Protein 2QDR (pdb70)

Structure (mmCIF, N/CA/C/O backbone):
data_2QDR
#
_entry.id   2QDR
#
_cell.length_a   102.096
_cell.length_b   102.096
_cell.length_c   250.807
_cell.angle_alpha   90.000
_cell.angle_beta   90.000
_cell.angle_gamma   120.000
#
_symmetry.space_group_name_H-M   'P 62 2 2'
#
loop_
_entity.id
_entity.type
_entity.pdbx_description
1 polymer 'Uncharacterized protein'
2 non-polymer 'UNKNOWN LIGAND'
3 non-polymer '4-(2-HYDROXYETHYL)-1-PIPERAZINE ETHANESULFONIC ACID'
4 water water
#
loop_
_atom_site.group_PDB
_atom_site.id
_atom_site.type_symbol
_atom_site.label_atom_id
_atom_site.label_alt_id
_atom_site.label_comp_id
_atom_site.label_asym_id
_atom_site.label_entity_id
_atom_site.label_seq_id
_atom_site.pdbx_PDB_ins_code
_atom_site.Cartn_x
_atom_site.Cartn_y
_atom_site.Cartn_z
_atom_site.occupancy
_atom_site.B_iso_or_equiv
_atom_site.auth_seq_id
_atom_site.auth_comp_id
_atom_site.auth_asym_id
_atom_site.auth_atom_id
_atom_site.pdbx_PDB_model_num
ATOM 1 N N . PHE A 1 17 ? 31.613 43.954 5.170 1.00 69.28 16 PHE A N 1
ATOM 2 C CA . PHE A 1 17 ? 30.589 43.990 6.259 1.00 70.10 16 PHE A CA 1
ATOM 3 C C . PHE A 1 17 ? 30.297 42.557 6.725 1.00 71.18 16 PHE A C 1
ATOM 4 O O . PHE A 1 17 ? 30.972 41.619 6.268 1.00 72.10 16 PHE A O 1
ATOM 6 N N . LEU A 1 18 ? 29.321 42.400 7.634 1.00 71.21 17 LEU A N 1
ATOM 7 C CA . LEU A 1 18 ? 28.896 41.090 8.227 1.00 71.09 17 LEU A CA 1
ATOM 8 C C . LEU A 1 18 ? 30.004 40.444 9.074 1.00 70.10 17 LEU A C 1
ATOM 9 O O . LEU A 1 18 ? 29.909 40.407 10.303 1.00 68.70 17 LEU A O 1
ATOM 14 N N . HIS A 1 19 ? 31.023 39.913 8.400 1.00 69.68 18 HIS A N 1
ATOM 15 C CA . HIS A 1 19 ? 32.161 39.270 9.057 1.00 70.49 18 HIS A CA 1
ATOM 16 C C . HIS A 1 19 ? 33.084 40.315 9.658 1.00 70.66 18 HIS A C 1
ATOM 17 O O . HIS A 1 19 ? 33.706 41.095 8.926 1.00 71.07 18 HIS A O 1
ATOM 24 N N . ILE A 1 20 ? 33.145 40.336 10.986 1.00 70.51 19 ILE A N 1
ATOM 25 C CA . ILE A 1 20 ? 34.011 41.240 11.708 1.00 70.46 19 ILE A CA 1
ATOM 26 C C . ILE A 1 20 ? 34.247 40.691 13.116 1.00 70.47 19 ILE A C 1
ATOM 27 O O . ILE A 1 20 ? 33.451 39.885 13.619 1.00 70.04 19 ILE A O 1
ATOM 29 N N . ALA A 1 21 ? 35.386 41.083 13.696 1.00 71.13 20 ALA A N 1
ATOM 30 C CA . ALA A 1 21 ? 35.806 40.747 15.087 1.00 71.59 20 ALA A CA 1
ATOM 31 C C . ALA A 1 21 ? 36.197 39.296 15.463 1.00 71.82 20 ALA A C 1
ATOM 32 O O . ALA A 1 21 ? 36.033 38.924 16.636 1.00 72.82 20 ALA A O 1
ATOM 34 N N . SER A 1 22 ? 36.737 38.495 14.529 1.00 71.55 21 SER A N 1
ATOM 35 C CA . SER A 1 22 ? 37.139 37.087 14.843 1.00 71.35 21 SER A CA 1
ATOM 36 C C . SER A 1 22 ? 38.356 37.010 15.813 1.00 71.16 21 SER A C 1
ATOM 37 O O . SER A 1 22 ? 39.502 37.291 15.426 1.00 69.17 21 SER A O 1
ATOM 40 N N . VAL A 1 23 ? 38.075 36.620 17.064 1.00 71.71 22 VAL A N 1
ATOM 41 C CA . VAL A 1 23 ? 39.080 36.516 18.144 1.00 72.10 22 VAL A CA 1
ATOM 42 C C . VAL A 1 23 ? 40.124 35.397 17.921 1.00 71.38 22 VAL A C 1
ATOM 43 O O . VAL A 1 23 ? 39.780 34.308 17.429 1.00 70.89 22 VAL A O 1
ATOM 47 N N . LYS A 1 24 ? 41.388 35.688 18.283 1.00 70.08 23 LYS A N 1
ATOM 48 C CA . LYS A 1 24 ? 42.506 34.721 18.169 1.00 68.98 23 LYS A CA 1
ATOM 49 C C . LYS A 1 24 ? 42.278 33.566 19.150 1.00 68.03 23 LYS A C 1
ATOM 50 O O . LYS A 1 24 ? 41.586 33.715 20.160 1.00 68.56 23 LYS A O 1
ATOM 53 N N . GLU A 1 25 ? 42.904 32.435 18.861 1.00 66.60 24 GLU A N 1
ATOM 54 C CA . GLU A 1 25 ? 42.724 31.201 19.637 1.00 65.80 24 GLU A CA 1
ATOM 55 C C . GLU A 1 25 ? 43.737 31.027 20.796 1.00 65.23 24 GLU A C 1
ATOM 56 O O . GLU A 1 25 ? 44.921 31.269 20.624 1.00 65.74 24 GLU A O 1
ATOM 62 N N . ASP A 1 26 ? 43.206 30.657 21.968 1.00 64.63 25 ASP A N 1
ATOM 63 C CA . ASP A 1 26 ? 43.888 30.435 23.265 1.00 64.14 25 ASP A CA 1
ATOM 64 C C . ASP A 1 26 ? 45.345 29.942 23.194 1.00 62.76 25 ASP A C 1
ATOM 65 O O . ASP A 1 26 ? 46.251 30.519 23.799 1.00 61.98 25 ASP A O 1
ATOM 70 N N . TRP A 1 27 ? 45.536 28.872 22.427 1.00 61.59 26 TRP A N 1
ATOM 71 C CA . TRP A 1 27 ? 46.845 28.217 22.222 1.00 60.30 26 TRP A CA 1
ATOM 72 C C . TRP A 1 27 ? 47.818 28.922 21.270 1.00 60.29 26 TRP A C 1
ATOM 73 O O . TRP A 1 27 ? 48.964 28.528 21.220 1.00 61.04 26 TRP A O 1
ATOM 84 N N . GLY A 1 28 ? 47.381 29.951 20.544 1.00 60.39 27 GLY A N 1
ATOM 85 C CA . GLY A 1 28 ? 48.225 30.684 19.588 1.00 60.49 27 GLY A CA 1
ATOM 86 C C . GLY A 1 28 ? 47.783 30.631 18.124 1.00 61.42 27 GLY A C 1
ATOM 87 O O . GLY A 1 28 ? 48.598 30.875 17.237 1.00 62.08 27 GLY A O 1
ATOM 88 N N . GLY A 1 29 ? 46.511 30.329 17.854 1.00 62.23 28 GLY A N 1
ATOM 89 C CA . GLY A 1 29 ? 45.997 30.289 16.488 1.00 63.20 28 GLY A CA 1
ATOM 90 C C . GLY A 1 29 ? 45.684 31.699 16.005 1.00 64.10 28 GLY A C 1
ATOM 91 O O . GLY A 1 29 ? 45.709 32.662 16.789 1.00 64.33 28 GLY A O 1
ATOM 92 N N . ASP A 1 30 ? 45.364 31.813 14.717 1.00 64.44 29 ASP A N 1
ATOM 93 C CA . ASP A 1 30 ? 45.050 33.118 14.077 1.00 64.63 29 ASP A CA 1
ATOM 94 C C . ASP A 1 30 ? 43.541 33.494 13.998 1.00 64.60 29 ASP A C 1
ATOM 95 O O . ASP A 1 30 ? 43.188 34.485 13.365 1.00 64.43 29 ASP A O 1
ATOM 100 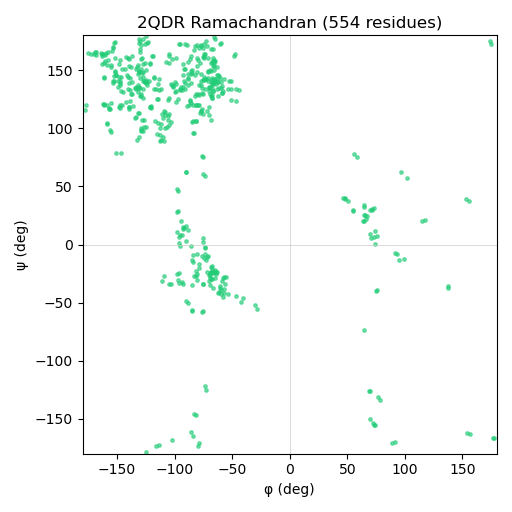N N . GLY A 1 31 ? 42.666 32.715 14.640 1.00 65.33 30 GLY A N 1
ATOM 101 C CA . GLY A 1 31 ? 41.220 32.994 14.642 1.00 65.54 30 GLY A CA 1
ATOM 102 C C . GLY A 1 31 ? 40.426 32.786 13.358 1.00 66.34 30 GLY A C 1
ATOM 103 O O . GLY A 1 31 ? 39.231 33.104 13.320 1.00 66.75 30 GLY A O 1
ATOM 104 N N . ARG A 1 32 ? 41.071 32.250 12.317 1.00 66.86 31 ARG A N 1
ATOM 105 C CA . ARG A 1 32 ? 40.432 31.977 11.025 1.00 67.47 31 ARG A CA 1
ATOM 106 C C . ARG A 1 32 ? 39.431 30.825 11.159 1.00 67.04 31 ARG A C 1
ATOM 107 O O . ARG A 1 32 ? 38.488 30.728 10.364 1.00 67.28 31 ARG A O 1
ATOM 115 N N . GLY A 1 33 ? 39.665 29.945 12.141 1.00 66.65 32 GLY A N 1
ATOM 116 C CA . GLY A 1 33 ? 38.783 28.823 12.443 1.00 66.87 32 GLY A CA 1
ATOM 117 C C . GLY A 1 33 ? 37.374 29.272 12.797 1.00 66.72 32 GLY A C 1
ATOM 118 O O . GLY A 1 33 ? 36.436 28.522 12.549 1.00 66.68 32 GLY A O 1
ATOM 119 N N . ARG A 1 34 ? 37.238 30.463 13.407 1.00 66.67 33 ARG A N 1
ATOM 120 C CA . ARG A 1 34 ? 35.942 31.069 13.754 1.00 66.91 33 ARG A CA 1
ATOM 121 C C . ARG A 1 34 ? 35.062 30.208 14.682 1.00 65.22 33 ARG A C 1
ATOM 122 O O . ARG A 1 34 ? 33.841 30.327 14.669 1.00 65.97 33 ARG A O 1
ATOM 138 N N . ASN A 1 36 ? 35.759 29.852 18.234 1.00 60.95 35 ASN A N 1
ATOM 139 C CA . ASN A 1 36 ? 35.716 30.550 19.520 1.00 61.56 35 ASN A CA 1
ATOM 140 C C . ASN A 1 36 ? 35.565 29.629 20.749 1.00 60.99 35 ASN A C 1
ATOM 141 O O . ASN A 1 36 ? 34.883 29.962 21.701 1.00 61.67 35 ASN A O 1
ATOM 146 N N . LEU A 1 37 ? 36.239 28.474 20.722 1.00 60.49 36 LEU A N 1
ATOM 147 C CA . LEU A 1 37 ? 36.239 27.518 21.860 1.00 60.19 36 LEU A CA 1
ATOM 148 C C . LEU A 1 37 ? 37.102 27.966 23.043 1.00 59.99 36 LEU A C 1
ATOM 149 O O . LEU A 1 37 ? 37.045 27.356 24.114 1.00 60.64 36 LEU A O 1
ATOM 154 N N . SER A 1 38 ? 37.924 28.992 22.838 1.00 59.96 37 SER A N 1
ATOM 155 C CA . SER A 1 38 ? 38.805 29.531 23.856 1.00 59.72 37 SER A CA 1
ATOM 156 C C . SER A 1 38 ? 38.073 30.233 24.980 1.00 59.16 37 SER A C 1
ATOM 157 O O . SER A 1 38 ? 37.005 30.793 24.760 1.00 59.17 37 SER A O 1
ATOM 160 N N . GLY A 1 39 ? 38.665 30.185 26.175 1.00 59.49 38 GLY A N 1
ATOM 161 C CA . GLY A 1 39 ? 38.160 30.854 27.375 1.00 58.92 38 GLY A CA 1
ATOM 162 C C . GLY A 1 39 ? 36.711 30.738 27.798 1.00 59.31 38 GLY A C 1
ATOM 163 O O . GLY A 1 39 ? 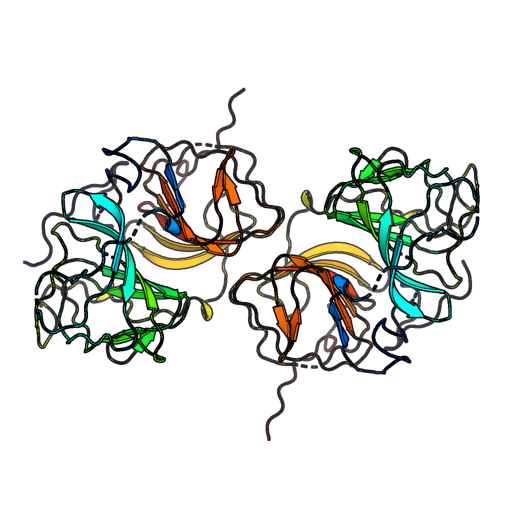36.154 31.714 28.289 1.00 59.07 38 GLY A O 1
ATOM 164 N N . ARG A 1 40 ? 36.107 29.559 27.653 1.00 59.89 39 ARG A N 1
ATOM 165 C CA . ARG A 1 40 ? 34.687 29.389 28.009 1.00 60.13 39 ARG A CA 1
ATOM 166 C C . ARG A 1 40 ? 34.403 28.933 29.448 1.00 60.80 39 ARG A C 1
ATOM 167 O O . ARG A 1 40 ? 35.188 28.226 30.067 1.00 60.54 39 ARG A O 1
ATOM 175 N N . ARG A 1 41 ? 33.231 29.349 29.926 1.00 62.17 40 ARG A N 1
ATOM 176 C CA . ARG A 1 41 ? 32.712 29.047 31.240 1.00 63.89 40 ARG A CA 1
ATOM 177 C C . ARG A 1 41 ? 31.830 27.812 31.065 1.00 62.48 40 ARG A C 1
ATOM 178 O O . ARG A 1 41 ? 31.056 27.779 30.117 1.00 62.57 40 ARG A O 1
ATOM 186 N N . THR A 1 42 ? 31.928 26.818 31.939 1.00 61.21 41 THR A N 1
ATOM 187 C CA . THR A 1 42 ? 31.070 25.640 31.820 1.00 61.22 41 THR A CA 1
ATOM 188 C C . THR A 1 42 ? 29.792 25.843 32.637 1.00 61.23 41 THR A C 1
ATOM 189 O O . THR A 1 42 ? 29.650 26.832 33.367 1.00 62.25 41 THR A O 1
ATOM 193 N N . ALA A 1 43 ? 28.860 24.906 32.486 1.00 60.54 42 ALA A N 1
ATOM 194 C CA . ALA A 1 43 ? 27.596 24.919 33.215 1.00 59.61 42 ALA A CA 1
ATOM 195 C C . ALA A 1 43 ? 27.820 24.644 34.694 1.00 58.84 42 ALA A C 1
ATOM 196 O O . ALA A 1 43 ? 27.055 25.106 35.517 1.00 59.41 42 ALA A O 1
ATOM 198 N N . ILE A 1 44 ? 28.869 23.898 35.021 1.00 58.43 43 ILE A N 1
ATOM 199 C CA . ILE A 1 44 ? 29.204 23.550 36.407 1.00 58.52 43 ILE A CA 1
ATOM 200 C C . ILE A 1 44 ? 30.246 24.461 37.096 1.00 58.69 43 ILE A C 1
ATOM 201 O O . ILE A 1 44 ? 30.567 24.219 38.259 1.00 58.55 43 ILE A O 1
ATOM 206 N N . ALA A 1 45 ? 30.782 25.475 36.407 1.00 59.01 44 ALA A N 1
ATOM 207 C CA . ALA A 1 45 ? 31.804 26.356 36.993 1.00 59.42 44 ALA A CA 1
ATOM 208 C C . ALA A 1 45 ? 31.416 27.827 36.913 1.00 60.28 44 ALA A C 1
ATOM 209 O O . ALA A 1 45 ? 30.886 28.270 35.900 1.00 59.93 44 ALA A O 1
ATOM 211 N N . LYS A 1 46 ? 31.708 28.572 37.982 1.00 61.68 45 LYS A N 1
ATOM 212 C CA . LYS A 1 46 ? 31.391 30.000 38.067 1.00 63.21 45 LYS A CA 1
ATOM 213 C C . LYS A 1 46 ? 32.173 30.895 37.082 1.00 64.62 45 LYS A C 1
ATOM 214 O O . LYS A 1 46 ? 31.712 31.984 36.767 1.00 65.85 45 LYS A O 1
ATOM 216 N N . GLU A 1 47 ? 33.350 30.455 36.631 1.00 64.90 46 GLU A N 1
ATOM 217 C CA . GLU A 1 47 ? 34.196 31.214 35.701 1.00 64.65 46 GLU A CA 1
ATOM 218 C C . GLU A 1 47 ? 35.031 30.257 34.869 1.00 63.56 46 GLU A C 1
ATOM 219 O O . GLU A 1 47 ? 34.993 29.042 35.085 1.00 63.47 46 GLU A O 1
ATOM 225 N N . TYR A 1 48 ? 35.753 30.813 33.896 1.00 62.27 47 TYR A N 1
ATOM 226 C CA . TYR A 1 48 ? 36.657 30.052 33.043 1.00 60.06 47 TYR A CA 1
ATOM 227 C C . TYR A 1 48 ? 37.815 29.569 33.898 1.00 59.59 47 TYR A C 1
ATOM 228 O O . TYR A 1 48 ? 38.437 30.375 34.590 1.00 60.11 47 TYR A O 1
ATOM 237 N N . LEU A 1 49 ? 38.051 28.253 33.867 1.00 59.19 48 LEU A N 1
ATOM 238 C CA . LEU A 1 49 ? 39.109 27.580 34.612 1.00 58.61 48 LEU A CA 1
ATOM 239 C C . LEU A 1 49 ? 40.191 27.190 33.616 1.00 58.18 48 LEU A C 1
ATOM 240 O O . LEU A 1 49 ? 40.035 26.190 32.915 1.00 58.75 48 LEU A O 1
ATOM 245 N N . PRO A 1 50 ? 41.295 27.970 33.547 1.00 57.81 49 PRO A N 1
ATOM 246 C CA . PRO A 1 50 ? 42.317 27.645 32.548 1.00 57.12 49 PRO A CA 1
ATOM 247 C C . PRO A 1 50 ? 43.034 26.325 32.767 1.00 56.43 49 PRO A C 1
ATOM 248 O O . PRO A 1 50 ? 43.270 25.937 33.899 1.00 55.85 49 PRO A O 1
ATOM 252 N N . ARG A 1 51 ? 43.325 25.652 31.655 1.00 56.86 50 ARG A N 1
ATOM 253 C CA . ARG A 1 51 ? 44.029 24.377 31.609 1.00 56.60 50 ARG A CA 1
ATOM 254 C C . ARG A 1 51 ? 43.400 23.273 32.469 1.00 57.93 50 ARG A C 1
ATOM 255 O O . ARG A 1 51 ? 44.100 22.357 32.898 1.00 57.82 50 ARG A O 1
ATOM 263 N N . GLN A 1 52 ? 42.077 23.336 32.659 1.00 59.17 51 GLN A N 1
ATOM 264 C CA . GLN A 1 52 ? 41.350 22.370 33.480 1.00 59.31 51 GLN A CA 1
ATOM 265 C C . GLN A 1 52 ? 40.267 21.646 32.697 1.00 58.55 51 GLN A C 1
ATOM 266 O O . GLN A 1 52 ? 39.329 22.268 32.216 1.00 58.17 51 GLN A O 1
ATOM 272 N N . TYR A 1 53 ? 40.404 20.325 32.587 1.00 59.04 52 TYR A N 1
ATOM 273 C CA . TYR A 1 53 ? 39.408 19.497 31.911 1.00 58.12 52 TYR A CA 1
ATOM 274 C C . TYR A 1 53 ? 38.185 19.462 32.804 1.00 58.46 52 TYR A C 1
ATOM 275 O O . TYR A 1 53 ? 38.330 19.479 34.032 1.00 59.60 52 TYR A O 1
ATOM 284 N N . GLN A 1 54 ? 36.992 19.474 32.211 1.00 58.38 53 GLN A N 1
ATOM 285 C CA . GLN A 1 54 ? 35.742 19.410 32.980 1.00 58.67 53 GLN A CA 1
ATOM 286 C C . GLN A 1 54 ? 34.766 18.464 32.299 1.00 59.65 53 GLN A C 1
ATOM 287 O O . GLN A 1 54 ? 34.533 18.592 31.100 1.00 58.79 53 GLN A O 1
ATOM 293 N N . PHE A 1 55 ? 34.204 17.530 33.073 1.00 60.39 54 PHE A N 1
ATOM 294 C CA . PHE A 1 55 ? 33.256 16.551 32.579 1.00 60.64 54 PHE A CA 1
ATOM 295 C C . PHE A 1 55 ? 31.961 16.629 33.369 1.00 60.71 54 PHE A C 1
ATOM 296 O O . PHE A 1 55 ? 31.999 16.777 34.591 1.00 60.48 54 PHE A O 1
ATOM 304 N N . PHE A 1 56 ? 30.820 16.504 32.692 1.00 60.10 55 PHE A N 1
ATOM 305 C CA . PHE A 1 56 ? 29.520 16.526 33.378 1.00 59.26 55 PHE A CA 1
ATOM 306 C C . PHE A 1 56 ? 28.371 15.937 32.548 1.00 59.72 55 PHE A C 1
ATOM 307 O O . PHE A 1 56 ? 28.420 15.893 31.316 1.00 59.46 55 PHE A O 1
ATOM 315 N N . ASP A 1 57 ? 27.347 15.485 33.268 1.00 59.76 56 ASP A N 1
ATOM 316 C CA . ASP A 1 57 ? 26.161 14.895 32.699 1.00 59.82 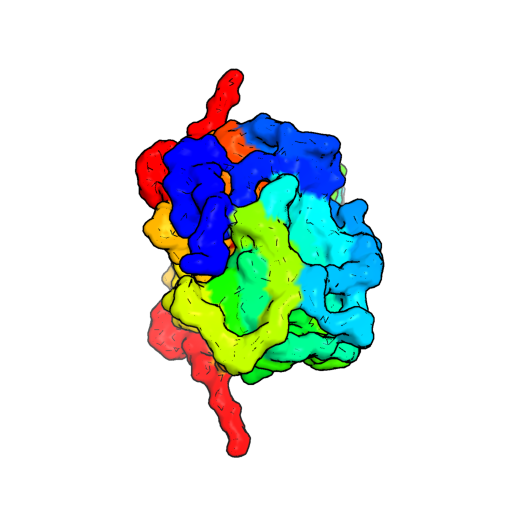56 ASP A CA 1
ATOM 317 C C . ASP A 1 57 ? 25.263 16.041 32.272 1.00 59.54 56 ASP A C 1
ATOM 318 O O . ASP A 1 57 ? 24.883 16.857 33.105 1.00 59.11 56 ASP A O 1
ATOM 323 N N . THR A 1 58 ? 24.933 16.111 30.982 1.00 60.25 57 THR A N 1
ATOM 324 C CA . THR A 1 58 ? 24.045 17.164 30.463 1.00 61.31 57 THR A CA 1
ATOM 325 C C . THR A 1 58 ? 22.596 16.998 30.969 1.00 62.16 57 THR A C 1
ATOM 326 O O . THR A 1 58 ? 21.855 17.987 30.998 1.00 62.97 57 THR A O 1
ATOM 330 N N . ASN A 1 59 ? 22.201 15.775 31.357 1.00 61.69 58 ASN A N 1
ATOM 331 C CA . ASN A 1 59 ? 20.871 15.519 31.919 1.00 61.83 58 ASN A CA 1
ATOM 332 C C . ASN A 1 59 ? 20.625 16.393 33.155 1.00 62.41 58 ASN A C 1
ATOM 333 O O . ASN A 1 59 ? 19.544 16.944 33.308 1.00 63.60 58 ASN A O 1
ATOM 338 N N . THR A 1 60 ? 21.644 16.524 34.012 1.00 61.97 59 THR A N 1
ATOM 339 C CA . THR A 1 60 ? 21.563 17.317 35.254 1.00 61.93 59 THR A CA 1
ATOM 340 C C . THR A 1 60 ? 21.745 18.840 35.065 1.00 61.96 59 THR A C 1
ATOM 341 O O . THR A 1 60 ? 21.565 19.595 36.026 1.00 61.46 59 THR A O 1
ATOM 345 N N . VAL A 1 61 ? 22.123 19.290 33.864 1.00 62.41 60 VAL A N 1
ATOM 346 C CA . VAL A 1 61 ? 22.257 20.718 33.582 1.00 63.06 60 VAL A CA 1
ATOM 347 C C . VAL A 1 61 ? 20.837 21.230 33.512 1.00 65.13 60 VAL A C 1
ATOM 348 O O . VAL A 1 61 ? 19.968 20.552 32.949 1.00 64.76 60 VAL A O 1
ATOM 365 N N . GLU A 1 63 ? 17.514 22.865 32.446 1.00 65.40 62 GLU A N 1
ATOM 366 C CA . GLU A 1 63 ? 16.821 23.036 31.187 1.00 64.27 62 GLU A CA 1
ATOM 367 C C . GLU A 1 63 ? 15.871 24.227 31.253 1.00 64.38 62 GLU A C 1
ATOM 368 O O . GLU A 1 63 ? 14.752 24.112 31.762 1.00 64.33 62 GLU A O 1
ATOM 374 N N . LYS A 1 64 ? 16.325 25.369 30.736 1.00 64.16 63 LYS A N 1
ATOM 375 C CA . LYS A 1 64 ? 15.510 26.581 30.709 1.00 63.73 63 LYS A CA 1
ATOM 376 C C . LYS A 1 64 ? 14.488 26.456 29.592 1.00 62.46 63 LYS A C 1
ATOM 377 O O . LYS A 1 64 ? 14.860 26.399 28.428 1.00 61.95 63 LYS A O 1
ATOM 380 N N . GLN A 1 65 ? 13.207 26.401 29.953 1.00 61.98 64 GLN A N 1
ATOM 381 C CA . GLN A 1 65 ? 12.115 26.308 28.982 1.00 61.22 64 GLN A CA 1
ATOM 382 C C . GLN A 1 65 ? 11.883 27.678 28.360 1.00 61.38 64 GLN A C 1
ATOM 383 O O . GLN A 1 65 ? 12.458 28.672 28.807 1.00 62.48 64 GLN A O 1
ATOM 389 N N . GLY A 1 66 ? 11.054 27.732 27.323 1.00 61.46 65 GLY A N 1
ATOM 390 C CA . GLY A 1 66 ? 10.744 28.998 26.658 1.00 62.23 65 GLY A CA 1
ATOM 391 C C . GLY A 1 66 ? 11.889 29.667 25.909 1.00 63.08 65 GLY A C 1
ATOM 392 O O . GLY A 1 66 ? 11.872 30.889 25.738 1.00 63.15 65 GLY A O 1
ATOM 393 N N . TRP A 1 67 ? 12.881 28.883 25.476 1.00 63.68 66 TRP A N 1
ATOM 394 C CA . TRP A 1 67 ? 14.018 29.412 24.736 1.00 65.03 66 TRP A CA 1
ATOM 395 C C . TRP A 1 67 ? 13.588 29.761 23.324 1.00 66.05 66 TRP A C 1
ATOM 396 O O . TRP A 1 67 ? 12.791 29.045 22.717 1.00 66.30 66 TRP A O 1
ATOM 407 N N . ARG A 1 68 ? 14.142 30.855 22.804 1.00 67.13 67 ARG A N 1
ATOM 408 C CA . ARG A 1 68 ? 13.813 31.348 21.487 1.00 67.74 67 ARG A CA 1
ATOM 409 C C . ARG A 1 68 ? 15.014 32.131 20.956 1.00 66.80 67 ARG A C 1
ATOM 410 O O . ARG A 1 68 ? 15.640 32.859 21.722 1.00 67.59 67 ARG A O 1
ATOM 418 N N . VAL A 1 69 ? 15.350 31.965 19.672 1.00 65.69 68 VAL A N 1
ATOM 419 C CA . VAL A 1 69 ? 16.498 32.669 19.076 1.00 64.51 68 VAL A CA 1
ATOM 420 C C . VAL A 1 69 ? 16.161 34.153 18.952 1.00 63.84 68 VAL A C 1
ATOM 421 O O . VAL A 1 69 ? 15.084 34.486 18.473 1.00 63.48 68 VAL A O 1
ATOM 425 N N . ARG A 1 70 ? 17.069 35.031 19.392 1.00 63.97 69 ARG A N 1
ATOM 426 C CA . ARG A 1 70 ? 16.839 36.492 19.356 1.00 63.86 69 ARG A CA 1
ATOM 427 C C . ARG A 1 70 ? 16.560 36.929 17.914 1.00 63.09 69 ARG A C 1
ATOM 428 O O . ARG A 1 70 ? 17.255 36.490 16.996 1.00 63.96 69 ARG A O 1
ATOM 432 N N . GLY A 1 71 ? 15.506 37.726 17.720 1.00 61.77 70 GLY A N 1
ATOM 433 C CA . GLY A 1 71 ? 15.097 38.199 16.394 1.00 60.98 70 GLY A CA 1
ATOM 434 C C . GLY A 1 71 ? 13.988 37.373 15.743 1.00 60.73 70 GLY A C 1
ATOM 435 O O . GLY A 1 71 ? 13.344 37.841 14.811 1.00 61.40 70 GLY A O 1
ATOM 444 N N . PRO A 1 73 ? 10.355 35.643 15.133 1.00 62.72 72 PRO A N 1
ATOM 445 C CA . PRO A 1 73 ? 9.027 36.162 15.481 1.00 62.85 72 PRO A CA 1
ATOM 446 C C . PRO A 1 73 ? 8.551 35.528 16.796 1.00 63.21 72 PRO A C 1
ATOM 447 O O . PRO A 1 73 ? 8.768 34.329 17.015 1.00 64.16 72 PRO A O 1
ATOM 451 N N . ASP A 1 74 ? 7.951 36.331 17.672 1.00 63.56 73 ASP A N 1
ATOM 452 C CA . ASP A 1 74 ? 7.510 35.813 19.000 1.00 63.86 73 ASP A CA 1
ATOM 453 C C . ASP A 1 74 ? 6.407 34.735 18.940 1.00 63.53 73 ASP A C 1
ATOM 454 O O . ASP A 1 74 ? 6.342 33.912 19.855 1.00 64.28 73 ASP A O 1
ATOM 459 N N . ASN A 1 75 ? 5.610 34.686 17.864 1.00 62.38 74 ASN A N 1
ATOM 460 C CA . ASN A 1 75 ? 4.563 33.652 17.710 1.00 61.61 74 ASN A CA 1
ATOM 461 C C . ASN A 1 75 ? 5.106 32.212 17.505 1.00 62.10 74 ASN A C 1
ATOM 462 O O . ASN A 1 75 ? 4.378 31.240 17.730 1.00 62.84 74 ASN A O 1
ATOM 467 N N . ILE A 1 76 ? 6.376 32.091 17.103 1.00 61.57 75 ILE A N 1
ATOM 468 C CA . ILE A 1 76 ? 7.028 30.799 16.863 1.00 62.40 75 ILE A CA 1
ATOM 469 C C . ILE A 1 76 ? 7.050 29.977 18.155 1.00 62.50 75 ILE A C 1
ATOM 470 O O . ILE A 1 76 ? 7.143 30.549 19.237 1.00 63.31 75 ILE A O 1
ATOM 475 N N . ALA A 1 77 ? 6.907 28.653 18.042 1.00 62.20 76 ALA A N 1
ATOM 476 C CA . ALA A 1 77 ? 6.898 27.780 19.208 1.00 61.44 76 ALA A CA 1
ATOM 477 C C . ALA A 1 77 ? 8.267 27.816 19.873 1.00 61.26 76 ALA A C 1
ATOM 478 O O . ALA A 1 77 ? 9.281 27.833 19.170 1.00 61.71 76 ALA A O 1
ATOM 480 N N . PRO A 1 78 ? 8.309 27.839 21.219 1.00 60.55 77 PRO A N 1
ATOM 481 C CA . PRO A 1 78 ? 9.602 27.872 21.888 1.00 60.63 77 PRO A CA 1
ATOM 482 C C . PRO A 1 78 ? 10.193 26.478 22.124 1.00 60.40 77 PRO A C 1
ATOM 483 O O . PRO A 1 78 ? 9.478 25.482 22.133 1.00 60.00 77 PRO A O 1
ATOM 487 N N . GLY A 1 79 ? 11.502 26.440 22.322 1.00 61.00 78 GLY A N 1
ATOM 488 C CA . GLY A 1 79 ? 12.237 25.207 22.602 1.00 61.67 78 GLY A CA 1
ATOM 489 C C . GLY A 1 79 ? 12.753 25.357 24.018 1.00 61.89 78 GLY A C 1
ATOM 490 O O . GLY A 1 79 ? 12.367 26.301 24.727 1.00 62.01 78 GLY A O 1
ATOM 491 N N . SER A 1 80 ? 13.589 24.413 24.433 1.00 61.37 79 SER A N 1
ATOM 492 C CA . SER A 1 80 ? 14.206 24.424 25.747 1.00 61.32 79 SER A CA 1
ATOM 493 C C . SER A 1 80 ? 15.683 24.473 25.481 1.00 62.17 79 SER A C 1
ATOM 494 O O . SER A 1 80 ? 16.096 24.155 24.367 1.00 62.07 79 SER A O 1
ATOM 497 N N . ARG A 1 81 ? 16.482 24.846 26.481 1.00 62.99 80 ARG A N 1
ATOM 498 C CA . ARG A 1 81 ? 17.937 24.887 26.309 1.00 63.70 80 ARG A CA 1
ATOM 499 C C . ARG A 1 81 ? 18.714 24.593 27.589 1.00 62.87 80 ARG A C 1
ATOM 500 O O . ARG A 1 81 ? 18.388 25.099 28.660 1.00 63.80 80 ARG A O 1
ATOM 508 N N . ARG A 1 82 ? 19.739 23.757 27.425 1.00 62.37 81 ARG A N 1
ATOM 509 C CA . ARG A 1 82 ? 20.688 23.362 28.454 1.00 62.25 81 ARG A CA 1
ATOM 510 C C . ARG A 1 82 ? 21.979 23.951 27.942 1.00 60.67 81 ARG A C 1
ATOM 511 O O . ARG A 1 82 ? 22.525 23.454 26.969 1.00 59.72 81 ARG A O 1
ATOM 519 N N . LEU A 1 83 ? 22.416 25.046 28.560 1.00 60.36 82 LEU A N 1
ATOM 520 C CA . LEU A 1 83 ? 23.619 25.753 28.160 1.00 60.42 82 LEU A CA 1
ATOM 521 C C . LEU A 1 83 ? 24.861 25.051 28.739 1.00 60.18 82 LEU A C 1
ATOM 522 O O . LEU A 1 83 ? 25.121 25.133 29.935 1.00 60.11 82 LEU A O 1
ATOM 527 N N . LEU A 1 84 ? 25.609 24.352 27.883 1.00 60.32 83 LEU A N 1
ATOM 528 C CA . LEU A 1 84 ? 26.814 23.592 28.286 1.00 60.39 83 LEU A CA 1
ATOM 529 C C . LEU A 1 84 ? 28.056 24.448 28.548 1.00 60.46 83 LEU A C 1
ATOM 530 O O . LEU A 1 84 ? 28.649 24.373 29.632 1.00 59.58 83 LEU A O 1
ATOM 535 N N . THR A 1 85 ? 28.481 25.203 27.537 1.00 60.29 84 THR A N 1
ATOM 536 C CA . THR A 1 85 ? 29.633 26.108 27.643 1.00 59.62 84 THR A CA 1
ATOM 537 C C . THR A 1 85 ? 29.367 27.355 26.843 1.00 59.13 84 THR A C 1
ATOM 538 O O . THR A 1 85 ? 28.616 27.319 25.868 1.00 57.31 84 THR A O 1
ATOM 542 N N . TRP A 1 86 ? 29.953 28.466 27.277 1.00 60.38 85 TRP A N 1
ATOM 543 C CA . TRP A 1 86 ? 29.793 29.737 26.572 1.00 60.33 85 TRP A CA 1
ATOM 544 C C . TRP A 1 86 ? 30.878 30.734 26.934 1.00 60.83 85 TRP A C 1
ATOM 545 O O . TRP A 1 86 ? 31.585 30.574 27.926 1.00 59.33 85 TRP A O 1
ATOM 556 N N . HIS A 1 87 ? 30.995 31.751 26.086 1.00 62.67 86 HIS A N 1
ATOM 557 C CA . HIS A 1 87 ? 31.936 32.851 26.252 1.00 63.67 86 HIS A CA 1
ATOM 558 C C . HIS A 1 87 ? 31.066 34.095 26.198 1.00 64.12 86 HIS A C 1
ATOM 559 O O . HIS A 1 87 ? 30.010 34.069 25.561 1.00 64.04 86 HIS A O 1
ATOM 566 N N . ASP A 1 88 ? 31.477 35.165 26.883 1.00 65.65 87 ASP A N 1
ATOM 567 C CA . ASP A 1 88 ? 30.686 36.425 26.909 1.00 66.59 87 ASP A CA 1
ATOM 568 C C . ASP A 1 88 ? 30.557 37.138 25.550 1.00 65.69 87 ASP A C 1
ATOM 569 O O . ASP A 1 88 ? 29.628 37.918 25.376 1.00 65.76 87 ASP A O 1
ATOM 574 N N . SER A 1 89 ? 31.475 36.877 24.612 1.00 65.11 88 SER A N 1
ATOM 575 C CA . SER A 1 89 ? 31.419 37.453 23.261 1.00 64.58 88 SER A CA 1
ATOM 576 C C . SER A 1 89 ? 30.178 36.954 22.478 1.00 64.23 88 SER A C 1
ATOM 577 O O . SER A 1 89 ? 29.727 37.640 21.556 1.00 64.87 88 SER A O 1
ATOM 579 N N . GLY A 1 90 ? 29.635 35.785 22.847 1.00 63.30 89 GLY A N 1
ATOM 580 C CA . GLY A 1 90 ? 28.442 35.221 22.208 1.00 63.16 89 GLY A CA 1
ATOM 581 C C . GLY A 1 90 ? 28.516 33.728 21.932 1.00 63.64 89 GLY A C 1
ATOM 582 O O . GLY A 1 90 ? 27.501 33.029 22.015 1.00 64.85 89 GLY A O 1
ATOM 583 N N . ALA A 1 91 ? 29.704 33.241 21.589 1.00 62.82 90 ALA A N 1
ATOM 584 C CA . ALA A 1 91 ? 29.902 31.826 21.285 1.00 62.73 90 ALA A CA 1
ATOM 585 C C . ALA A 1 91 ? 29.383 30.886 22.391 1.00 62.46 90 ALA A C 1
ATOM 586 O O . ALA A 1 91 ? 29.506 31.198 23.576 1.00 62.96 90 ALA A O 1
ATOM 588 N N . SER A 1 92 ? 28.779 29.764 21.990 1.00 61.05 91 SER A N 1
ATOM 589 C CA . SER A 1 92 ? 28.242 28.786 22.939 1.00 60.70 91 SER A CA 1
ATOM 590 C C . SER A 1 92 ? 27.944 27.409 22.339 1.00 59.94 91 SER A C 1
ATOM 591 O O . SER A 1 92 ? 27.932 27.225 21.125 1.00 61.07 91 SER A O 1
ATOM 594 N N . THR A 1 93 ? 27.756 26.446 23.229 1.00 59.50 92 THR A N 1
ATOM 595 C CA . THR A 1 93 ? 27.396 25.075 22.879 1.00 60.87 92 THR A CA 1
ATOM 596 C C . THR A 1 93 ? 26.261 24.734 23.821 1.00 61.16 92 THR A C 1
ATOM 597 O O . THR A 1 93 ? 26.334 25.044 25.015 1.00 62.17 92 THR A O 1
ATOM 601 N N . SER A 1 94 ? 25.212 24.117 23.292 1.00 61.40 93 SER A N 1
ATOM 602 C CA . SER A 1 94 ? 24.054 23.781 24.115 1.00 62.70 93 SER A CA 1
ATOM 603 C C . SER A 1 94 ? 23.215 22.656 23.531 1.00 62.54 93 SER A C 1
ATOM 604 O O . SER A 1 94 ? 23.285 22.351 22.343 1.00 63.60 93 SER A O 1
ATOM 607 N N . ARG A 1 95 ? 22.447 22.030 24.413 1.00 62.39 94 ARG A N 1
ATOM 608 C CA . ARG A 1 95 ? 21.570 20.929 24.081 1.00 61.92 94 ARG A CA 1
ATOM 609 C C . ARG A 1 95 ? 20.169 21.513 24.097 1.00 60.92 94 ARG A C 1
ATOM 610 O O . ARG A 1 95 ? 19.638 21.840 25.169 1.00 60.54 94 ARG A O 1
ATOM 618 N N . VAL A 1 96 ? 19.590 21.685 22.908 1.00 60.06 95 VAL A N 1
ATOM 619 C CA . VAL A 1 96 ? 18.253 22.259 22.776 1.00 60.91 95 VAL A CA 1
ATOM 620 C C . VAL A 1 96 ? 17.248 21.167 22.449 1.00 61.04 95 VAL A C 1
ATOM 621 O O . VAL A 1 96 ? 17.632 20.111 21.940 1.00 61.66 95 VAL A O 1
ATOM 625 N N . VAL A 1 97 ? 15.978 21.412 22.777 1.00 59.99 96 VAL A N 1
ATOM 626 C CA . VAL A 1 97 ? 14.911 20.464 22.486 1.00 59.56 96 VAL A CA 1
ATOM 627 C C . VAL A 1 97 ? 13.773 21.233 21.839 1.00 59.51 96 VAL A C 1
ATOM 628 O O . VAL A 1 97 ? 13.148 22.079 22.482 1.00 59.89 96 VAL A O 1
ATOM 632 N N . LEU A 1 98 ? 13.522 20.933 20.567 1.00 59.73 97 LEU A N 1
ATOM 633 C CA . LEU A 1 98 ? 12.466 21.561 19.796 1.00 59.52 97 LEU A CA 1
ATOM 634 C C . LEU A 1 98 ? 11.210 20.690 19.886 1.00 59.06 97 LEU A C 1
ATOM 635 O O . LEU A 1 98 ? 11.303 19.475 19.714 1.00 59.07 97 LEU A O 1
ATOM 640 N N . PRO A 1 99 ? 10.034 21.297 20.153 1.00 58.49 98 PRO A N 1
ATOM 641 C CA . PRO A 1 99 ? 8.812 20.487 20.271 1.00 58.87 98 PRO A CA 1
ATOM 642 C C . PRO A 1 99 ? 8.251 19.962 18.930 1.00 58.97 98 PRO A C 1
ATOM 643 O O . PRO A 1 99 ? 8.631 20.477 17.880 1.00 58.06 98 PRO A O 1
ATOM 647 N N . PRO A 1 100 ? 7.349 18.949 18.972 1.00 60.42 99 PRO A N 1
ATOM 648 C CA . PRO A 1 100 ? 6.705 18.305 17.802 1.00 60.33 99 PRO A CA 1
ATOM 649 C C . PRO A 1 100 ? 6.220 19.202 16.651 1.00 61.09 99 PRO A C 1
ATOM 650 O O . PRO A 1 100 ? 6.548 18.919 15.500 1.00 61.10 99 PRO A O 1
ATOM 654 N N . LYS A 1 101 ? 5.474 20.261 16.962 1.00 61.74 100 LYS A N 1
ATOM 655 C CA . LYS A 1 101 ? 4.944 21.175 15.937 1.00 62.11 100 LYS A CA 1
ATOM 656 C C . LYS A 1 101 ? 5.841 22.406 15.689 1.00 62.13 100 LYS A C 1
ATOM 657 O O . LYS A 1 101 ? 5.359 23.408 15.155 1.00 61.68 100 LYS A O 1
ATOM 660 N N . PHE A 1 102 ? 7.129 22.344 16.053 1.00 62.32 101 PHE A N 1
ATOM 661 C CA . PHE A 1 102 ? 8.042 23.473 15.846 1.00 62.26 101 PHE A CA 1
ATOM 662 C C . PHE A 1 102 ? 8.144 23.763 14.359 1.00 62.59 101 PHE A C 1
ATOM 663 O O . PHE A 1 102 ? 8.279 22.844 13.556 1.00 63.02 101 PHE A O 1
ATOM 671 N N . GLU A 1 103 ? 8.055 25.044 14.011 1.00 62.78 102 GLU A N 1
ATOM 672 C CA . GLU A 1 103 ? 8.111 25.483 12.627 1.00 62.89 102 GLU A CA 1
ATOM 673 C C . GLU A 1 103 ? 8.602 26.931 12.632 1.00 61.71 102 GLU A C 1
ATOM 674 O O . GLU A 1 103 ? 8.000 27.781 13.288 1.00 62.41 102 GLU A O 1
ATOM 680 N N . ALA A 1 104 ? 9.719 27.177 11.946 1.00 60.83 103 ALA A N 1
ATOM 681 C CA . ALA A 1 104 ? 10.338 28.497 11.866 1.00 61.03 103 ALA A CA 1
ATOM 682 C C . ALA A 1 104 ? 10.442 28.972 10.413 1.00 61.60 103 ALA A C 1
ATOM 683 O O . ALA A 1 104 ? 10.492 28.147 9.485 1.00 60.76 103 ALA A O 1
ATOM 685 N N . PRO A 1 105 ? 10.494 30.305 10.211 1.00 61.87 104 PRO A N 1
ATOM 686 C CA . PRO A 1 105 ? 10.578 30.852 8.871 1.00 62.01 104 PRO A CA 1
ATOM 687 C C . PRO A 1 105 ? 12.004 30.846 8.347 1.00 61.93 104 PRO A C 1
ATOM 688 O O . PRO A 1 105 ? 12.952 30.577 9.091 1.00 61.18 104 PRO A O 1
ATOM 692 N N . SER A 1 106 ? 12.122 31.149 7.058 1.00 62.23 105 SER A N 1
ATOM 693 C CA . SER A 1 106 ? 13.391 31.224 6.372 1.00 61.53 105 SER A CA 1
ATOM 694 C C . SER A 1 106 ? 14.085 32.512 6.775 1.00 60.77 105 SER A C 1
ATOM 695 O O . SER A 1 106 ? 13.439 33.447 7.257 1.00 60.51 105 SER A O 1
ATOM 698 N N . GLY A 1 107 ? 15.392 32.560 6.554 1.00 60.28 106 GLY A N 1
ATOM 699 C CA . GLY A 1 107 ? 16.193 33.734 6.877 1.00 60.76 106 GLY A CA 1
ATOM 700 C C . GLY A 1 107 ? 17.637 33.374 7.069 1.00 60.93 106 GLY A C 1
ATOM 701 O O . GLY A 1 107 ? 18.070 32.302 6.648 1.00 62.79 106 GLY A O 1
ATOM 702 N N . ILE A 1 108 ? 18.377 34.283 7.693 1.00 60.65 107 ILE A N 1
ATOM 703 C CA . ILE A 1 108 ? 19.798 34.093 7.976 1.00 60.71 107 ILE A CA 1
ATOM 704 C C . ILE A 1 108 ? 20.020 34.228 9.461 1.00 61.35 107 ILE A C 1
ATOM 705 O O . ILE A 1 108 ? 19.087 34.537 10.208 1.00 61.84 107 ILE A O 1
ATOM 710 N N . PHE A 1 109 ? 21.255 33.963 9.874 1.00 61.76 108 PHE A N 1
ATOM 711 C CA . PHE A 1 109 ? 21.679 34.120 11.248 1.00 61.42 108 PHE A CA 1
ATOM 712 C C . PHE A 1 109 ? 22.939 34.993 11.209 1.00 61.16 108 PHE A C 1
ATOM 713 O O . PHE A 1 109 ? 23.737 34.888 10.279 1.00 61.84 108 PHE A O 1
ATOM 721 N N . THR A 1 110 ? 23.111 35.853 12.212 1.00 60.56 109 THR A N 1
ATOM 722 C CA . THR A 1 110 ? 24.269 36.761 12.291 1.00 59.67 109 THR A CA 1
ATOM 723 C C . THR A 1 110 ? 25.601 36.108 12.710 1.00 60.16 109 THR A C 1
ATOM 724 O O . THR A 1 110 ? 26.605 36.811 12.828 1.00 60.33 109 THR A O 1
ATOM 728 N N . ALA A 1 111 ? 25.624 34.785 12.921 1.00 60.05 110 ALA A N 1
ATOM 729 C CA . ALA A 1 111 ? 26.830 34.071 13.333 1.00 60.53 110 ALA A CA 1
ATOM 730 C C . ALA A 1 111 ? 26.854 32.671 12.761 1.00 60.37 110 ALA A C 1
ATOM 731 O O . ALA A 1 111 ? 25.809 32.132 12.384 1.00 60.52 110 ALA A O 1
ATOM 733 N N . ASP A 1 112 ? 28.049 32.091 12.691 1.00 60.13 111 ASP A N 1
ATOM 734 C CA . ASP A 1 112 ? 28.206 30.725 12.200 1.00 60.61 111 ASP A CA 1
ATOM 735 C C . ASP A 1 112 ? 27.450 29.796 13.162 1.00 60.43 111 ASP A C 1
ATOM 736 O O . ASP A 1 112 ? 27.571 29.950 14.388 1.00 60.55 111 ASP A O 1
ATOM 741 N N . LEU A 1 113 ? 26.666 28.870 12.598 1.00 59.04 112 LEU A N 1
ATOM 742 C CA . LEU A 1 113 ? 25.840 27.926 13.352 1.00 58.95 112 LEU A CA 1
ATOM 743 C C . LEU A 1 113 ? 26.067 26.461 12.959 1.00 59.64 112 LEU A C 1
ATOM 744 O O . LEU A 1 113 ? 25.967 26.129 11.787 1.00 59.80 112 LEU A O 1
ATOM 749 N N . GLU A 1 114 ? 26.375 25.601 13.932 1.00 60.05 113 GLU A N 1
ATOM 750 C CA . GLU A 1 114 ? 26.552 24.178 13.664 1.00 61.65 113 GLU A CA 1
ATOM 751 C C . GLU A 1 114 ? 25.411 23.478 14.374 1.00 61.77 113 GLU A C 1
ATOM 752 O O . GLU A 1 114 ? 25.015 23.880 15.470 1.00 60.47 113 GLU A O 1
ATOM 758 N N . ILE A 1 115 ? 24.900 22.432 13.732 1.00 62.15 114 ILE A N 1
ATOM 759 C CA . ILE A 1 115 ? 23.779 21.653 14.210 1.00 62.32 114 ILE A CA 1
ATOM 760 C C . ILE A 1 115 ? 24.108 20.186 14.077 1.00 61.40 114 ILE A C 1
ATOM 761 O O . ILE A 1 115 ? 24.589 19.790 13.031 1.00 61.99 114 ILE A O 1
ATOM 766 N N . PHE A 1 116 ? 23.841 19.403 15.124 1.00 60.95 115 PHE A N 1
ATOM 767 C CA . PHE A 1 116 ? 24.057 17.957 15.120 1.00 60.37 115 PHE A CA 1
ATOM 768 C C . PHE A 1 116 ? 22.880 17.310 15.846 1.00 60.05 115 PHE A C 1
ATOM 769 O O . PHE A 1 116 ? 22.703 17.534 17.039 1.00 60.54 115 PHE A O 1
ATOM 777 N N . VAL A 1 117 ? 22.126 16.466 15.141 1.00 60.84 116 VAL A N 1
ATOM 778 C CA . VAL A 1 117 ? 20.918 15.836 15.696 1.00 61.66 116 VAL A CA 1
ATOM 779 C C . VAL A 1 117 ? 21.210 14.639 16.602 1.00 62.35 116 VAL A C 1
ATOM 780 O O . VAL A 1 117 ? 21.771 13.645 16.156 1.00 61.95 116 VAL A O 1
ATOM 784 N N . ILE A 1 118 ? 20.774 14.736 17.857 1.00 64.02 117 ILE A N 1
ATOM 785 C CA . ILE A 1 118 ? 20.964 13.698 18.863 1.00 65.19 117 ILE A CA 1
ATOM 786 C C . ILE A 1 118 ? 19.809 12.707 18.860 1.00 64.90 117 ILE A C 1
ATOM 787 O O . ILE A 1 118 ? 20.035 11.507 18.913 1.00 66.48 117 ILE A O 1
ATOM 792 N N . LYS A 1 119 ? 18.583 13.219 18.866 1.00 64.57 118 LYS A N 1
ATOM 793 C CA . LYS A 1 119 ? 17.381 12.395 18.867 1.00 64.74 118 LYS A CA 1
ATOM 794 C C . LYS A 1 119 ? 16.359 13.044 17.940 1.00 63.90 118 LYS A C 1
ATOM 795 O O . LYS A 1 119 ? 16.397 14.260 17.729 1.00 63.75 118 LYS A O 1
ATOM 801 N N . GLY A 1 120 ? 15.465 12.232 17.380 1.00 63.06 119 GLY A N 1
ATOM 802 C CA . GLY A 1 120 ? 14.419 12.721 16.490 1.00 63.35 119 GLY A CA 1
ATOM 803 C C . GLY A 1 120 ? 14.921 13.121 15.118 1.00 64.09 119 GLY A C 1
ATOM 804 O O . GLY A 1 120 ? 15.960 12.632 14.662 1.00 65.98 119 GLY A O 1
ATOM 805 N N . ALA A 1 121 ? 14.174 14.014 14.464 1.00 63.52 120 ALA A N 1
ATOM 806 C CA . ALA A 1 121 ? 14.501 14.497 13.130 1.00 62.50 120 ALA A CA 1
ATOM 807 C C . ALA A 1 121 ? 13.981 15.909 12.921 1.00 62.25 120 ALA A C 1
ATOM 808 O O . ALA A 1 121 ? 12.913 16.271 13.412 1.00 61.73 120 ALA A O 1
ATOM 810 N N . ILE A 1 122 ? 14.740 16.680 12.153 1.00 62.31 121 ILE A N 1
ATOM 811 C CA . ILE A 1 122 ? 14.430 18.061 11.841 1.00 62.85 121 ILE A CA 1
ATOM 812 C C . ILE A 1 122 ? 14.544 18.194 10.316 1.00 62.45 121 ILE A C 1
ATOM 813 O O . ILE A 1 122 ? 15.032 17.275 9.659 1.00 62.12 121 ILE A O 1
ATOM 817 N N . GLN A 1 123 ? 14.037 19.282 9.747 1.00 62.69 122 GLN A N 1
ATOM 818 C CA . GLN A 1 123 ? 14.148 19.529 8.303 1.00 62.32 122 GLN A CA 1
ATOM 819 C C . GLN A 1 123 ? 14.525 20.991 8.089 1.00 61.99 122 GLN A C 1
ATOM 820 O O . GLN A 1 123 ? 13.781 21.859 8.505 1.00 60.50 122 GLN A O 1
ATOM 826 N N . LEU A 1 124 ? 15.683 21.236 7.465 1.00 62.79 123 LEU A N 1
ATOM 827 C CA . LEU A 1 124 ? 16.184 22.588 7.144 1.00 64.52 123 LEU A CA 1
ATOM 828 C C . LEU A 1 124 ? 16.002 22.866 5.661 1.00 63.50 123 LEU A C 1
ATOM 829 O O . LEU A 1 124 ? 16.799 22.390 4.837 1.00 63.15 123 LEU A O 1
ATOM 834 N N . GLY A 1 125 ? 14.973 23.657 5.337 1.00 62.63 124 GLY A N 1
ATOM 835 C CA . GLY A 1 125 ? 14.644 23.977 3.961 1.00 62.14 124 GLY A CA 1
ATOM 836 C C . GLY A 1 125 ? 14.118 22.688 3.350 1.00 62.68 124 GLY A C 1
ATOM 837 O O . GLY A 1 125 ? 13.224 22.055 3.905 1.00 62.70 124 GLY A O 1
ATOM 838 N N . GLU A 1 126 ? 14.713 22.272 2.239 1.00 63.40 125 GLU A N 1
ATOM 839 C CA . GLU A 1 126 ? 14.315 21.029 1.540 1.00 62.36 125 GLU A CA 1
ATOM 840 C C . GLU A 1 126 ? 14.951 19.752 2.087 1.00 62.09 125 GLU A C 1
ATOM 841 O O . GLU A 1 126 ? 14.479 18.660 1.770 1.00 62.07 125 GLU A O 1
ATOM 847 N N . TRP A 1 127 ? 15.999 19.879 2.904 1.00 61.79 126 TRP A N 1
ATOM 848 C CA . TRP A 1 127 ? 16.734 18.713 3.412 1.00 61.29 126 TRP A CA 1
ATOM 849 C C . TRP A 1 127 ? 16.424 18.212 4.825 1.00 61.91 126 TRP A C 1
ATOM 850 O O . TRP A 1 127 ? 16.420 18.994 5.767 1.00 61.25 126 TRP A O 1
ATOM 861 N N . GLN A 1 128 ? 16.208 16.897 4.961 1.00 63.65 127 GLN A N 1
ATOM 862 C CA . GLN A 1 128 ? 15.957 16.277 6.262 1.00 65.29 127 GLN A CA 1
ATOM 863 C C . GLN A 1 128 ? 17.277 16.071 6.967 1.00 64.71 127 GLN A C 1
ATOM 864 O O . GLN A 1 128 ? 18.282 15.812 6.331 1.00 64.92 127 GLN A O 1
ATOM 870 N N . LEU A 1 129 ? 17.252 16.153 8.287 1.00 65.53 128 LEU A N 1
ATOM 871 C CA . LEU A 1 129 ? 18.407 15.919 9.132 1.00 65.35 128 LEU A CA 1
ATOM 872 C C . LEU A 1 129 ? 17.896 14.996 10.219 1.00 65.17 128 LEU A C 1
ATOM 873 O O . LEU A 1 129 ? 17.372 15.462 11.230 1.00 65.13 128 LEU A O 1
ATOM 878 N N . ASN A 1 130 ? 17.994 13.689 9.980 1.00 65.76 129 ASN A N 1
ATOM 879 C CA . ASN A 1 130 ? 17.531 12.671 10.937 1.00 65.88 129 ASN A CA 1
ATOM 880 C C . ASN A 1 130 ? 18.632 12.402 11.981 1.00 64.37 129 ASN A C 1
ATOM 881 O O . ASN A 1 130 ? 19.556 13.198 12.096 1.00 62.95 129 ASN A O 1
ATOM 886 N N . LYS A 1 131 ? 18.523 11.307 12.737 1.00 64.45 130 LYS A N 1
ATOM 887 C CA . LYS A 1 131 ? 19.499 10.936 13.768 1.00 63.99 130 LYS A CA 1
ATOM 888 C C . LYS A 1 131 ? 20.960 11.031 13.288 1.00 62.95 130 LYS A C 1
ATOM 889 O O . LYS A 1 131 ? 21.328 10.440 12.276 1.00 63.20 130 LYS A O 1
ATOM 895 N N . HIS A 1 132 ? 21.760 11.813 14.007 1.00 62.71 131 HIS A N 1
ATOM 896 C CA . HIS A 1 132 ? 23.203 12.019 13.734 1.00 62.11 131 HIS A CA 1
ATOM 897 C C . HIS A 1 132 ? 23.506 12.760 12.405 1.00 61.64 131 HIS A C 1
ATOM 898 O O . HIS A 1 132 ? 24.610 12.655 11.863 1.00 60.07 131 HIS A O 1
ATOM 905 N N . SER A 1 133 ? 22.531 13.516 11.896 1.00 62.08 132 SER A N 1
ATOM 906 C CA . SER A 1 133 ? 22.736 14.309 10.687 1.00 62.74 132 SER A CA 1
ATOM 907 C C . SER A 1 133 ? 23.364 15.618 11.178 1.00 61.70 132 SER A C 1
ATOM 908 O O . SER A 1 133 ? 23.119 16.038 12.311 1.00 61.89 132 SER A O 1
ATOM 911 N N . TYR A 1 134 ? 24.177 16.230 10.327 1.00 60.51 133 TYR A N 1
ATOM 912 C CA . TYR A 1 134 ? 24.916 17.440 10.647 1.00 59.78 133 TYR A CA 1
ATOM 913 C C . TYR A 1 134 ? 24.782 18.512 9.605 1.00 60.35 133 TYR A C 1
ATOM 914 O O . TYR A 1 134 ? 24.642 18.212 8.423 1.00 60.02 133 TYR A O 1
ATOM 923 N N . SER A 1 135 ? 24.855 19.762 10.055 1.00 61.68 134 SER A N 1
ATOM 924 C CA . SER A 1 135 ? 24.822 20.915 9.170 1.00 62.50 134 SER A CA 1
ATOM 925 C C . SER A 1 135 ? 25.670 22.044 9.730 1.00 63.22 134 SER A C 1
ATOM 926 O O . SER A 1 135 ? 25.699 22.245 10.946 1.00 64.59 134 SER A O 1
ATOM 929 N N . PHE A 1 136 ? 26.374 22.737 8.831 1.00 63.11 135 PHE A N 1
ATOM 930 C CA . PHE A 1 136 ? 27.178 23.917 9.152 1.00 63.18 135 PHE A CA 1
ATOM 931 C C . PHE A 1 136 ? 26.582 25.033 8.304 1.00 61.98 135 PHE A C 1
ATOM 932 O O . PHE A 1 136 ? 26.628 24.966 7.076 1.00 60.21 135 PHE A O 1
ATOM 940 N N . ILE A 1 137 ? 26.051 26.051 8.966 1.00 61.87 136 ILE A N 1
ATOM 941 C CA . ILE A 1 137 ? 25.421 27.182 8.321 1.00 62.36 136 ILE A CA 1
ATOM 942 C C . ILE A 1 137 ? 26.279 28.422 8.578 1.00 61.07 136 ILE A C 1
ATOM 943 O O . ILE A 1 137 ? 26.208 29.002 9.666 1.00 60.89 136 ILE A O 1
ATOM 948 N N . PRO A 1 138 ? 27.106 28.828 7.591 1.00 59.92 137 PRO A N 1
ATOM 949 C CA . PRO A 1 138 ? 27.935 30.017 7.794 1.00 59.50 137 PRO A CA 1
ATOM 950 C C . PRO A 1 138 ? 27.074 31.247 7.970 1.00 59.04 137 PRO A C 1
ATOM 951 O O . PRO A 1 138 ? 25.944 31.275 7.477 1.00 59.83 137 PRO A O 1
ATOM 955 N N . ALA A 1 139 ? 27.600 32.232 8.688 1.00 59.15 138 ALA A N 1
ATOM 956 C CA . ALA A 1 139 ? 26.884 33.472 8.938 1.00 58.14 138 ALA A CA 1
ATOM 957 C C . ALA A 1 139 ? 26.557 34.111 7.615 1.00 57.95 138 ALA A C 1
ATOM 958 O O . ALA A 1 139 ? 27.425 34.197 6.753 1.00 58.67 138 ALA A O 1
ATOM 960 N N . GLY A 1 140 ? 25.300 34.503 7.436 1.00 58.49 139 GLY A N 1
ATOM 961 C CA . GLY A 1 140 ? 24.848 35.154 6.209 1.00 58.80 139 GLY A CA 1
ATOM 962 C C . GLY A 1 140 ? 24.226 34.246 5.167 1.00 59.19 139 GLY A C 1
ATOM 963 O O . GLY A 1 140 ? 23.628 34.740 4.218 1.00 59.62 139 GLY A O 1
ATOM 964 N N . VAL A 1 141 ? 24.372 32.931 5.316 1.00 59.16 140 VAL A N 1
ATOM 965 C CA . VAL A 1 141 ? 23.795 31.983 4.368 1.00 59.49 140 VAL A CA 1
ATOM 966 C C . VAL A 1 141 ? 22.338 31.782 4.711 1.00 59.70 140 VAL A C 1
ATOM 967 O O . VAL A 1 141 ? 22.018 31.498 5.856 1.00 59.85 140 VAL A O 1
ATOM 971 N N . ARG A 1 142 ? 21.473 31.911 3.708 1.00 60.86 141 ARG A N 1
ATOM 972 C CA . ARG A 1 142 ? 20.031 31.743 3.881 1.00 62.34 141 ARG A CA 1
ATOM 973 C C . ARG A 1 142 ? 19.602 30.288 3.934 1.00 61.69 141 ARG A C 1
ATOM 974 O O . ARG A 1 142 ? 20.038 29.467 3.136 1.00 60.73 141 ARG A O 1
ATOM 982 N N . ILE A 1 143 ? 18.695 30.021 4.868 1.00 62.51 142 ILE A N 1
ATOM 983 C CA . ILE A 1 143 ? 18.103 28.725 5.107 1.00 63.26 142 ILE A CA 1
ATOM 984 C C . ILE A 1 143 ? 16.642 28.926 4.850 1.00 63.89 142 ILE A C 1
ATOM 985 O O . ILE A 1 143 ? 16.121 29.991 5.158 1.00 65.15 142 ILE A O 1
ATOM 990 N N . GLY A 1 144 ? 15.973 27.922 4.288 1.00 63.18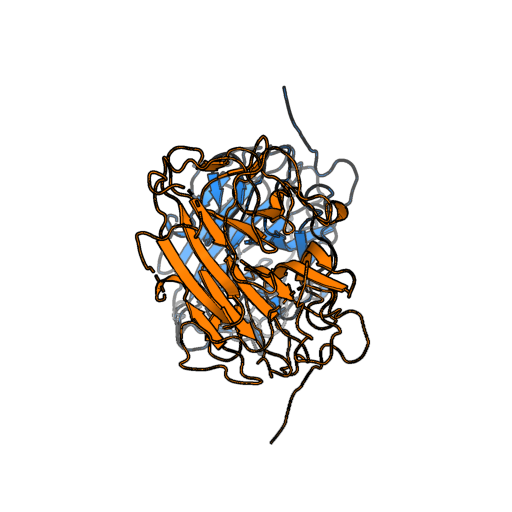 143 GLY A N 1
ATOM 991 C CA . GLY A 1 144 ? 14.538 28.009 4.023 1.00 62.67 143 GLY A CA 1
ATOM 992 C C . GLY A 1 144 ? 13.762 27.750 5.312 1.00 62.79 143 GLY A C 1
ATOM 993 O O . GLY A 1 144 ? 14.360 27.690 6.395 1.00 61.51 143 GLY A O 1
ATOM 994 N N . SER A 1 145 ? 12.434 27.610 5.206 1.00 63.00 144 SER A N 1
ATOM 995 C CA . SER A 1 145 ? 11.592 27.318 6.371 1.00 62.80 144 SER A CA 1
ATOM 996 C C . SER A 1 145 ? 12.063 25.999 6.968 1.00 62.82 144 SER A C 1
ATOM 997 O O . SER A 1 145 ? 12.378 25.066 6.222 1.00 62.07 144 SER A O 1
ATOM 1000 N N . TRP A 1 146 ? 12.111 25.920 8.295 1.00 62.79 145 TRP A N 1
ATOM 1001 C CA . TRP A 1 146 ? 12.567 24.697 8.957 1.00 63.61 145 TRP A CA 1
ATOM 1002 C C . TRP A 1 146 ? 11.591 24.253 10.056 1.00 62.03 145 TRP A C 1
ATOM 1003 O O . TRP A 1 146 ? 10.914 25.082 10.654 1.00 62.19 145 TRP A O 1
ATOM 1014 N N . LYS A 1 147 ? 11.511 22.937 10.268 1.00 61.24 146 LYS A N 1
ATOM 1015 C CA . LYS A 1 147 ? 10.571 22.331 11.219 1.00 61.91 146 LYS A CA 1
ATOM 1016 C C . LYS A 1 147 ? 11.001 20.982 11.772 1.00 61.47 146 LYS A C 1
ATOM 1017 O O . LYS A 1 147 ? 11.906 20.344 11.232 1.00 62.50 146 LYS A O 1
ATOM 1023 N N . VAL A 1 148 ? 10.309 20.548 12.827 1.00 60.00 147 VAL A N 1
ATOM 1024 C CA . VAL A 1 148 ? 10.560 19.256 13.450 1.00 60.18 147 VAL A CA 1
ATOM 1025 C C . VAL A 1 148 ? 9.680 18.241 12.716 1.00 60.58 147 VAL A C 1
ATOM 1026 O O . VAL A 1 148 ? 8.524 18.526 12.421 1.00 60.80 147 VAL A O 1
ATOM 1030 N N . LEU A 1 149 ? 10.251 17.068 12.431 1.00 60.75 148 LEU A N 1
ATOM 1031 C CA . LEU A 1 149 ? 9.581 15.987 11.720 1.00 60.71 148 LEU A CA 1
ATOM 1032 C C . LEU A 1 149 ? 9.167 14.843 12.620 1.00 61.68 148 LEU A C 1
ATOM 1033 O O . LEU A 1 149 ? 9.667 14.703 13.738 1.00 62.24 148 LEU A O 1
ATOM 1038 N N . GLY A 1 150 ? 8.244 14.031 12.106 1.00 62.49 149 GLY A N 1
ATOM 1039 C CA . GLY A 1 150 ? 7.747 12.846 12.796 1.00 63.10 149 GLY A CA 1
ATOM 1040 C C . GLY A 1 150 ? 6.820 12.976 13.985 1.00 63.01 149 GLY A C 1
ATOM 1041 O O . GLY A 1 150 ? 6.523 11.968 14.617 1.00 63.34 149 GLY A O 1
ATOM 1042 N N . GLY A 1 151 ? 6.360 14.186 14.303 1.00 63.12 150 GLY A N 1
ATOM 1043 C CA . GLY A 1 151 ? 5.454 14.394 15.441 1.00 63.31 150 GLY A CA 1
ATOM 1044 C C . GLY A 1 151 ? 6.008 14.087 16.829 1.00 63.80 150 GLY A C 1
ATOM 1045 O O . GLY A 1 151 ? 5.245 13.857 17.760 1.00 63.72 150 GLY A O 1
ATOM 1046 N N . GLU A 1 152 ? 7.332 14.066 16.957 1.00 65.17 151 GLU A N 1
ATOM 1047 C CA . GLU A 1 152 ? 8.027 13.815 18.214 1.00 66.70 151 GLU A CA 1
ATOM 1048 C C . GLU A 1 152 ? 9.077 14.900 18.309 1.00 65.12 151 GLU A C 1
ATOM 1049 O O . GLU A 1 152 ? 9.523 15.410 17.284 1.00 64.59 151 GLU A O 1
ATOM 1055 N N . GLU A 1 153 ? 9.468 15.252 19.529 1.00 64.94 152 GLU A N 1
ATOM 1056 C CA . GLU A 1 153 ? 10.477 16.295 19.738 1.00 64.66 152 GLU A CA 1
ATOM 1057 C C . GLU A 1 153 ? 11.834 15.854 19.195 1.00 63.87 152 GLU A C 1
ATOM 1058 O O . GLU A 1 153 ? 12.084 14.664 18.995 1.00 63.79 152 GLU A O 1
ATOM 1064 N N . ALA A 1 154 ? 12.685 16.833 18.934 1.00 63.82 153 ALA A N 1
ATOM 1065 C CA . ALA A 1 154 ? 14.013 16.582 18.419 1.00 63.82 153 ALA A CA 1
ATOM 1066 C C . ALA A 1 154 ? 15.004 17.235 19.350 1.00 64.05 153 ALA A C 1
ATOM 1067 O O . ALA A 1 154 ? 14.723 18.323 19.860 1.00 63.97 153 ALA A O 1
ATOM 1069 N N . GLU A 1 155 ? 16.137 16.560 19.584 1.00 64.28 154 GLU A N 1
ATOM 1070 C CA . GLU A 1 155 ? 17.216 17.072 20.440 1.00 64.22 154 GLU A CA 1
ATOM 1071 C C . GLU A 1 155 ? 18.426 17.334 19.561 1.00 63.82 154 GLU A C 1
ATOM 1072 O O . GLU A 1 155 ? 18.801 16.476 18.754 1.00 63.66 154 GLU A O 1
ATOM 1078 N N . ILE A 1 156 ? 19.040 18.509 19.742 1.00 63.82 155 ILE A N 1
ATOM 1079 C CA . ILE A 1 156 ? 20.143 18.957 18.917 1.00 64.45 155 ILE A CA 1
ATOM 1080 C C . ILE A 1 156 ? 21.270 19.669 19.654 1.00 63.48 155 ILE A C 1
ATOM 1081 O O . ILE A 1 156 ? 21.015 20.409 20.600 1.00 63.26 155 ILE A O 1
ATOM 1086 N N . LEU A 1 157 ? 22.511 19.453 19.206 1.00 63.60 156 LEU A N 1
ATOM 1087 C CA . LEU A 1 157 ? 23.659 20.162 19.749 1.00 64.61 156 LEU A CA 1
ATOM 1088 C C . LEU A 1 157 ? 23.663 21.458 18.950 1.00 63.95 156 LEU A C 1
ATOM 1089 O O . LEU A 1 157 ? 23.983 21.447 17.765 1.00 64.17 156 LEU A O 1
ATOM 1094 N N . TRP A 1 158 ? 23.253 22.551 19.589 1.00 62.88 157 TRP A N 1
ATOM 1095 C CA . TRP A 1 158 ? 23.169 23.865 18.965 1.00 62.52 157 TRP A CA 1
ATOM 1096 C C . TRP A 1 158 ? 24.450 24.622 19.270 1.00 61.39 157 TRP A C 1
ATOM 1097 O O . TRP A 1 158 ? 24.693 24.983 20.422 1.00 63.04 157 TRP A O 1
ATOM 1116 N N . GLU A 1 160 ? 26.567 27.969 18.477 1.00 59.99 159 GLU A N 1
ATOM 1117 C CA . GLU A 1 160 ? 26.677 29.352 18.006 1.00 59.89 159 GLU A CA 1
ATOM 1118 C C . GLU A 1 160 ? 28.155 29.725 18.091 1.00 60.29 159 GLU A C 1
ATOM 1119 O O . GLU A 1 160 ? 28.683 29.761 19.188 1.00 60.37 159 GLU A O 1
ATOM 1125 N N . ASN A 1 161 ? 28.819 30.005 16.963 1.00 60.74 160 ASN A N 1
ATOM 1126 C CA . ASN A 1 161 ? 30.275 30.282 16.952 1.00 61.43 160 ASN A CA 1
ATOM 1127 C C . ASN A 1 161 ? 30.784 31.696 16.679 1.00 63.57 160 ASN A C 1
ATOM 1128 O O . ASN A 1 161 ? 31.899 32.024 17.086 1.00 63.93 160 ASN A O 1
ATOM 1133 N N . GLY A 1 162 ? 30.014 32.499 15.950 1.00 66.30 161 GLY A N 1
ATOM 1134 C CA . GLY A 1 162 ? 30.391 33.876 15.593 1.00 67.32 161 GLY A CA 1
ATOM 1135 C C . GLY A 1 162 ? 30.897 34.777 16.708 1.00 68.45 161 GLY A C 1
ATOM 1136 O O . GLY A 1 162 ? 30.688 34.504 17.901 1.00 68.77 161 GLY A O 1
ATOM 1137 N N . SER A 1 163 ? 31.558 35.864 16.309 1.00 68.85 162 SER A N 1
ATOM 1138 C CA A SER A 1 163 ? 32.119 36.834 17.246 0.50 68.73 162 SER A CA 1
ATOM 1139 C CA B SER A 1 163 ? 32.124 36.801 17.295 0.50 68.79 162 SER A CA 1
ATOM 1140 C C . SER A 1 163 ? 31.038 37.588 18.022 1.00 68.08 162 SER A C 1
ATOM 1141 O O . SER A 1 163 ? 31.241 37.942 19.177 1.00 68.14 162 SER A O 1
ATOM 1146 N N . VAL A 1 164 ? 29.910 37.864 17.353 1.00 66.69 163 VAL A N 1
ATOM 1147 C CA . VAL A 1 164 ? 28.784 38.561 17.966 1.00 65.37 163 VAL A CA 1
ATOM 1148 C C . VAL A 1 164 ? 27.795 37.463 18.368 1.00 64.39 163 VAL A C 1
ATOM 1149 O O . VAL A 1 164 ? 27.890 36.346 17.865 1.00 63.72 163 VAL A O 1
ATOM 1151 N N . PRO A 1 165 ? 26.866 37.751 19.299 1.00 63.43 164 PRO A N 1
ATOM 1152 C CA . PRO A 1 165 ? 25.877 36.714 19.670 1.00 62.37 164 PRO A CA 1
ATOM 1153 C C . PRO A 1 165 ? 24.941 36.450 18.484 1.00 62.36 164 PRO A C 1
ATOM 1154 O O . PRO A 1 165 ? 24.606 37.386 17.747 1.00 63.58 164 PRO A O 1
ATOM 1158 N N . LEU A 1 166 ? 24.540 35.195 18.297 1.00 62.60 165 LEU A N 1
ATOM 1159 C CA . LEU A 1 166 ? 23.692 34.812 17.161 1.00 61.95 165 LEU A CA 1
ATOM 1160 C C . LEU A 1 166 ? 22.288 35.424 17.246 1.00 62.08 165 LEU A C 1
ATOM 1161 O O . LEU A 1 166 ? 21.676 35.467 18.317 1.00 62.38 165 LEU A O 1
ATOM 1166 N N . GLU A 1 167 ? 21.797 35.884 16.096 1.00 62.31 166 GLU A N 1
ATOM 1167 C CA . GLU A 1 167 ? 20.494 36.505 15.987 1.00 62.43 166 GLU A CA 1
ATOM 1168 C C . GLU A 1 167 ? 19.862 36.211 14.617 1.00 61.80 166 GLU A C 1
ATOM 1169 O O . GLU A 1 167 ? 20.556 36.205 13.612 1.00 61.69 166 GLU A O 1
ATOM 1175 N N . TYR A 1 168 ? 18.559 35.935 14.590 1.00 61.28 167 TYR A N 1
ATOM 1176 C CA . TYR A 1 168 ? 17.832 35.675 13.346 1.00 60.65 167 TYR A CA 1
ATOM 1177 C C . TYR A 1 168 ? 17.437 37.007 12.693 1.00 61.22 167 TYR A C 1
ATOM 1178 O O . TYR A 1 168 ? 17.135 37.986 13.380 1.00 60.96 167 TYR A O 1
ATOM 1187 N N . LYS A 1 169 ? 17.447 37.014 11.362 1.00 61.40 168 LYS A N 1
ATOM 1188 C CA . LYS A 1 169 ? 17.053 38.148 10.546 1.00 61.07 168 LYS A CA 1
ATOM 1189 C C . LYS A 1 169 ? 16.419 37.578 9.283 1.00 60.93 168 LYS A C 1
ATOM 1190 O O . LYS A 1 169 ? 16.955 36.640 8.686 1.00 61.11 168 LYS A O 1
ATOM 1196 N N . TYR A 1 170 ? 15.255 38.109 8.912 1.00 60.76 169 TYR A N 1
ATOM 1197 C CA . TYR A 1 170 ? 14.553 37.675 7.713 1.00 60.89 169 TYR A CA 1
ATOM 1198 C C . TYR A 1 170 ? 15.273 38.213 6.487 1.00 60.24 169 TYR A C 1
ATOM 1199 O O . TYR A 1 170 ? 15.643 39.376 6.458 1.00 58.96 169 TYR A O 1
ATOM 1208 N N . ALA A 1 171 ? 15.483 37.348 5.499 1.00 60.77 170 ALA A N 1
ATOM 1209 C CA . ALA A 1 171 ? 16.146 37.709 4.257 1.00 61.19 170 ALA A CA 1
ATOM 1210 C C . ALA A 1 171 ? 15.641 36.800 3.144 1.00 61.65 170 ALA A C 1
ATOM 1211 O O . ALA A 1 171 ? 15.378 35.628 3.373 1.00 60.49 170 ALA A O 1
ATOM 1213 N N . GLN A 1 172 ? 15.530 37.368 1.945 1.00 63.42 171 GLN A N 1
ATOM 1214 C CA . GLN A 1 172 ? 15.052 36.677 0.754 1.00 64.74 171 GLN A CA 1
ATOM 1215 C C . GLN A 1 172 ? 16.193 35.927 0.066 1.00 65.14 171 GLN A C 1
ATOM 1216 O O . GLN A 1 172 ? 15.973 34.858 -0.512 1.00 65.78 171 GLN A O 1
ATOM 1222 N N . GLU A 1 173 ? 17.396 36.510 0.108 1.00 64.39 172 GLU A N 1
ATOM 1223 C CA . GLU A 1 173 ? 18.574 35.959 -0.517 1.00 63.53 172 GLU A CA 1
ATOM 1224 C C . GLU A 1 173 ? 19.709 35.976 0.516 1.00 62.67 172 GLU A C 1
ATOM 1225 O O . GLU A 1 173 ? 19.524 36.477 1.625 1.00 62.34 172 GLU A O 1
ATOM 1228 N N . ASP A 1 174 ? 20.850 35.383 0.171 1.00 61.39 173 ASP A N 1
ATOM 1229 C CA . ASP A 1 174 ? 22.028 35.338 1.039 1.00 60.16 173 ASP A CA 1
ATOM 1230 C C . ASP A 1 174 ? 22.657 36.703 1.214 1.00 59.38 173 ASP A C 1
ATOM 1231 O O . ASP A 1 174 ? 22.525 37.558 0.345 1.00 59.64 173 ASP A O 1
ATOM 1236 N N . HIS A 1 175 ? 23.380 36.889 2.314 1.00 59.18 174 HIS A N 1
ATOM 1237 C CA . HIS A 1 175 ? 24.072 38.138 2.556 1.00 60.09 174 HIS A CA 1
ATOM 1238 C C . HIS A 1 175 ? 25.201 38.160 1.517 1.00 61.51 174 HIS A C 1
ATOM 1239 O O . HIS A 1 175 ? 25.844 37.127 1.310 1.00 63.28 174 HIS A O 1
ATOM 1246 N N . PRO A 1 176 ? 25.426 39.298 0.834 1.00 62.53 175 PRO A N 1
ATOM 1247 C CA . PRO A 1 176 ? 26.485 39.375 -0.190 1.00 62.62 175 PRO A CA 1
ATOM 1248 C C . PRO A 1 176 ? 27.858 38.800 0.196 1.00 62.90 175 PRO A C 1
ATOM 1249 O O . PRO A 1 176 ? 28.449 38.074 -0.594 1.00 64.60 175 PRO A O 1
ATOM 1253 N N . ASP A 1 177 ? 28.318 39.104 1.407 1.00 62.77 176 ASP A N 1
ATOM 1254 C CA . ASP A 1 177 ? 29.621 38.666 1.932 1.00 62.83 176 ASP A CA 1
ATOM 1255 C C . ASP A 1 177 ? 29.639 37.301 2.649 1.00 61.86 176 ASP A C 1
ATOM 1256 O O . ASP A 1 177 ? 30.634 36.975 3.304 1.00 61.48 176 ASP A O 1
ATOM 1261 N N . ALA A 1 178 ? 28.571 36.511 2.530 1.00 60.86 177 ALA A N 1
ATOM 1262 C CA . ALA A 1 178 ? 28.475 35.215 3.198 1.00 60.08 177 ALA A CA 1
ATOM 1263 C C . ALA A 1 178 ? 29.472 34.193 2.668 1.00 60.29 177 ALA A C 1
ATOM 1264 O O . ALA A 1 178 ? 29.569 34.035 1.458 1.00 60.32 177 ALA A O 1
ATOM 1266 N N . ARG A 1 179 ? 30.198 33.502 3.559 1.00 61.21 178 ARG A N 1
ATOM 1267 C CA . ARG A 1 179 ? 31.181 32.479 3.167 1.00 61.30 178 ARG A CA 1
ATOM 1268 C C . ARG A 1 179 ? 30.390 31.229 2.770 1.00 61.63 178 ARG A C 1
ATOM 1269 O O . ARG A 1 179 ? 30.360 30.217 3.478 1.00 60.33 178 ARG A O 1
ATOM 1274 N N . LEU A 1 180 ? 29.812 31.310 1.577 1.00 61.81 179 LEU A N 1
ATOM 1275 C CA . LEU A 1 180 ? 28.925 30.285 1.021 1.00 62.05 179 LEU A CA 1
ATOM 1276 C C . LEU A 1 180 ? 29.658 28.956 0.696 1.00 61.90 179 LEU A C 1
ATOM 1277 O O . LEU A 1 180 ? 29.024 27.913 0.609 1.00 61.63 179 LEU A O 1
ATOM 1282 N N . SER A 1 181 ? 30.982 29.008 0.527 1.00 62.59 180 SER A N 1
ATOM 1283 C CA . SER A 1 181 ? 31.816 27.836 0.276 1.00 61.94 180 SER A CA 1
ATOM 1284 C C . SER A 1 181 ? 31.748 26.868 1.436 1.00 61.72 180 SER A C 1
ATOM 1285 O O . SER A 1 181 ? 31.614 25.680 1.246 1.00 62.77 180 SER A O 1
ATOM 1288 N N . ASP A 1 182 ? 31.778 27.411 2.648 1.00 60.86 181 ASP A N 1
ATOM 1289 C CA . ASP A 1 182 ? 31.742 26.630 3.878 1.00 59.71 181 ASP A CA 1
ATOM 1290 C C . ASP A 1 182 ? 30.369 26.023 4.219 1.00 59.50 181 ASP A C 1
ATOM 1291 O O . ASP A 1 182 ? 30.274 25.288 5.207 1.00 60.88 181 ASP A O 1
ATOM 1296 N N . PHE A 1 183 ? 29.331 26.282 3.412 1.00 58.08 182 PHE A N 1
ATOM 1297 C CA . PHE A 1 183 ? 27.976 25.761 3.675 1.00 57.07 182 PHE A CA 1
ATOM 1298 C C . PHE A 1 183 ? 27.807 24.249 3.442 1.00 58.14 182 PHE A C 1
ATOM 1299 O O . PHE A 1 183 ? 27.951 23.759 2.325 1.00 57.96 182 PHE A O 1
ATOM 1307 N N . ILE A 1 184 ? 27.526 23.532 4.531 1.00 59.64 183 ILE A N 1
ATOM 1308 C CA . ILE A 1 184 ? 27.295 22.094 4.541 1.00 59.45 183 ILE A CA 1
ATOM 1309 C C . ILE A 1 184 ? 25.812 22.011 4.880 1.00 60.08 183 ILE A C 1
ATOM 1310 O O . ILE A 1 184 ? 25.464 22.012 6.057 1.00 60.60 183 ILE A O 1
ATOM 1315 N N . PRO A 1 185 ? 24.925 22.005 3.858 1.00 60.95 184 PRO A N 1
ATOM 1316 C CA . PRO A 1 185 ? 23.472 21.969 4.151 1.00 61.44 184 PRO A CA 1
ATOM 1317 C C . PRO A 1 185 ? 22.971 20.760 4.945 1.00 61.02 184 PRO A C 1
ATOM 1318 O O . PRO A 1 185 ? 22.164 20.942 5.854 1.00 61.36 184 PRO A O 1
ATOM 1322 N N . ALA A 1 186 ? 23.445 19.563 4.616 1.00 59.91 185 ALA A N 1
ATOM 1323 C CA . ALA A 1 186 ? 23.007 18.357 5.311 1.00 59.72 185 ALA A CA 1
ATOM 1324 C C . ALA A 1 186 ? 23.968 17.211 5.069 1.00 59.78 185 ALA A C 1
ATOM 1325 O O . ALA A 1 186 ? 24.175 16.830 3.923 1.00 59.16 185 ALA A O 1
ATOM 1327 N N . LEU A 1 187 ? 24.535 16.671 6.148 1.00 59.62 186 LEU A N 1
ATOM 1328 C CA . LEU A 1 187 ? 25.484 15.569 6.084 1.00 60.17 186 LEU A CA 1
ATOM 1329 C C . LEU A 1 187 ? 25.022 14.470 7.039 1.00 59.78 186 LEU A C 1
ATOM 1330 O O . LEU A 1 187 ? 25.102 14.631 8.248 1.00 59.31 186 LEU A O 1
ATOM 1335 N N . ASP A 1 188 ? 24.517 13.373 6.478 1.00 59.76 187 ASP A N 1
ATOM 1336 C CA . ASP A 1 188 ? 24.051 12.224 7.237 1.00 60.43 187 ASP A CA 1
ATOM 1337 C C . ASP A 1 188 ? 25.302 11.374 7.553 1.00 61.22 187 ASP A C 1
ATOM 1338 O O . ASP A 1 188 ? 25.729 10.533 6.743 1.00 62.13 187 ASP A O 1
ATOM 1343 N N . SER A 1 189 ? 25.856 11.577 8.750 1.00 60.03 188 SER A N 1
ATOM 1344 C CA . SER A 1 189 ? 27.065 10.880 9.190 1.00 59.93 188 SER A CA 1
ATOM 1345 C C . SER A 1 189 ? 26.929 9.367 9.153 1.00 60.04 188 SER A C 1
ATOM 1346 O O . SER A 1 189 ? 27.935 8.684 8.958 1.00 58.79 188 SER A O 1
ATOM 1349 N N . LYS A 1 190 ? 25.701 8.861 9.307 1.00 60.18 189 LYS A N 1
ATOM 1350 C CA . LYS A 1 190 ? 25.440 7.415 9.270 1.00 59.40 189 LYS A CA 1
ATOM 1351 C C . LYS A 1 190 ? 25.843 6.803 7.911 1.00 59.48 189 LYS A C 1
ATOM 1352 O O . LYS A 1 190 ? 26.364 5.699 7.868 1.00 58.22 189 LYS A O 1
ATOM 1358 N N . LEU A 1 191 ? 25.617 7.548 6.823 1.00 61.36 190 LEU A N 1
ATOM 1359 C CA . LEU A 1 191 ? 25.955 7.103 5.459 1.00 61.74 190 LEU A CA 1
ATOM 1360 C C . LEU A 1 191 ? 27.442 7.242 5.107 1.00 61.87 190 LEU A C 1
ATOM 1361 O O . LEU A 1 191 ? 27.920 6.642 4.151 1.00 62.04 190 LEU A O 1
ATOM 1366 N N . LEU A 1 192 ? 28.160 8.029 5.892 1.00 62.64 191 LEU A N 1
ATOM 1367 C CA . LEU A 1 192 ? 29.561 8.289 5.686 1.00 62.98 191 LEU A CA 1
ATOM 1368 C C . LEU A 1 192 ? 30.310 7.051 6.183 1.00 62.11 191 LEU A C 1
ATOM 1369 O O . LEU A 1 192 ? 29.802 6.374 7.068 1.00 63.29 191 LEU A O 1
ATOM 1374 N N . PRO A 1 193 ? 31.458 6.681 5.570 1.00 61.16 192 PRO A N 1
ATOM 1375 C CA . PRO A 1 193 ? 32.210 5.495 6.039 1.00 60.10 192 PRO A CA 1
ATOM 1376 C C . PRO A 1 193 ? 33.293 5.828 7.063 1.00 59.53 192 PRO A C 1
ATOM 1377 O O . PRO A 1 193 ? 33.776 6.955 7.086 1.00 60.34 192 PRO A O 1
ATOM 1381 N N . TRP A 1 194 ? 33.666 4.863 7.905 1.00 59.52 193 TRP A N 1
ATOM 1382 C CA . TRP A 1 194 ? 34.729 5.073 8.897 1.00 58.58 193 TRP A CA 1
ATOM 1383 C C . TRP A 1 194 ? 36.096 5.060 8.236 1.00 58.51 193 TRP A C 1
ATOM 1384 O O . TRP A 1 194 ? 36.347 4.262 7.335 1.00 56.68 193 TRP A O 1
ATOM 1395 N N . GLY A 1 195 ? 36.969 5.944 8.711 1.00 59.89 194 GLY A N 1
ATOM 1396 C CA . GLY A 1 195 ? 38.333 6.070 8.208 1.00 61.70 194 GLY A CA 1
ATOM 1397 C C . GLY A 1 195 ? 39.315 6.065 9.360 1.00 63.92 194 GLY A C 1
ATOM 1398 O O . GLY A 1 195 ? 38.913 6.059 10.537 1.00 63.83 194 GLY A O 1
ATOM 1399 N N . LYS A 1 196 ? 40.605 6.070 9.010 1.00 65.98 195 LYS A N 1
ATOM 1400 C CA . LYS A 1 196 ? 41.703 6.066 9.987 1.00 66.55 195 LYS A CA 1
ATOM 1401 C C . LYS A 1 196 ? 41.679 7.317 10.872 1.00 67.42 195 LYS A C 1
ATOM 1402 O O . LYS A 1 196 ? 41.261 8.391 10.437 1.00 67.94 195 LYS A O 1
ATOM 1404 N N . ALA A 1 197 ? 42.083 7.149 12.128 1.00 68.43 196 ALA A N 1
ATOM 1405 C CA . ALA A 1 197 ? 42.152 8.240 13.089 1.00 68.76 196 ALA A CA 1
ATOM 1406 C C . ALA A 1 197 ? 43.439 9.028 12.817 1.00 69.58 196 ALA A C 1
ATOM 1407 O O . ALA A 1 197 ? 44.383 8.488 12.215 1.00 69.84 196 ALA A O 1
ATOM 1409 N N . ASP A 1 198 ? 43.483 10.285 13.266 1.00 70.02 197 ASP A N 1
ATOM 1410 C CA . ASP A 1 198 ? 44.655 11.166 13.048 1.00 70.83 197 ASP A CA 1
ATOM 1411 C C . ASP A 1 198 ? 45.790 11.017 14.078 1.00 70.76 197 ASP A C 1
ATOM 1412 O O . ASP A 1 198 ? 46.939 10.756 13.690 1.00 70.30 197 ASP A O 1
ATOM 1417 N N . THR A 1 199 ? 45.476 11.185 15.369 1.00 70.77 198 THR A N 1
ATOM 1418 C CA . THR A 1 199 ? 46.495 11.089 16.447 1.00 70.71 198 THR A CA 1
ATOM 1419 C C . THR A 1 199 ? 47.108 9.692 16.635 1.00 69.97 198 THR A C 1
ATOM 1420 O O . THR A 1 199 ? 46.482 8.673 16.324 1.00 70.47 198 THR A O 1
ATOM 1424 N N . VAL A 1 200 ? 48.334 9.684 17.161 1.00 69.31 199 VAL A N 1
ATOM 1425 C CA . VAL A 1 200 ? 49.114 8.462 17.431 1.00 68.86 199 VAL A CA 1
ATOM 1426 C C . VAL A 1 200 ? 48.551 7.624 18.597 1.00 69.36 199 VAL A C 1
ATOM 1427 O O . VAL A 1 200 ? 48.667 6.389 18.600 1.00 68.90 199 VAL A O 1
ATOM 1431 N N . GLN A 1 201 ? 47.936 8.294 19.573 1.00 69.96 200 GLN A N 1
ATOM 1432 C CA . GLN A 1 201 ? 47.372 7.618 20.748 1.00 70.43 200 GLN A CA 1
ATOM 1433 C C . GLN A 1 201 ? 46.043 6.885 20.456 1.00 70.16 200 GLN A C 1
ATOM 1434 O O . GLN A 1 201 ? 45.781 5.833 21.063 1.00 71.21 200 GLN A O 1
ATOM 1440 N N . PHE A 1 202 ? 45.220 7.436 19.550 1.00 68.68 201 PHE A N 1
ATOM 1441 C CA . PHE A 1 202 ? 43.929 6.839 19.158 1.00 67.98 201 PHE A CA 1
ATOM 1442 C C . PHE A 1 202 ? 44.012 5.995 17.867 1.00 67.56 201 PHE A C 1
ATOM 1443 O O . PHE A 1 202 ? 43.166 6.134 16.985 1.00 67.60 201 PHE A O 1
ATOM 1451 N N . VAL A 1 203 ? 45.031 5.135 17.761 1.00 67.90 202 VAL A N 1
ATOM 1452 C CA . VAL A 1 203 ? 45.209 4.230 16.600 1.00 68.35 202 VAL A CA 1
ATOM 1453 C C . VAL A 1 203 ? 44.084 3.165 16.543 1.00 68.04 202 VAL A C 1
ATOM 1454 O O . VAL A 1 203 ? 43.608 2.831 15.456 1.00 68.18 202 VAL A O 1
ATOM 1458 N N . GLN A 1 204 ? 43.658 2.664 17.712 1.00 67.47 203 GLN A N 1
ATOM 1459 C CA . GLN A 1 204 ? 42.588 1.661 17.838 1.00 66.09 203 GLN A CA 1
ATOM 1460 C C . GLN A 1 204 ? 41.250 2.366 17.990 1.00 64.96 203 GLN A C 1
ATOM 1461 O O . GLN A 1 204 ? 40.540 2.231 18.995 1.00 64.91 203 GLN A O 1
ATOM 1467 N N . ALA A 1 205 ? 40.914 3.114 16.951 1.00 63.15 204 ALA A N 1
ATOM 1468 C CA . ALA A 1 205 ? 39.700 3.883 16.881 1.00 61.73 204 ALA A CA 1
ATOM 1469 C C . ALA A 1 205 ? 39.583 4.334 15.453 1.00 61.14 204 ALA A C 1
ATOM 1470 O O . ALA A 1 205 ? 40.534 4.214 14.684 1.00 60.34 204 ALA A O 1
ATOM 1472 N N . ASN A 1 206 ? 38.402 4.812 15.099 1.00 61.11 205 ASN A N 1
ATOM 1473 C CA . ASN A 1 206 ? 38.126 5.312 13.771 1.00 61.57 205 ASN A CA 1
ATOM 1474 C C . ASN A 1 206 ? 37.495 6.676 13.886 1.00 62.12 205 ASN A C 1
ATOM 1475 O O . ASN A 1 206 ? 36.903 7.011 14.915 1.00 62.36 205 ASN A O 1
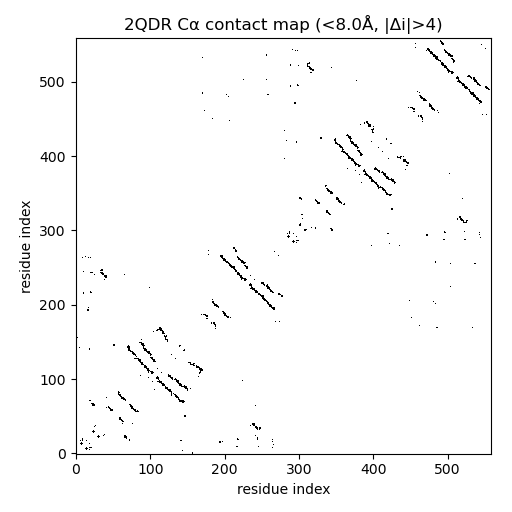ATOM 1480 N N . LYS A 1 207 ? 37.575 7.426 12.791 1.00 62.56 206 LYS A N 1
ATOM 1481 C CA . LYS A 1 207 ? 37.114 8.792 12.736 1.00 63.10 206 LYS A CA 1
ATOM 1482 C C . LYS A 1 207 ? 36.221 9.069 11.522 1.00 62.10 206 LYS A C 1
ATOM 1483 O O . LYS A 1 207 ? 36.370 8.432 10.479 1.00 61.07 206 LYS A O 1
ATOM 1489 N N . LYS A 1 208 ? 35.263 9.981 11.685 1.00 62.33 207 LYS A N 1
ATOM 1490 C CA . LYS A 1 208 ? 34.376 10.430 10.603 1.00 61.97 207 LYS A CA 1
ATOM 1491 C C . LYS A 1 208 ? 34.394 11.938 10.564 1.00 62.67 207 LYS A C 1
ATOM 1492 O O . LYS A 1 208 ? 33.709 12.578 11.365 1.00 64.32 207 LYS A O 1
ATOM 1498 N N . TRP A 1 209 ? 35.165 12.509 9.644 1.00 61.66 208 TRP A N 1
ATOM 1499 C CA . TRP A 1 209 ? 35.208 13.963 9.515 1.00 61.31 208 TRP A CA 1
ATOM 1500 C C . TRP A 1 209 ? 33.910 14.548 8.993 1.00 60.77 208 TRP A C 1
ATOM 1501 O O . TRP A 1 209 ? 33.399 14.103 7.977 1.00 61.06 208 TRP A O 1
ATOM 1512 N N . LEU A 1 210 ? 33.382 15.534 9.711 1.00 60.91 209 LEU A N 1
ATOM 1513 C CA . LEU A 1 210 ? 32.169 16.238 9.319 1.00 59.70 209 LEU A CA 1
ATOM 1514 C C . LEU A 1 210 ? 32.505 17.615 8.727 1.00 59.92 209 LEU A C 1
ATOM 1515 O O . LEU A 1 210 ? 31.796 18.097 7.829 1.00 60.41 209 LEU A O 1
ATOM 1520 N N . ARG A 1 211 ? 33.560 18.258 9.237 1.00 59.70 210 ARG A N 1
ATOM 1521 C CA . ARG A 1 211 ? 33.990 19.567 8.741 1.00 59.97 210 ARG A CA 1
ATOM 1522 C C . ARG A 1 211 ? 35.436 19.838 9.161 1.00 60.31 210 ARG A C 1
ATOM 1523 O O . ARG A 1 211 ? 35.831 19.482 10.263 1.00 60.25 210 ARG A O 1
ATOM 1531 N N . LYS A 1 212 ? 36.191 20.508 8.291 1.00 62.11 211 LYS A N 1
ATOM 1532 C CA . LYS A 1 212 ? 37.591 20.842 8.538 1.00 63.97 211 LYS A CA 1
ATOM 1533 C C . LYS A 1 212 ? 37.840 22.341 8.283 1.00 63.44 211 LYS A C 1
ATOM 1534 O O . LYS A 1 212 ? 37.467 22.847 7.233 1.00 64.20 211 LYS A O 1
ATOM 1540 N N . ASP A 1 213 ? 38.441 23.045 9.253 1.00 64.37 212 ASP A N 1
ATOM 1541 C CA . ASP A 1 213 ? 38.766 24.488 9.152 1.00 64.92 212 ASP A CA 1
ATOM 1542 C C . ASP A 1 213 ? 39.813 24.731 8.116 1.00 64.35 212 ASP A C 1
ATOM 1543 O O . ASP A 1 213 ? 40.470 23.795 7.656 1.00 64.52 212 ASP A O 1
ATOM 1548 N N . ILE A 1 214 ? 40.005 26.001 7.779 1.00 64.58 213 ILE A N 1
ATOM 1549 C CA . ILE A 1 214 ? 41.062 26.390 6.863 1.00 65.09 213 ILE A CA 1
ATOM 1550 C C . ILE A 1 214 ? 42.414 26.186 7.626 1.00 65.53 213 ILE A C 1
ATOM 1551 O O . ILE A 1 214 ? 43.455 25.967 6.997 1.00 66.02 213 ILE A O 1
ATOM 1556 N N . ASN A 1 215 ? 42.373 26.258 8.968 1.00 65.73 214 ASN A N 1
ATOM 1557 C CA . ASN A 1 215 ? 43.519 26.011 9.859 1.00 65.91 214 ASN A CA 1
ATOM 1558 C C . ASN A 1 215 ? 43.748 24.532 10.239 1.00 65.92 214 ASN A C 1
ATOM 1559 O O . ASN A 1 215 ? 44.695 24.232 10.977 1.00 66.54 214 ASN A O 1
ATOM 1564 N N . GLY A 1 216 ? 42.903 23.610 9.767 1.00 65.63 215 GLY A N 1
ATOM 1565 C CA . GLY A 1 216 ? 43.051 22.180 10.088 1.00 64.50 215 GLY A CA 1
ATOM 1566 C C . GLY A 1 216 ? 42.261 21.672 11.289 1.00 63.93 215 GLY A C 1
ATOM 1567 O O . GLY A 1 216 ? 42.224 20.453 11.530 1.00 64.53 215 GLY A O 1
ATOM 1568 N N . GLY A 1 217 ? 41.642 22.578 12.058 1.00 62.80 216 GLY A N 1
ATOM 1569 C CA . GLY A 1 217 ? 40.789 22.187 13.187 1.00 62.12 216 GLY A CA 1
ATOM 1570 C C . GLY A 1 217 ? 39.483 21.658 12.599 1.00 61.65 216 GLY A C 1
ATOM 1571 O O . GLY A 1 217 ? 39.267 21.747 11.394 1.00 62.34 216 GLY A O 1
ATOM 1572 N N . GLY A 1 218 ? 38.604 21.098 13.413 1.00 61.32 217 GLY A N 1
ATOM 1573 C CA . GLY A 1 218 ? 37.357 20.593 12.855 1.00 61.36 217 GLY A CA 1
ATOM 1574 C C . GLY A 1 218 ? 36.386 19.886 13.764 1.00 60.58 217 GLY A C 1
ATOM 1575 O O . GLY A 1 218 ? 36.488 19.955 14.982 1.00 61.20 217 GLY A O 1
ATOM 1576 N N . VAL A 1 219 ? 35.433 19.221 13.120 1.00 59.65 218 VAL A N 1
ATOM 1577 C CA . VAL A 1 219 ? 34.386 18.475 13.761 1.00 59.22 218 VAL A CA 1
ATOM 1578 C C . VAL A 1 219 ? 34.420 17.075 13.214 1.00 58.91 218 VAL A C 1
ATOM 1579 O O . VAL A 1 219 ? 34.592 16.894 12.000 1.00 57.79 218 VAL A O 1
ATOM 1583 N N . TRP A 1 220 ? 34.233 16.089 14.084 1.00 60.20 219 TRP A N 1
ATOM 1584 C CA . TRP A 1 220 ? 34.201 14.689 13.657 1.00 60.85 219 TRP A CA 1
ATOM 1585 C C . TRP A 1 220 ? 33.577 13.788 14.700 1.00 60.19 219 TRP A C 1
ATOM 1586 O O . TRP A 1 220 ? 33.423 14.183 15.848 1.00 61.40 219 TRP A O 1
ATOM 1597 N N . LEU A 1 221 ? 33.222 12.588 14.262 1.00 60.16 220 LEU A N 1
ATOM 1598 C CA . LEU A 1 221 ? 32.691 11.537 15.111 1.00 60.60 220 LEU A CA 1
ATOM 1599 C C . LEU A 1 221 ? 33.847 10.601 15.339 1.00 61.07 220 LEU A C 1
ATOM 1600 O O . LEU A 1 221 ? 34.577 10.307 14.388 1.00 61.46 220 LEU A O 1
ATOM 1605 N N . LEU A 1 222 ? 34.030 10.176 16.594 1.00 61.43 221 LEU A N 1
ATOM 1606 C CA . LEU A 1 222 ? 35.093 9.253 16.996 1.00 61.82 221 LEU A CA 1
ATOM 1607 C C . LEU A 1 222 ? 34.461 7.958 17.476 1.00 62.25 221 LEU A C 1
ATOM 1608 O O . LEU A 1 222 ? 33.618 7.977 18.373 1.00 63.15 221 LEU A O 1
ATOM 1613 N N . ALA A 1 223 ? 34.873 6.843 16.883 1.00 61.74 222 ALA A N 1
ATOM 1614 C CA . ALA A 1 223 ? 34.382 5.532 17.258 1.00 61.29 222 ALA A CA 1
ATOM 1615 C C . ALA A 1 223 ? 35.533 4.859 17.962 1.00 61.55 222 ALA A C 1
ATOM 1616 O O . ALA A 1 223 ? 36.571 4.616 17.329 1.00 61.22 222 ALA A O 1
ATOM 1618 N N . ILE A 1 224 ? 35.378 4.604 19.262 1.00 60.99 223 ILE A N 1
ATOM 1619 C CA . ILE A 1 224 ? 36.409 3.933 20.043 1.00 61.44 223 ILE A CA 1
ATOM 1620 C C . ILE A 1 224 ? 36.010 2.480 20.097 1.00 61.67 223 ILE A C 1
ATOM 1621 O O . ILE A 1 224 ? 34.889 2.163 20.498 1.00 61.62 223 ILE A O 1
ATOM 1626 N N . LEU A 1 225 ? 36.919 1.602 19.688 1.00 61.73 224 LEU A N 1
ATOM 1627 C CA . LEU A 1 225 ? 36.641 0.177 19.704 1.00 62.13 224 LEU A CA 1
ATOM 1628 C C . LEU A 1 225 ? 36.696 -0.354 21.124 1.00 61.73 224 LEU A C 1
ATOM 1629 O O . LEU A 1 225 ? 37.247 0.313 22.002 1.00 62.36 224 LEU A O 1
ATOM 1634 N N . PRO A 1 226 ? 36.109 -1.544 21.374 1.00 61.37 225 PRO A N 1
ATOM 1635 C CA . PRO A 1 226 ? 36.195 -2.138 22.715 1.00 61.23 225 PRO A CA 1
ATOM 1636 C C . PRO A 1 226 ? 37.649 -2.412 23.156 1.00 61.07 225 PRO A C 1
ATOM 1637 O O . PRO A 1 226 ? 38.571 -2.261 22.370 1.00 61.26 225 PRO A O 1
ATOM 1641 N N . HIS A 1 227 ? 37.839 -2.809 24.406 1.00 61.02 226 HIS A N 1
ATOM 1642 C CA . HIS A 1 227 ? 39.172 -3.083 24.982 1.00 60.73 226 HIS A CA 1
ATOM 1643 C C . HIS A 1 227 ? 40.217 -1.977 24.710 1.00 60.57 226 HIS A C 1
ATOM 1644 O O . HIS A 1 227 ? 41.382 -2.275 24.438 1.00 61.84 226 HIS A O 1
ATOM 1651 N N . PHE A 1 228 ? 39.788 -0.722 24.787 1.00 60.07 227 PHE A N 1
ATOM 1652 C CA . PHE A 1 228 ? 40.647 0.427 24.532 1.00 60.11 227 PHE A CA 1
ATOM 1653 C C . PHE A 1 228 ? 41.357 0.868 25.796 1.00 61.09 227 PHE A C 1
ATOM 1654 O O . PHE A 1 228 ? 40.774 0.829 26.880 1.00 60.57 227 PHE A O 1
ATOM 1662 N N . ASP A 1 229 ? 42.618 1.280 25.637 1.00 61.62 228 ASP A N 1
ATOM 1663 C CA . ASP A 1 229 ? 43.443 1.772 26.725 1.00 61.92 228 ASP A CA 1
ATOM 1664 C C . ASP A 1 229 ? 44.571 2.630 26.136 1.00 61.89 228 ASP A C 1
ATOM 1665 O O . ASP A 1 229 ? 45.543 2.093 25.624 1.00 60.40 228 ASP A O 1
ATOM 1670 N N . ASN A 1 230 ? 44.459 3.959 26.233 1.00 63.12 229 ASN A N 1
ATOM 1671 C CA . ASN A 1 230 ? 45.510 4.865 25.677 1.00 63.63 229 ASN A CA 1
ATOM 1672 C C . ASN A 1 230 ? 46.834 4.850 26.473 1.00 62.92 229 ASN A C 1
ATOM 1673 O O . ASN A 1 230 ? 47.777 5.526 26.081 1.00 62.71 229 ASN A O 1
ATOM 1678 N N . LYS A 1 231 ? 46.835 4.212 27.646 1.00 63.22 230 LYS A N 1
ATOM 1679 C CA . LYS A 1 231 ? 48.031 3.986 28.494 1.00 64.09 230 LYS A CA 1
ATOM 1680 C C . LYS A 1 231 ? 48.584 5.149 29.292 1.00 63.09 230 LYS A C 1
ATOM 1681 O O . LYS A 1 231 ? 48.965 4.938 30.437 1.00 63.76 230 LYS A O 1
ATOM 1687 N N . TYR A 1 232 ? 48.609 6.360 28.728 1.00 62.27 231 TYR A N 1
ATOM 1688 C CA . TYR A 1 232 ? 49.191 7.510 29.406 1.00 60.90 231 TYR A CA 1
ATOM 1689 C C . TYR A 1 232 ? 48.241 8.697 29.465 1.00 60.84 231 TYR A C 1
ATOM 1690 O O . TYR A 1 232 ? 47.140 8.651 28.933 1.00 60.61 231 TYR A O 1
ATOM 1699 N N . GLN A 1 233 ? 48.674 9.761 30.133 1.00 60.79 232 GLN A N 1
ATOM 1700 C CA . GLN A 1 233 ? 47.897 10.987 30.204 1.00 61.59 232 GLN A CA 1
ATOM 1701 C C . GLN A 1 233 ? 48.222 11.736 28.921 1.00 61.92 232 GLN A C 1
ATOM 1702 O O . GLN A 1 233 ? 49.149 11.346 28.203 1.00 61.81 232 GLN A O 1
ATOM 1716 N N . ILE A 1 235 ? 48.746 15.771 27.333 1.00 60.94 234 ILE A N 1
ATOM 1717 C CA . ILE A 1 235 ? 48.830 17.212 27.424 1.00 61.78 234 ILE A CA 1
ATOM 1718 C C . ILE A 1 235 ? 48.267 17.659 26.066 1.00 61.68 234 ILE A C 1
ATOM 1719 O O . ILE A 1 235 ? 48.798 17.296 25.008 1.00 61.11 234 ILE A O 1
ATOM 1724 N N . GLN A 1 236 ? 47.161 18.395 26.112 1.00 61.28 235 GLN A N 1
ATOM 1725 C CA . GLN A 1 236 ? 46.459 18.851 24.921 1.00 61.11 235 GLN A CA 1
ATOM 1726 C C . GLN A 1 236 ? 46.590 20.357 24.694 1.00 61.17 235 GLN A C 1
ATOM 1727 O O . GLN A 1 236 ? 45.756 21.117 25.190 1.00 62.90 235 GLN A O 1
ATOM 1733 N N . PRO A 1 237 ? 47.631 20.817 23.959 1.00 60.55 236 PRO A N 1
ATOM 1734 C CA . PRO A 1 237 ? 47.802 22.259 23.671 1.00 60.58 236 PRO A CA 1
ATOM 1735 C C . PRO A 1 237 ? 46.799 22.807 22.630 1.00 59.99 236 PRO A C 1
ATOM 1736 O O . PRO A 1 237 ? 47.194 23.367 21.614 1.00 59.20 236 PRO A O 1
ATOM 1740 N N . TYR A 1 238 ? 45.508 22.685 22.922 1.00 59.90 237 TYR A N 1
ATOM 1741 C CA . TYR A 1 238 ? 44.446 23.111 22.025 1.00 60.82 237 TYR A CA 1
ATOM 1742 C C . TYR A 1 238 ? 43.112 23.000 22.744 1.00 60.99 237 TYR A C 1
ATOM 1743 O O . TYR A 1 238 ? 43.036 22.341 23.778 1.00 61.37 237 TYR A O 1
ATOM 1752 N N . ASN A 1 239 ? 42.074 23.644 22.213 1.00 61.16 238 ASN A N 1
ATOM 1753 C CA . ASN A 1 239 ? 40.738 23.563 22.804 1.00 61.03 238 ASN A CA 1
ATOM 1754 C C . ASN A 1 239 ? 39.986 22.417 22.167 1.00 60.98 238 ASN A C 1
ATOM 1755 O O . ASN A 1 239 ? 40.079 22.222 20.954 1.00 60.03 238 ASN A O 1
ATOM 1760 N N . GLU A 1 240 ? 39.245 21.671 22.989 1.00 62.05 239 GLU A N 1
ATOM 1761 C CA . GLU A 1 240 ? 38.439 20.528 22.562 1.00 62.63 239 GLU A CA 1
ATOM 1762 C C . GLU A 1 240 ? 37.182 20.408 23.410 1.00 63.38 239 GLU A C 1
ATOM 1763 O O . GLU A 1 240 ? 37.204 20.706 24.611 1.00 63.76 239 GLU A O 1
ATOM 1769 N N . GLU A 1 241 ? 36.087 19.997 22.777 1.00 63.61 240 GLU A N 1
ATOM 1770 C CA . GLU A 1 241 ? 34.840 19.748 23.483 1.00 64.22 240 GLU A CA 1
ATOM 1771 C C . GLU A 1 241 ? 34.243 18.542 22.813 1.00 63.96 240 GLU A C 1
ATOM 1772 O O . GLU A 1 241 ? 34.619 18.218 21.694 1.00 64.28 240 GLU A O 1
ATOM 1778 N N . GLY A 1 242 ? 33.318 17.881 23.490 1.00 63.97 241 GLY A N 1
ATOM 1779 C CA . GLY A 1 242 ? 32.668 16.728 22.899 1.00 63.86 241 GLY A CA 1
ATOM 1780 C C . GLY A 1 242 ? 31.473 16.240 23.674 1.00 63.71 241 GLY A C 1
ATOM 1781 O O . GLY A 1 242 ? 31.281 16.628 24.826 1.00 63.89 241 GLY A O 1
ATOM 1782 N N . TYR A 1 243 ? 30.680 15.387 23.023 1.00 63.57 242 TYR A N 1
ATOM 1783 C CA . TYR A 1 243 ? 29.464 14.828 23.595 1.00 63.31 242 TYR A CA 1
ATOM 1784 C C . TYR A 1 243 ? 29.444 13.339 23.321 1.00 63.09 242 TYR A C 1
ATOM 1785 O O . TYR A 1 243 ? 29.738 12.916 22.201 1.00 63.26 242 TYR A O 1
ATOM 1794 N N . CYS A 1 244 ? 29.114 12.548 24.340 1.00 63.22 243 CYS A N 1
ATOM 1795 C CA . CYS A 1 244 ? 29.053 11.093 24.213 1.00 61.97 243 CYS A CA 1
ATOM 1796 C C . CYS A 1 244 ? 27.674 10.664 23.724 1.00 60.14 243 CYS A C 1
ATOM 1797 O O . CYS A 1 244 ? 26.680 10.905 24.406 1.00 59.49 243 CYS A O 1
ATOM 1800 N N . LEU A 1 245 ? 27.638 9.993 22.576 1.00 59.63 244 LEU A N 1
ATOM 1801 C CA . LEU A 1 245 ? 26.400 9.546 21.940 1.00 60.52 244 LEU A CA 1
ATOM 1802 C C . LEU A 1 245 ? 26.007 8.125 22.304 1.00 60.97 244 LEU A C 1
ATOM 1803 O O . LEU A 1 245 ? 24.819 7.824 22.352 1.00 60.02 244 LEU A O 1
ATOM 1808 N N . THR A 1 246 ? 26.989 7.254 22.534 1.00 62.17 245 THR A N 1
ATOM 1809 C CA . THR A 1 246 ? 26.707 5.879 22.925 1.00 62.12 245 THR A CA 1
ATOM 1810 C C . THR A 1 246 ? 27.952 5.256 23.580 1.00 61.72 245 THR A C 1
ATOM 1811 O O . THR A 1 246 ? 29.070 5.729 23.374 1.00 62.15 245 THR A O 1
ATOM 1815 N N . GLY A 1 247 ? 27.743 4.210 24.375 1.00 61.74 246 GLY A N 1
ATOM 1816 C CA . GLY A 1 247 ? 28.832 3.513 25.058 1.00 61.36 246 GLY A CA 1
ATOM 1817 C C . GLY A 1 247 ? 29.403 4.327 26.195 1.00 61.52 246 GLY A C 1
ATOM 1818 O O . GLY A 1 247 ? 28.692 5.155 26.776 1.00 60.44 246 GLY A O 1
ATOM 1819 N N . TYR A 1 248 ? 30.673 4.078 26.525 1.00 62.09 247 TYR A N 1
ATOM 1820 C CA . TYR A 1 248 ? 31.336 4.820 27.598 1.00 62.67 247 TYR A CA 1
ATOM 1821 C C . TYR A 1 248 ? 32.829 4.901 27.440 1.00 62.72 247 TYR A C 1
ATOM 1822 O O . TYR A 1 248 ? 33.420 4.209 26.626 1.00 63.25 247 TYR A O 1
ATOM 1831 N N . CYS A 1 249 ? 33.422 5.744 28.272 1.00 63.44 248 CYS A N 1
ATOM 1832 C CA . CYS A 1 249 ? 34.869 5.886 28.335 1.00 62.95 248 CYS A CA 1
ATOM 1833 C C . CYS A 1 249 ? 35.281 6.454 29.683 1.00 62.27 248 CYS A C 1
ATOM 1834 O O . CYS A 1 249 ? 34.889 7.563 30.047 1.00 62.72 248 CYS A O 1
ATOM 1837 N N . ASP A 1 250 ? 36.026 5.651 30.439 1.00 62.86 249 ASP A N 1
ATOM 1838 C CA . ASP A 1 250 ? 36.535 6.059 31.734 1.00 62.49 249 ASP A CA 1
ATOM 1839 C C . ASP A 1 250 ? 37.721 6.932 31.429 1.00 62.39 249 ASP A C 1
ATOM 1840 O O . ASP A 1 250 ? 38.544 6.553 30.616 1.00 60.84 249 ASP A O 1
ATOM 1845 N N . VAL A 1 251 ? 37.758 8.121 32.014 1.00 63.66 250 VAL A N 1
ATOM 1846 C CA . VAL A 1 251 ? 38.878 9.038 31.850 1.00 64.06 250 VAL A CA 1
ATOM 1847 C C . VAL A 1 251 ? 39.220 9.408 33.302 1.00 63.79 250 VAL A C 1
ATOM 1848 O O . VAL A 1 251 ? 38.553 10.225 33.935 1.00 64.31 250 VAL A O 1
ATOM 1852 N N . GLY A 1 252 ? 40.232 8.725 33.837 1.00 63.59 251 GLY A N 1
ATOM 1853 C CA . GLY A 1 252 ? 40.650 8.903 35.211 1.00 63.34 251 GLY A CA 1
ATOM 1854 C C . GLY A 1 252 ? 39.629 8.111 35.991 1.00 63.20 251 GLY A C 1
ATOM 1855 O O . GLY A 1 252 ? 39.298 6.998 35.606 1.00 63.55 251 GLY A O 1
ATOM 1856 N N . ASP A 1 253 ? 39.105 8.700 37.056 1.00 64.62 252 ASP A N 1
ATOM 1857 C CA . ASP A 1 253 ? 38.075 8.037 37.880 1.00 66.44 252 ASP A CA 1
ATOM 1858 C C . ASP A 1 253 ? 36.634 8.508 37.512 1.00 65.49 252 ASP A C 1
ATOM 1859 O O . ASP A 1 253 ? 35.690 8.168 38.218 1.00 66.77 252 ASP A O 1
ATOM 1864 N N . TYR A 1 254 ? 36.478 9.246 36.403 1.00 63.61 253 TYR A N 1
ATOM 1865 C CA . TYR A 1 254 ? 35.181 9.710 35.917 1.00 62.26 253 TYR A CA 1
ATOM 1866 C C . TYR A 1 254 ? 34.800 8.820 34.756 1.00 62.61 253 TYR A C 1
ATOM 1867 O O . TYR A 1 254 ? 35.652 8.508 33.926 1.00 62.81 253 TYR A O 1
ATOM 1876 N N . ARG A 1 255 ? 33.534 8.413 34.693 1.00 63.00 254 ARG A N 1
ATOM 1877 C CA . ARG A 1 255 ? 33.039 7.579 33.599 1.00 63.33 254 ARG A CA 1
ATOM 1878 C C . ARG A 1 255 ? 32.070 8.378 32.727 1.00 62.65 254 ARG A C 1
ATOM 1879 O O . ARG A 1 255 ? 30.956 8.694 33.156 1.00 61.77 254 ARG A O 1
ATOM 1887 N N . ILE A 1 256 ? 32.496 8.653 31.492 1.00 62.49 255 ILE A N 1
ATOM 1888 C CA . ILE A 1 256 ? 31.690 9.381 30.530 1.00 62.12 255 ILE A CA 1
ATOM 1889 C C . ILE A 1 256 ? 30.771 8.373 29.854 1.00 61.34 255 ILE A C 1
ATOM 1890 O O . ILE A 1 256 ? 31.273 7.447 29.245 1.00 60.96 255 ILE A O 1
ATOM 1895 N N . VAL A 1 257 ? 29.454 8.565 29.962 1.00 60.68 256 VAL A N 1
ATOM 1896 C CA . VAL A 1 257 ? 28.445 7.694 29.327 1.00 60.91 256 VAL A CA 1
ATOM 1897 C C . VAL A 1 257 ? 27.533 8.565 28.463 1.00 61.04 256 VAL A C 1
ATOM 1898 O O . VAL A 1 257 ? 27.743 9.769 28.404 1.00 60.70 256 VAL A O 1
ATOM 1902 N N . LYS A 1 258 ? 26.547 7.952 27.796 1.00 61.93 257 LYS A N 1
ATOM 1903 C CA . LYS A 1 258 ? 25.592 8.653 26.920 1.00 62.44 257 LYS A CA 1
ATOM 1904 C C . LYS A 1 258 ? 25.070 9.945 27.548 1.00 61.96 257 LYS A C 1
ATOM 1905 O O . LYS A 1 258 ? 24.719 9.979 28.714 1.00 61.03 257 LYS A O 1
ATOM 1909 N N . ASP A 1 259 ? 25.073 11.002 26.753 1.00 62.07 258 ASP A N 1
ATOM 1910 C CA . ASP A 1 259 ? 24.623 12.355 27.139 1.00 62.65 258 ASP A CA 1
ATOM 1911 C C . ASP A 1 259 ? 25.602 13.153 28.046 1.00 62.03 258 ASP A C 1
ATOM 1912 O O . ASP A 1 259 ? 25.254 14.240 28.492 1.00 60.26 258 ASP A O 1
ATOM 1917 N N . HIS A 1 260 ? 26.812 12.637 28.288 1.00 62.48 259 HIS A N 1
ATOM 1918 C CA . HIS A 1 260 ? 27.822 13.376 29.068 1.00 62.67 259 HIS A CA 1
ATOM 1919 C C . HIS A 1 260 ? 28.600 14.234 28.081 1.00 62.40 259 HIS A C 1
ATOM 1920 O O . HIS A 1 260 ? 28.788 13.857 26.926 1.00 63.31 259 HIS A O 1
ATOM 1927 N N . TYR A 1 261 ? 29.035 15.393 28.543 1.00 62.50 260 TYR A N 1
ATOM 1928 C CA . TYR A 1 261 ? 29.778 16.344 27.731 1.00 62.82 260 TYR A CA 1
ATOM 1929 C C . TYR A 1 261 ? 31.079 16.758 28.396 1.00 62.83 260 TYR A C 1
ATOM 1930 O O . TYR A 1 261 ? 31.212 16.670 29.621 1.00 64.33 260 TYR A O 1
ATOM 1939 N N . TRP A 1 262 ? 32.042 17.193 27.590 1.00 62.19 261 TRP A N 1
ATOM 1940 C CA . TRP A 1 262 ? 33.305 17.671 28.134 1.00 62.33 261 TRP A CA 1
ATOM 1941 C C . TRP A 1 262 ? 33.801 18.940 27.446 1.00 61.46 261 TRP A C 1
ATOM 1942 O O . TRP A 1 262 ? 33.346 19.300 26.359 1.00 61.40 261 TRP A O 1
ATOM 1953 N N . TYR A 1 263 ? 34.719 19.607 28.142 1.00 60.23 262 TYR A N 1
ATOM 1954 C CA . TYR A 1 263 ? 35.362 20.827 27.697 1.00 60.16 262 TYR A CA 1
ATOM 1955 C C . TYR A 1 263 ? 36.773 20.828 28.257 1.00 59.86 262 TYR A C 1
ATOM 1956 O O . TYR A 1 263 ? 36.962 20.776 29.459 1.00 60.57 262 TYR A O 1
ATOM 1965 N N . CYS A 1 264 ? 37.751 20.874 27.369 1.00 60.56 263 CYS A N 1
ATOM 1966 C CA . CYS A 1 264 ? 39.148 20.857 27.729 1.00 61.44 263 CYS A CA 1
ATOM 1967 C C . CYS A 1 264 ? 39.815 22.045 27.068 1.00 61.39 263 CYS A C 1
ATOM 1968 O O . CYS A 1 264 ? 40.104 21.980 25.870 1.00 62.40 263 CYS A O 1
ATOM 1971 N N . PRO A 1 265 ? 40.063 23.136 27.824 1.00 61.00 264 PRO A N 1
ATOM 1972 C CA . PRO A 1 265 ? 40.703 24.275 27.180 1.00 61.19 264 PRO A CA 1
ATOM 1973 C C . PRO A 1 265 ? 42.176 23.981 26.896 1.00 60.81 264 PRO A C 1
ATOM 1974 O O . PRO A 1 265 ? 42.690 22.937 27.290 1.00 60.26 264 PRO A O 1
ATOM 1978 N N . SER A 1 266 ? 42.838 24.901 26.215 1.00 60.93 265 SER A N 1
ATOM 1979 C CA . SER A 1 266 ? 44.238 24.723 25.850 1.00 61.81 265 SER A CA 1
ATOM 1980 C C . SER A 1 266 ? 45.164 24.405 27.028 1.00 61.59 265 SER A C 1
ATOM 1981 O O . SER A 1 266 ? 45.063 25.013 28.077 1.00 62.26 265 SER A O 1
ATOM 1984 N N . PHE A 1 267 ? 46.013 23.399 26.820 1.00 61.06 266 PHE A N 1
ATOM 1985 C CA . PHE A 1 267 ? 47.027 22.903 27.781 1.00 60.08 266 PHE A CA 1
ATOM 1986 C C . PHE A 1 267 ? 46.455 22.141 28.990 1.00 59.32 266 PHE A C 1
ATOM 1987 O O . PHE A 1 267 ? 47.052 22.146 30.060 1.00 59.66 266 PHE A O 1
ATOM 1995 N N . SER A 1 268 ? 45.323 21.465 28.796 1.00 59.50 267 SER A N 1
ATOM 1996 C CA . SER A 1 268 ? 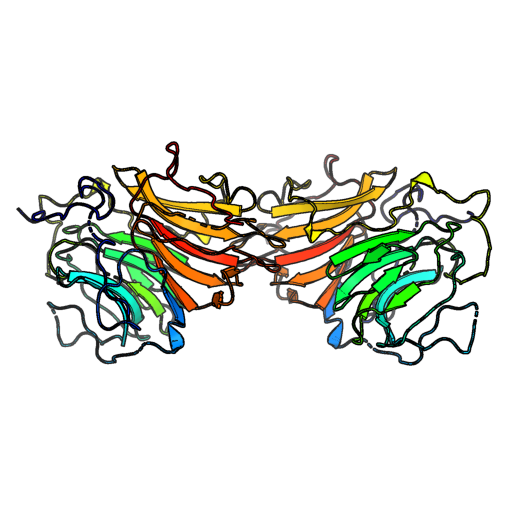44.725 20.638 29.834 1.00 59.58 267 SER A CA 1
ATOM 1997 C C . SER A 1 268 ? 45.490 19.327 29.822 1.00 58.62 267 SER A C 1
ATOM 1998 O O . SER A 1 268 ? 46.037 18.944 28.797 1.00 57.81 267 SER A O 1
ATOM 2001 N N . THR A 1 269 ? 45.526 18.646 30.955 1.00 59.24 268 THR A N 1
ATOM 2002 C CA . THR A 1 269 ? 46.234 17.375 31.080 1.00 60.34 268 THR A CA 1
ATOM 2003 C C . THR A 1 269 ? 45.190 16.287 31.303 1.00 61.32 268 THR A C 1
ATOM 2004 O O . THR A 1 269 ? 44.764 16.043 32.436 1.00 62.93 268 THR A O 1
ATOM 2008 N N . LEU A 1 270 ? 44.776 15.644 30.214 1.00 60.88 269 LEU A N 1
ATOM 2009 C CA . LEU A 1 270 ? 43.740 14.611 30.284 1.00 61.27 269 LEU A CA 1
ATOM 2010 C C . LEU A 1 270 ? 44.233 13.283 30.847 1.00 61.75 269 LEU A C 1
ATOM 2011 O O . LEU A 1 270 ? 45.250 12.767 30.381 1.00 62.11 269 LEU A O 1
ATOM 2016 N N . PRO A 1 271 ? 43.513 12.721 31.847 1.00 62.51 270 PRO A N 1
ATOM 2017 C CA . PRO A 1 271 ? 43.920 11.424 32.395 1.00 62.09 270 PRO A CA 1
ATOM 2018 C C . PRO A 1 271 ? 43.825 10.272 31.404 1.00 61.91 270 PRO A C 1
ATOM 2019 O O . PRO A 1 271 ? 43.372 10.445 30.279 1.00 62.45 270 PRO A O 1
ATOM 2023 N N . ARG A 1 272 ? 44.244 9.099 31.852 1.00 61.79 271 ARG A N 1
ATOM 2024 C CA . ARG A 1 272 ? 44.229 7.897 31.044 1.00 61.80 271 ARG A CA 1
ATOM 2025 C C . ARG A 1 272 ? 42.797 7.545 30.662 1.00 62.02 271 ARG A C 1
ATOM 2026 O O . ARG A 1 272 ? 41.901 7.693 31.480 1.00 62.01 271 ARG A O 1
ATOM 2034 N N . HIS A 1 273 ? 42.601 7.108 29.419 1.00 62.40 272 HIS A N 1
ATOM 2035 C CA . HIS A 1 273 ? 41.304 6.716 28.877 1.00 62.80 272 HIS A CA 1
ATOM 2036 C C . HIS A 1 273 ? 41.206 5.211 28.783 1.00 61.64 272 HIS A C 1
ATOM 2037 O O . HIS A 1 273 ? 42.077 4.581 28.178 1.00 61.45 272 HIS A O 1
ATOM 2044 N N . ILE A 1 274 ? 40.158 4.630 29.369 1.00 61.41 273 ILE A N 1
ATOM 2045 C CA . ILE A 1 274 ? 39.949 3.180 29.317 1.00 61.98 273 ILE A CA 1
ATOM 2046 C C . ILE A 1 274 ? 38.464 2.885 29.100 1.00 61.69 273 ILE A C 1
ATOM 2047 O O . ILE A 1 274 ? 37.609 3.548 29.674 1.00 60.31 273 ILE A O 1
ATOM 2052 N N . THR A 1 275 ? 38.176 1.897 28.250 1.00 62.31 274 THR A N 1
ATOM 2053 C CA . THR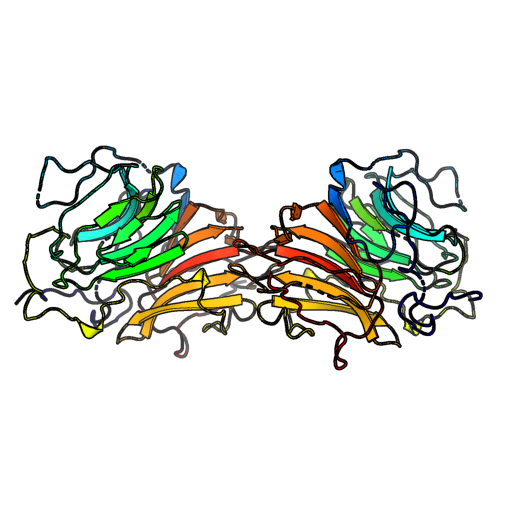 A 1 275 ? 36.803 1.455 27.975 1.00 62.13 274 THR A CA 1
ATOM 2054 C C . THR A 1 275 ? 36.796 0.039 27.404 1.00 62.21 274 THR A C 1
ATOM 2055 O O . THR A 1 275 ? 37.418 -0.228 26.382 1.00 63.32 274 THR A O 1
ATOM 2059 N N . ASP A 1 276 ? 36.120 -0.863 28.108 1.00 62.13 275 ASP A N 1
ATOM 2060 C CA . ASP A 1 276 ? 36.007 -2.251 27.692 1.00 62.06 275 ASP A CA 1
ATOM 2061 C C . ASP A 1 276 ? 34.911 -2.429 26.649 1.00 62.36 275 ASP A C 1
ATOM 2062 O O . ASP A 1 276 ? 34.953 -3.394 25.902 1.00 62.92 275 ASP A O 1
ATOM 2067 N N . ASP A 1 277 ? 33.947 -1.508 26.602 1.00 62.07 276 ASP A N 1
ATOM 2068 C CA . ASP A 1 277 ? 32.814 -1.566 25.665 1.00 62.41 276 ASP A CA 1
ATOM 2069 C C . ASP A 1 277 ? 32.983 -0.731 24.399 1.00 63.42 276 ASP A C 1
ATOM 2070 O O . ASP A 1 277 ? 32.434 -1.089 23.353 1.00 64.73 276 ASP A O 1
ATOM 2075 N N . GLY A 1 278 ? 33.712 0.381 24.492 1.00 63.26 277 GLY A N 1
ATOM 2076 C CA . GLY A 1 278 ? 33.915 1.273 23.360 1.00 63.27 277 GLY A CA 1
ATOM 2077 C C . GLY A 1 278 ? 32.787 2.296 23.346 1.00 63.88 277 GLY A C 1
ATOM 2078 O O . GLY A 1 278 ? 32.014 2.375 24.308 1.00 64.56 277 GLY A O 1
ATOM 2079 N N . GLY A 1 279 ? 32.696 3.090 22.276 1.00 62.97 278 GLY A N 1
ATOM 2080 C CA . GLY A 1 279 ? 31.639 4.096 22.167 1.00 62.45 278 GLY A CA 1
ATOM 2081 C C . GLY A 1 279 ? 31.738 5.020 20.969 1.00 62.24 278 GLY A C 1
ATOM 2082 O O . GLY A 1 279 ? 32.706 4.961 20.214 1.00 61.79 278 GLY A O 1
ATOM 2083 N N . LEU A 1 280 ? 30.717 5.865 20.815 1.00 61.91 279 LEU A N 1
ATOM 2084 C CA . LEU A 1 280 ? 30.626 6.848 19.740 1.00 62.39 279 LEU A CA 1
ATOM 2085 C C . LEU A 1 280 ? 30.611 8.216 20.404 1.00 62.73 279 LEU A C 1
ATOM 2086 O O . LEU A 1 280 ? 29.860 8.425 21.360 1.00 62.84 279 LEU A O 1
ATOM 2091 N N . PHE A 1 281 ? 31.409 9.143 19.873 1.00 62.91 280 PHE A N 1
ATOM 2092 C CA . PHE A 1 281 ? 31.557 10.473 20.437 1.00 63.10 280 PHE A CA 1
ATOM 2093 C C . PHE A 1 281 ? 31.604 11.601 19.420 1.00 62.96 280 PHE A C 1
ATOM 2094 O O . PHE A 1 281 ? 32.329 11.501 18.452 1.00 64.09 280 PHE A O 1
ATOM 2102 N N . PHE A 1 282 ? 30.844 12.669 19.653 1.00 62.64 281 PHE A N 1
ATOM 2103 C CA . PHE A 1 282 ? 30.856 13.855 18.802 1.00 62.46 281 PHE A CA 1
ATOM 2104 C C . PHE A 1 282 ? 31.985 14.691 19.371 1.00 63.12 281 PHE A C 1
ATOM 2105 O O . PHE A 1 282 ? 31.970 14.981 20.568 1.00 63.59 281 PHE A O 1
ATOM 2113 N N . VAL A 1 283 ? 32.965 15.052 18.546 1.00 62.39 282 VAL A N 1
ATOM 2114 C CA . VAL A 1 283 ? 34.120 15.822 19.006 1.00 62.14 282 VAL A CA 1
ATOM 2115 C C . VAL A 1 283 ? 34.344 17.036 18.134 1.00 61.57 282 VAL A C 1
ATOM 2116 O O . VAL A 1 283 ? 34.091 16.986 16.931 1.00 62.02 282 VAL A O 1
ATOM 2120 N N . ARG A 1 284 ? 34.851 18.106 18.739 1.00 60.23 283 ARG A N 1
ATOM 2121 C CA . ARG A 1 284 ? 35.131 19.333 18.026 1.00 61.09 283 ARG A CA 1
ATOM 2122 C C . ARG A 1 284 ? 36.445 19.920 18.595 1.00 60.91 283 ARG A C 1
ATOM 2123 O O . ARG A 1 284 ? 36.553 20.124 19.798 1.00 61.21 283 ARG A O 1
ATOM 2131 N N . VAL A 1 285 ? 37.445 20.134 17.727 1.00 60.82 284 VAL A N 1
ATOM 2132 C CA . VAL A 1 285 ? 38.797 20.622 18.092 1.00 60.10 284 VAL A CA 1
ATOM 2133 C C . VAL A 1 285 ? 39.230 21.787 17.210 1.00 58.68 284 VAL A C 1
ATOM 2134 O O . VAL A 1 285 ? 39.100 21.694 15.998 1.00 56.55 284 VAL A O 1
ATOM 2138 N N . ASP A 1 286 ? 39.807 22.840 17.803 1.00 59.74 285 ASP A N 1
ATOM 2139 C CA . ASP A 1 286 ? 40.213 24.060 17.049 1.00 59.66 285 ASP A CA 1
ATOM 2140 C C . ASP A 1 286 ? 41.694 24.122 16.624 1.00 60.21 285 ASP A C 1
ATOM 2141 O O . ASP A 1 286 ? 42.245 25.213 16.459 1.00 59.79 285 ASP A O 1
ATOM 2146 N N . ARG A 1 287 ? 42.323 22.968 16.414 1.00 60.96 286 ARG A N 1
ATOM 2147 C CA . ARG A 1 287 ? 43.728 22.921 16.005 1.00 60.98 286 ARG A CA 1
ATOM 2148 C C . ARG A 1 287 ? 44.008 21.670 15.198 1.00 61.44 286 ARG A C 1
ATOM 2149 O O . ARG A 1 287 ? 43.373 20.648 15.413 1.00 62.39 286 ARG A O 1
ATOM 2157 N N . ASP A 1 288 ? 44.962 21.769 14.271 1.00 62.10 287 ASP A N 1
ATOM 2158 C CA . ASP A 1 288 ? 45.377 20.658 13.436 1.00 62.00 287 ASP A CA 1
ATOM 2159 C C . ASP A 1 288 ? 46.276 19.762 14.269 1.00 62.61 287 ASP A C 1
ATOM 2160 O O . ASP A 1 288 ? 47.399 20.161 14.613 1.00 64.19 287 ASP A O 1
ATOM 2165 N N . LEU A 1 289 ? 45.816 18.543 14.558 1.00 62.12 288 LEU A N 1
ATOM 2166 C CA . LEU A 1 289 ? 46.599 17.595 15.365 1.00 62.09 288 LEU A CA 1
ATOM 2167 C C . LEU A 1 289 ? 47.510 16.655 14.554 1.00 63.21 288 LEU A C 1
ATOM 2168 O O . LEU A 1 289 ? 48.004 15.671 15.104 1.00 64.82 288 LEU A O 1
ATOM 2173 N N . SER A 1 290 ? 47.741 16.945 13.273 1.00 64.37 289 SER A N 1
ATOM 2174 C CA . SER A 1 290 ? 48.619 16.123 12.435 1.00 65.23 289 SER A CA 1
ATOM 2175 C C . SER A 1 290 ? 50.088 16.485 12.658 1.00 65.69 289 SER A C 1
ATOM 2176 O O . SER A 1 290 ? 50.983 15.668 12.429 1.00 65.89 289 SER A O 1
ATOM 2179 N N . LYS A 1 291 ? 50.325 17.736 13.053 1.00 66.32 290 LYS A N 1
ATOM 2180 C CA . LYS A 1 291 ? 51.672 18.248 13.310 1.00 65.80 290 LYS A CA 1
ATOM 2181 C C . LYS A 1 291 ? 52.371 17.596 14.503 1.00 64.70 290 LYS A C 1
ATOM 2182 O O . LYS A 1 291 ? 51.732 17.035 15.394 1.00 64.65 290 LYS A O 1
ATOM 2188 N N . VAL A 1 292 ? 53.698 17.688 14.481 1.00 63.41 291 VAL A N 1
ATOM 2189 C CA . VAL A 1 292 ? 54.556 17.148 15.524 1.00 63.05 291 VAL A CA 1
ATOM 2190 C C . VAL A 1 292 ? 54.370 17.921 16.833 1.00 64.52 291 VAL A C 1
ATOM 2191 O O . VAL A 1 292 ? 54.281 19.158 16.830 1.00 65.25 291 VAL A O 1
ATOM 2195 N N . ALA A 1 293 ? 54.331 17.174 17.939 1.00 65.08 292 ALA A N 1
ATOM 2196 C CA . ALA A 1 293 ? 54.184 17.718 19.297 1.00 64.86 292 ALA A CA 1
ATOM 2197 C C . ALA A 1 293 ? 52.847 18.440 19.580 1.00 65.09 292 ALA A C 1
ATOM 2198 O O . ALA A 1 293 ? 52.811 19.414 20.342 1.00 64.77 292 ALA A O 1
ATOM 2200 N N . THR A 1 294 ? 51.763 17.963 18.967 1.00 65.87 293 THR A N 1
ATOM 2201 C CA . THR A 1 294 ? 50.418 18.541 19.172 1.00 65.89 293 THR A CA 1
ATOM 2202 C C . THR A 1 294 ? 49.602 17.753 20.210 1.00 66.21 293 THR A C 1
ATOM 2203 O O . THR A 1 294 ? 48.671 18.310 20.766 1.00 68.49 293 THR A O 1
ATOM 2207 N N . VAL A 1 295 ? 49.892 16.461 20.410 1.00 65.04 294 VAL A N 1
ATOM 2208 C CA . VAL A 1 295 ? 49.220 15.627 21.419 1.00 64.44 294 VAL A CA 1
ATOM 2209 C C . VAL A 1 295 ? 50.400 14.944 22.070 1.00 63.98 294 VAL A C 1
ATOM 2210 O O . VAL A 1 295 ? 51.045 14.095 21.455 1.00 65.80 294 VAL A O 1
ATOM 2214 N N . LEU A 1 296 ? 50.683 15.326 23.313 1.00 62.67 295 LEU A N 1
ATOM 2215 C CA . LEU A 1 296 ? 51.845 14.842 24.047 1.00 61.04 295 LEU A CA 1
ATOM 2216 C C . LEU A 1 296 ? 51.496 13.822 25.116 1.00 60.66 295 LEU A C 1
ATOM 2217 O O . LEU A 1 296 ? 50.836 14.166 26.097 1.00 60.59 295 LEU A O 1
ATOM 2222 N N . SER A 1 297 ? 51.916 12.572 24.929 1.00 60.64 296 SER A N 1
ATOM 2223 C CA . SER A 1 297 ? 51.670 11.537 25.937 1.00 60.78 296 SER A CA 1
ATOM 2224 C C . SER A 1 297 ? 52.534 11.838 27.163 1.00 60.64 296 SER A C 1
ATOM 2225 O O . SER A 1 297 ? 53.715 12.151 27.029 1.00 60.49 296 SER A O 1
ATOM 2228 N N . TYR A 1 298 ? 51.916 11.745 28.340 1.00 60.82 297 TYR A N 1
ATOM 2229 C CA . TYR A 1 298 ? 52.541 12.052 29.628 1.00 61.02 297 TYR A CA 1
ATOM 2230 C C . TYR A 1 298 ? 52.288 10.938 30.655 1.00 61.08 297 TYR A C 1
ATOM 2231 O O . TYR A 1 298 ? 51.168 10.443 30.761 1.00 60.17 297 TYR A O 1
ATOM 2240 N N . ALA A 1 299 ? 53.333 10.537 31.386 1.00 61.62 298 ALA A N 1
ATOM 2241 C CA . ALA A 1 299 ? 53.225 9.468 32.399 1.00 61.38 298 ALA A CA 1
ATOM 2242 C C . ALA A 1 299 ? 54.251 9.686 33.526 1.00 62.14 298 ALA A C 1
ATOM 2243 O O . ALA A 1 299 ? 55.298 9.048 33.555 1.00 61.75 298 ALA A O 1
ATOM 2245 N N . PRO A 1 300 ? 53.949 10.604 34.464 1.00 65.14 299 PRO A N 1
ATOM 2246 C CA . PRO A 1 300 ? 54.880 10.891 35.561 1.00 65.97 299 PRO A CA 1
ATOM 2247 C C . PRO A 1 300 ? 55.016 9.771 36.608 1.00 67.50 299 PRO A C 1
ATOM 2248 O O . PRO A 1 300 ? 54.053 9.042 36.859 1.00 67.72 299 PRO A O 1
ATOM 2252 N N . GLN A 1 301 ? 56.209 9.669 37.203 1.00 69.14 300 GLN A N 1
ATOM 2253 C CA . GLN A 1 301 ? 56.552 8.680 38.235 1.00 70.66 300 GLN A CA 1
ATOM 2254 C C . GLN A 1 301 ? 56.514 9.299 39.635 1.00 70.97 300 GLN A C 1
ATOM 2255 O O . GLN A 1 301 ? 56.034 10.421 39.823 1.00 70.77 300 GLN A O 1
ATOM 2261 N N . HIS B 1 19 ? 42.112 -39.951 20.651 1.00 69.47 18 HIS B N 1
ATOM 2262 C CA . HIS B 1 19 ? 41.613 -39.277 19.418 1.00 70.20 18 HIS B CA 1
ATOM 2263 C C . HIS B 1 19 ? 41.075 -40.293 18.408 1.00 70.75 18 HIS B C 1
ATOM 2264 O O . HIS B 1 19 ? 41.861 -40.970 17.735 1.00 71.30 18 HIS B O 1
ATOM 2266 N N . ILE B 1 20 ? 39.743 -40.412 18.335 1.00 70.85 19 ILE B N 1
ATOM 2267 C CA . ILE B 1 20 ? 39.028 -41.312 17.404 1.00 70.64 19 ILE B CA 1
ATOM 2268 C C . ILE B 1 20 ? 37.605 -40.749 17.171 1.00 70.49 19 ILE B C 1
ATOM 2269 O O . ILE B 1 20 ? 37.099 -39.974 17.990 1.00 70.13 19 ILE B O 1
ATOM 2274 N N . ALA B 1 21 ? 37.026 -41.057 16.008 1.00 71.05 20 ALA B N 1
ATOM 2275 C CA . ALA B 1 21 ? 35.636 -40.696 15.626 1.00 71.57 20 ALA B CA 1
ATOM 2276 C C . ALA B 1 21 ? 35.276 -39.228 15.269 1.00 71.78 20 ALA B C 1
ATOM 2277 O O . ALA B 1 21 ? 34.130 -38.826 15.492 1.00 72.73 20 ALA B O 1
ATOM 2279 N N . SER B 1 22 ? 36.201 -38.450 14.696 1.00 71.62 21 SER B N 1
ATOM 2280 C CA . SER B 1 22 ? 35.894 -37.048 14.306 1.00 71.36 21 SER B CA 1
ATOM 2281 C C . SER B 1 22 ? 34.922 -36.979 13.093 1.00 71.22 21 SER B C 1
ATOM 2282 O O . SER B 1 22 ? 35.291 -37.335 11.954 1.00 69.20 21 SER B O 1
ATOM 2285 N N . VAL B 1 23 ? 33.694 -36.510 13.357 1.00 71.69 22 VAL B N 1
ATOM 2286 C CA . VAL B 1 23 ? 32.632 -36.400 12.338 1.00 72.29 22 VAL B CA 1
ATOM 2287 C C . VAL B 1 23 ? 32.856 -35.285 11.279 1.00 71.44 22 VAL B C 1
ATOM 2288 O O . VAL B 1 23 ? 33.309 -34.174 11.608 1.00 70.75 22 VAL B O 1
ATOM 2292 N N . LYS B 1 24 ? 32.502 -35.597 10.023 1.00 70.13 23 LYS B N 1
ATOM 2293 C CA . LYS B 1 24 ? 32.626 -34.658 8.898 1.00 69.05 23 LYS B CA 1
ATOM 2294 C C . LYS B 1 24 ? 31.674 -33.467 9.119 1.00 67.97 23 LYS B C 1
ATOM 2295 O O . LYS B 1 24 ? 30.689 -33.573 9.843 1.00 68.56 23 LYS B O 1
ATOM 2298 N N . GLU B 1 25 ? 31.961 -32.348 8.474 1.00 66.48 24 GLU B N 1
ATOM 2299 C CA . GLU B 1 25 ? 31.177 -31.114 8.648 1.00 65.86 24 GLU B CA 1
ATOM 2300 C C . GLU B 1 25 ? 30.031 -30.929 7.620 1.00 65.31 24 GLU B C 1
ATOM 2301 O O . GLU B 1 25 ? 30.222 -31.206 6.438 1.00 65.68 24 GLU B O 1
ATOM 2307 N N . ASP B 1 26 ? 28.847 -30.511 8.114 1.00 64.59 25 ASP B N 1
ATOM 2308 C CA . ASP B 1 26 ? 27.603 -30.249 7.326 1.00 64.19 25 ASP B CA 1
ATOM 2309 C C . ASP B 1 26 ? 27.751 -29.821 5.887 1.00 62.80 25 ASP B C 1
ATOM 2310 O O . ASP B 1 26 ? 27.166 -30.420 4.977 1.00 61.97 25 ASP B O 1
ATOM 2315 N N . TRP B 1 27 ? 28.517 -28.741 5.729 1.00 61.42 26 TRP B N 1
ATOM 2316 C CA . TRP B 1 27 ? 28.779 -28.091 4.443 1.00 60.19 26 TRP B CA 1
ATOM 2317 C C . TRP B 1 27 ? 29.740 -28.824 3.496 1.00 60.24 26 TRP B C 1
ATOM 2318 O O . TRP B 1 27 ? 29.877 -28.402 2.349 1.00 61.03 26 TRP B O 1
ATOM 2329 N N . GLY B 1 28 ? 30.395 -29.890 3.954 1.00 60.28 27 GLY B N 1
ATOM 2330 C CA . GLY B 1 28 ? 31.336 -30.661 3.136 1.00 60.45 27 GLY B CA 1
ATOM 2331 C C . GLY B 1 28 ? 32.788 -30.635 3.592 1.00 61.37 27 GLY B C 1
ATOM 2332 O O . GLY B 1 28 ? 33.675 -30.919 2.794 1.00 61.88 27 GLY B O 1
ATOM 2333 N N . GLY B 1 29 ? 33.046 -30.303 4.859 1.00 62.35 28 GLY B N 1
ATOM 2334 C CA . GLY B 1 29 ? 34.407 -30.277 5.398 1.00 63.28 28 GLY B CA 1
ATOM 2335 C C . GLY B 1 29 ? 34.865 -31.689 5.731 1.00 64.09 28 GLY B C 1
ATOM 2336 O O . GLY B 1 29 ? 34.046 -32.626 5.750 1.00 64.29 28 GLY B O 1
ATOM 2337 N N . ASP B 1 30 ? 36.162 -31.839 6.014 1.00 64.41 29 ASP B N 1
ATOM 2338 C CA . ASP B 1 30 ? 36.751 -33.171 6.338 1.00 64.54 29 ASP B CA 1
ATOM 2339 C C . ASP B 1 30 ? 36.821 -33.531 7.850 1.00 64.58 29 ASP B C 1
ATOM 2340 O O . ASP B 1 30 ? 37.440 -34.525 8.208 1.00 64.53 29 ASP B O 1
ATOM 2345 N N . GLY B 1 31 ? 36.212 -32.724 8.721 1.00 65.19 30 GLY B N 1
ATOM 2346 C CA . GLY B 1 31 ? 36.204 -32.989 10.166 1.00 65.39 30 GLY B CA 1
ATOM 2347 C C . GLY B 1 31 ? 37.477 -32.754 10.981 1.00 66.43 30 GLY B C 1
ATOM 2348 O O . GLY B 1 31 ? 37.462 -32.949 12.208 1.00 66.64 30 GLY B O 1
ATOM 2349 N N . ARG B 1 32 ? 38.563 -32.304 10.339 1.00 66.95 31 ARG B N 1
ATOM 2350 C CA . ARG B 1 32 ? 39.845 -32.055 11.036 1.00 67.37 31 ARG B CA 1
ATOM 2351 C C . ARG B 1 32 ? 39.707 -30.926 12.054 1.00 66.98 31 ARG B C 1
ATOM 2352 O O . ARG B 1 32 ? 40.416 -30.921 13.060 1.00 67.02 31 ARG B O 1
ATOM 2360 N N . GLY B 1 33 ? 38.791 -29.981 11.786 1.00 66.86 32 GLY B N 1
ATOM 2361 C CA . GLY B 1 33 ? 38.513 -28.856 12.683 1.00 66.93 32 GLY B CA 1
ATOM 2362 C C . GLY B 1 33 ? 38.087 -29.284 14.084 1.00 66.79 32 GLY B C 1
ATOM 2363 O O . GLY B 1 33 ? 38.305 -28.550 15.051 1.00 66.69 32 GLY B O 1
ATOM 2364 N N . ARG B 1 34 ? 37.451 -30.455 14.182 1.00 66.75 33 ARG B N 1
ATOM 2365 C CA . ARG B 1 34 ? 36.990 -31.053 15.457 1.00 67.06 33 ARG B CA 1
ATOM 2366 C C . ARG B 1 34 ? 36.059 -30.194 16.324 1.00 65.27 33 ARG B C 1
ATOM 2367 O O . ARG B 1 34 ? 35.960 -30.408 17.529 1.00 65.87 33 ARG B O 1
ATOM 2383 N N . ASN B 1 36 ? 32.611 -29.773 15.618 1.00 60.97 35 ASN B N 1
ATOM 2384 C CA . ASN B 1 36 ? 31.310 -30.466 15.630 1.00 61.80 35 ASN B CA 1
ATOM 2385 C C . ASN B 1 36 ? 30.101 -29.506 15.732 1.00 61.03 35 ASN B C 1
ATOM 2386 O O . ASN B 1 36 ? 29.106 -29.836 16.365 1.00 61.60 35 ASN B O 1
ATOM 2391 N N . LEU B 1 37 ? 30.185 -28.345 15.077 1.00 60.29 36 LEU B N 1
ATOM 2392 C CA . LEU B 1 37 ? 29.066 -27.375 15.049 1.00 60.27 36 LEU B CA 1
ATOM 2393 C C . LEU B 1 37 ? 27.886 -27.808 14.184 1.00 59.92 36 LEU B C 1
ATOM 2394 O O . LEU B 1 37 ? 26.819 -27.196 14.248 1.00 60.74 36 LEU B O 1
ATOM 2399 N N . SER B 1 38 ? 28.081 -28.826 13.356 1.00 59.94 37 SER B N 1
ATOM 2400 C CA . SER B 1 38 ? 27.036 -29.334 12.484 1.00 59.75 37 SER B CA 1
ATOM 2401 C C . SER B 1 38 ? 25.905 -30.040 13.217 1.00 59.14 37 SER B C 1
ATOM 2402 O O . SER B 1 38 ? 26.115 -30.619 14.280 1.00 59.25 37 SER B O 1
ATOM 2405 N N . GLY B 1 39 ? 24.712 -29.965 12.630 1.00 59.56 38 GLY B N 1
ATOM 2406 C CA . GLY B 1 39 ? 23.504 -30.627 13.121 1.00 58.92 38 GLY B CA 1
ATOM 2407 C C . GLY B 1 39 ? 23.063 -30.490 14.557 1.00 59.17 38 GLY B C 1
ATOM 2408 O O . GLY B 1 39 ? 22.531 -31.444 15.103 1.00 59.31 38 GLY B O 1
ATOM 2409 N N . ARG B 1 40 ? 23.229 -29.319 15.158 1.00 59.63 39 ARG B N 1
ATOM 2410 C CA . ARG B 1 40 ? 22.858 -29.138 16.566 1.00 60.00 39 ARG B CA 1
ATOM 2411 C C . ARG B 1 40 ? 21.428 -28.650 16.846 1.00 60.75 39 ARG B C 1
ATOM 2412 O O . ARG B 1 40 ? 20.840 -27.915 16.062 1.00 60.66 39 ARG B O 1
ATOM 2420 N N . ARG B 1 41 ? 20.922 -29.053 18.015 1.00 62.20 40 ARG B N 1
ATOM 2421 C CA . ARG B 1 41 ? 19.602 -28.710 18.523 1.00 63.66 40 ARG B CA 1
ATOM 2422 C C . ARG B 1 41 ? 19.781 -27.502 19.431 1.00 62.39 40 ARG B C 1
ATOM 2423 O O . ARG B 1 41 ? 20.697 -27.496 20.239 1.00 62.43 40 ARG B O 1
ATOM 2431 N N . THR B 1 42 ? 18.943 -26.479 19.311 1.00 61.37 41 THR B N 1
ATOM 2432 C CA . THR B 1 42 ? 19.068 -25.300 20.175 1.00 61.16 41 THR B CA 1
ATOM 2433 C C . THR B 1 42 ? 18.251 -25.505 21.434 1.00 61.32 41 THR B C 1
ATOM 2434 O O . THR B 1 42 ? 17.481 -26.467 21.552 1.00 62.36 41 THR B O 1
ATOM 2438 N N . ALA B 1 43 ? 18.434 -24.579 22.372 1.00 60.60 42 ALA B N 1
ATOM 2439 C CA . ALA B 1 43 ? 17.709 -24.569 23.630 1.00 59.79 42 ALA B CA 1
ATOM 2440 C C . ALA B 1 43 ? 16.217 -24.283 23.407 1.00 58.98 42 ALA B C 1
ATOM 2441 O O . ALA B 1 43 ? 15.390 -24.748 24.182 1.00 59.21 42 ALA B O 1
ATOM 2443 N N . ILE B 1 44 ? 15.900 -23.528 22.349 1.00 58.38 43 ILE B N 1
ATOM 2444 C CA . ILE B 1 44 ? 14.530 -23.150 22.006 1.00 58.44 43 ILE B CA 1
ATOM 2445 C C . ILE B 1 44 ? 13.839 -24.039 20.945 1.00 58.59 43 ILE B C 1
ATOM 2446 O O . ILE B 1 44 ? 12.696 -23.758 20.597 1.00 58.37 43 ILE B O 1
ATOM 2451 N N . ALA B 1 45 ? 14.506 -25.082 20.439 1.00 59.02 44 ALA B N 1
ATOM 2452 C CA . ALA B 1 45 ? 13.930 -25.967 19.409 1.00 59.29 44 ALA B CA 1
ATOM 2453 C C . ALA B 1 45 ? 13.967 -27.439 19.807 1.00 60.15 44 ALA B C 1
ATOM 2454 O O . ALA B 1 45 ? 14.958 -27.906 20.359 1.00 59.78 44 ALA B O 1
ATOM 2456 N N . LYS B 1 46 ? 12.882 -28.158 19.500 1.00 61.76 45 LYS B N 1
ATOM 2457 C CA . LYS B 1 46 ? 12.747 -29.584 19.815 1.00 63.20 45 LYS B CA 1
ATOM 2458 C C . LYS B 1 46 ? 13.701 -30.514 19.040 1.00 64.60 45 LYS B C 1
ATOM 2459 O O . LYS B 1 46 ? 13.953 -31.626 19.490 1.00 65.77 45 LYS B O 1
ATOM 2461 N N . GLU B 1 47 ? 14.188 -30.076 17.875 1.00 64.92 46 GLU B N 1
ATOM 2462 C CA . GLU B 1 47 ? 15.096 -30.847 17.023 1.00 64.89 46 GLU B CA 1
ATOM 2463 C C . GLU B 1 47 ? 15.957 -29.915 16.202 1.00 63.64 46 GLU B C 1
ATOM 2464 O O . GLU B 1 47 ? 15.758 -28.700 16.225 1.00 63.59 46 GLU B O 1
ATOM 2470 N N . TYR B 1 48 ? 16.924 -30.494 15.492 1.00 62.30 47 TYR B N 1
ATOM 2471 C CA . TYR B 1 48 ? 17.797 -29.760 14.581 1.00 60.04 47 TYR B CA 1
ATOM 2472 C C . TYR B 1 48 ? 16.952 -29.263 13.420 1.00 59.63 47 TYR B C 1
ATOM 2473 O O . TYR B 1 48 ? 16.222 -30.049 12.808 1.00 60.08 47 TYR B O 1
ATOM 2482 N N . LEU B 1 49 ? 17.019 -27.953 13.170 1.00 59.17 48 LEU B N 1
ATOM 2483 C CA . LEU B 1 49 ? 16.288 -27.288 12.098 1.00 58.66 48 LEU B CA 1
ATOM 2484 C C . LEU B 1 49 ? 17.299 -26.895 11.034 1.00 58.08 48 LEU B C 1
ATOM 2485 O O . LEU B 1 49 ? 17.979 -25.877 11.185 1.00 58.97 48 LEU B O 1
ATOM 2490 N N . PRO B 1 50 ? 17.396 -27.680 9.941 1.00 57.70 49 PRO B N 1
ATOM 2491 C CA . PRO B 1 50 ? 18.420 -27.363 8.934 1.00 57.12 49 PRO B CA 1
ATOM 2492 C C . PRO B 1 50 ? 18.239 -26.035 8.200 1.00 56.50 49 PRO B C 1
ATOM 2493 O O . PRO B 1 50 ? 17.116 -25.628 7.914 1.00 56.00 49 PRO B O 1
ATOM 2497 N N . ARG B 1 51 ? 19.367 -25.376 7.944 1.00 56.96 50 ARG B N 1
ATOM 2498 C CA . ARG B 1 51 ? 19.441 -24.092 7.237 1.00 56.75 50 ARG B CA 1
ATOM 2499 C C . ARG B 1 51 ? 18.576 -22.971 7.834 1.00 58.03 50 ARG B C 1
ATOM 2500 O O . ARG B 1 51 ? 18.144 -22.068 7.107 1.00 58.02 50 ARG B O 1
ATOM 2508 N N . GLN B 1 52 ? 18.358 -23.024 9.152 1.00 59.12 51 GLN B N 1
ATOM 2509 C CA . GLN B 1 52 ? 17.539 -22.054 9.857 1.00 59.20 51 GLN B CA 1
ATOM 2510 C C . GLN B 1 52 ? 18.328 -21.337 10.935 1.00 58.54 51 GLN B C 1
ATOM 2511 O O . GLN B 1 52 ? 18.837 -21.962 11.856 1.00 58.53 51 GLN B O 1
ATOM 2517 N N . TYR B 1 53 ? 18.430 -20.020 10.808 1.00 59.02 52 TYR B N 1
ATOM 2518 C CA . TYR B 1 53 ? 19.120 -19.206 11.803 1.00 58.43 52 TYR B CA 1
ATOM 2519 C C . TYR B 1 53 ? 18.218 -19.163 13.027 1.00 58.50 52 TYR B C 1
ATOM 2520 O O . TYR B 1 53 ? 16.989 -19.137 12.879 1.00 59.49 52 TYR B O 1
ATOM 2529 N N . GLN B 1 54 ? 18.811 -19.190 14.219 1.00 58.33 53 GLN B N 1
ATOM 2530 C CA . GLN B 1 54 ? 18.041 -19.121 15.463 1.00 58.62 53 GLN B CA 1
ATOM 2531 C C . GLN B 1 54 ? 18.747 -18.175 16.417 1.00 59.57 53 GLN B C 1
ATOM 2532 O O . GLN B 1 54 ? 19.953 -18.314 16.619 1.00 58.52 53 GLN B O 1
ATOM 2538 N N . PHE B 1 55 ? 17.984 -17.221 16.970 1.00 60.38 54 PHE B N 1
ATOM 2539 C CA . PHE B 1 55 ? 18.471 -16.233 17.926 1.00 60.91 54 PHE B CA 1
ATOM 2540 C C . PHE B 1 55 ? 17.666 -16.326 19.220 1.00 60.74 54 PHE B C 1
ATOM 2541 O O . PHE B 1 55 ? 16.448 -16.515 19.173 1.00 60.39 54 PHE B O 1
ATOM 2549 N N . PHE B 1 56 ? 18.333 -16.177 20.365 1.00 60.14 55 PHE B N 1
ATOM 2550 C CA . PHE B 1 56 ? 17.644 -16.192 21.663 1.00 59.16 55 PHE B CA 1
ATOM 2551 C C . PHE B 1 56 ? 18.482 -15.603 22.804 1.00 59.70 55 PHE B C 1
ATOM 2552 O O . PHE B 1 56 ? 19.713 -15.551 22.751 1.00 59.33 55 PHE B O 1
ATOM 2560 N N . ASP B 1 57 ? 17.756 -15.141 23.818 1.00 59.91 56 ASP B N 1
ATOM 2561 C CA . ASP B 1 57 ? 18.300 -14.544 25.015 1.00 59.91 56 ASP B CA 1
ATOM 2562 C C . ASP B 1 57 ? 18.720 -15.695 25.934 1.00 59.60 56 ASP B C 1
ATOM 2563 O O . ASP B 1 57 ? 17.879 -16.510 26.319 1.00 59.20 56 ASP B O 1
ATOM 2568 N N . THR B 1 58 ? 20.007 -15.762 26.280 1.00 60.17 57 THR B N 1
ATOM 2569 C CA . THR B 1 58 ? 20.501 -16.821 27.176 1.00 61.27 57 THR B CA 1
ATOM 2570 C C . THR B 1 58 ? 19.977 -16.645 28.626 1.00 62.08 57 THR B C 1
ATOM 2571 O O . THR B 1 58 ? 19.876 -17.625 29.356 1.00 62.89 57 THR B O 1
ATOM 2575 N N . ASN B 1 59 ? 19.622 -15.416 29.019 1.00 61.74 58 ASN B N 1
ATOM 2576 C CA . ASN B 1 59 ? 19.051 -15.137 30.345 1.00 61.77 58 ASN B CA 1
ATOM 2577 C C . ASN B 1 59 ? 17.777 -15.965 30.592 1.00 62.45 58 ASN B C 1
ATOM 2578 O O . ASN B 1 59 ? 17.547 -16.431 31.705 1.00 63.73 58 ASN B O 1
ATOM 2583 N N . THR B 1 60 ? 16.964 -16.137 29.547 1.00 61.83 59 THR B N 1
ATOM 2584 C CA . THR B 1 60 ? 15.717 -16.909 29.611 1.00 61.83 59 THR B CA 1
ATOM 2585 C C . THR B 1 60 ? 15.868 -18.427 29.441 1.00 61.85 59 THR B C 1
ATOM 2586 O O . THR B 1 60 ? 14.881 -19.150 29.581 1.00 61.25 59 THR B O 1
ATOM 2590 N N . VAL B 1 61 ? 17.058 -18.905 29.079 1.00 62.47 60 VAL B N 1
ATOM 2591 C CA . VAL B 1 61 ? 17.305 -20.344 28.954 1.00 63.24 60 VAL B CA 1
ATOM 2592 C C . VAL B 1 61 ? 17.382 -20.859 30.380 1.00 65.08 60 VAL B C 1
ATOM 2593 O O . VAL B 1 61 ? 17.937 -20.190 31.250 1.00 64.75 60 VAL B O 1
ATOM 2605 N N . GLU B 1 63 ? 18.448 -22.452 33.732 1.00 65.30 62 GLU B N 1
ATOM 2606 C CA . GLU B 1 63 ? 19.718 -22.625 34.412 1.00 64.20 62 GLU B CA 1
ATOM 2607 C C . GLU B 1 63 ? 19.638 -23.815 35.369 1.00 64.34 62 GLU B C 1
ATOM 2608 O O . GLU B 1 63 ? 19.145 -23.672 36.487 1.00 64.41 62 GLU B O 1
ATOM 2614 N N . LYS B 1 64 ? 20.111 -24.984 34.924 1.00 64.19 63 LYS B N 1
ATOM 2615 C CA . LYS B 1 64 ? 20.096 -26.200 35.753 1.00 63.81 63 LYS B CA 1
ATOM 2616 C C . LYS B 1 64 ? 21.216 -26.103 36.776 1.00 62.48 63 LYS B C 1
ATOM 2617 O O . LYS B 1 64 ? 22.381 -26.028 36.402 1.00 62.10 63 LYS B O 1
ATOM 2619 N N . GLN B 1 65 ? 20.850 -26.066 38.059 1.00 61.86 64 GLN B N 1
ATOM 2620 C CA . GLN B 1 65 ? 21.812 -25.998 39.164 1.00 61.09 64 GLN B CA 1
ATOM 2621 C C . GLN B 1 65 ? 22.436 -27.365 39.386 1.00 61.33 64 GLN B C 1
ATOM 2622 O O . GLN B 1 65 ? 22.007 -28.357 38.802 1.00 62.41 64 GLN B O 1
ATOM 2628 N N . GLY B 1 66 ? 23.450 -27.421 40.234 1.00 61.50 65 GLY B N 1
ATOM 2629 C CA . GLY B 1 66 ? 24.109 -28.685 40.534 1.00 62.19 65 GLY B CA 1
ATOM 2630 C C . GLY B 1 66 ? 24.855 -29.353 39.384 1.00 62.87 65 GLY B C 1
ATOM 2631 O O . GLY B 1 66 ? 25.005 -30.569 39.383 1.00 62.99 65 GLY B O 1
ATOM 2632 N N . TRP B 1 67 ? 25.302 -28.574 38.403 1.00 63.69 66 TRP B N 1
ATOM 2633 C CA . TRP B 1 67 ? 26.042 -29.112 37.260 1.00 65.08 66 TRP B CA 1
ATOM 2634 C C . TRP B 1 67 ? 27.457 -29.475 37.699 1.00 66.08 66 TRP B C 1
ATOM 2635 O O . TRP B 1 67 ? 28.072 -28.760 38.492 1.00 66.41 66 TRP B O 1
ATOM 2646 N N . ARG B 1 68 ? 27.964 -30.587 37.172 1.00 67.10 67 ARG B N 1
ATOM 2647 C CA . ARG B 1 68 ? 29.282 -31.088 37.514 1.00 67.73 67 ARG B CA 1
ATOM 2648 C C . ARG B 1 68 ? 29.807 -31.895 36.327 1.00 66.84 67 ARG B C 1
ATOM 2649 O O . ARG B 1 68 ? 29.031 -32.614 35.685 1.00 67.72 67 ARG B O 1
ATOM 2657 N N . VAL B 1 69 ? 31.098 -31.771 36.017 1.00 65.75 68 VAL B N 1
ATOM 2658 C CA . VAL B 1 69 ? 31.712 -32.505 34.898 1.00 64.55 68 VAL B CA 1
ATOM 2659 C C . VAL B 1 69 ? 31.780 -33.989 35.244 1.00 63.87 68 VAL B C 1
ATOM 2660 O O . VAL B 1 69 ? 32.270 -34.333 36.314 1.00 63.40 68 VAL B O 1
ATOM 2664 N N . ARG B 1 70 ? 31.304 -34.850 34.341 1.00 64.03 69 ARG B N 1
ATOM 2665 C CA . ARG B 1 70 ? 31.300 -36.303 34.563 1.00 63.84 69 ARG B CA 1
ATOM 2666 C C . ARG B 1 70 ? 32.729 -36.755 34.798 1.00 63.02 69 ARG B C 1
ATOM 2667 O O . ARG B 1 70 ? 33.625 -36.371 34.048 1.00 63.94 69 ARG B O 1
ATOM 2675 N N . GLY B 1 71 ? 32.943 -37.520 35.867 1.00 61.94 70 GLY B N 1
ATOM 2676 C CA . GLY B 1 71 ? 34.276 -38.001 36.250 1.00 60.88 70 GLY B CA 1
ATOM 2677 C C . GLY B 1 71 ? 34.914 -37.216 37.392 1.00 60.64 70 GLY B C 1
ATOM 2678 O O . GLY B 1 71 ? 35.811 -37.734 38.058 1.00 61.24 70 GLY B O 1
ATOM 2687 N N . PRO B 1 73 ? 35.518 -35.483 41.089 1.00 62.80 72 PRO B N 1
ATOM 2688 C CA . PRO B 1 73 ? 35.176 -36.004 42.410 1.00 62.65 72 PRO B CA 1
ATOM 2689 C C . PRO B 1 73 ? 33.873 -35.373 42.893 1.00 63.05 72 PRO B C 1
ATOM 2690 O O . PRO B 1 73 ? 33.642 -34.186 42.662 1.00 64.12 72 PRO B O 1
ATOM 2694 N N . ASP B 1 74 ? 33.026 -36.178 43.521 1.00 63.41 73 ASP B N 1
ATOM 2695 C CA . ASP B 1 74 ? 31.723 -35.729 44.020 1.00 63.72 73 ASP B CA 1
ATOM 2696 C C . ASP B 1 74 ? 31.765 -34.544 44.988 1.00 63.38 73 ASP B C 1
ATOM 2697 O O . ASP B 1 74 ? 30.859 -33.705 44.963 1.00 64.22 73 ASP B O 1
ATOM 2702 N N . ASN B 1 75 ? 32.811 -34.452 45.810 1.00 62.11 74 ASN B N 1
ATOM 2703 C CA . ASN B 1 75 ? 32.900 -33.357 46.791 1.00 61.43 74 ASN B CA 1
ATOM 2704 C C . ASN B 1 75 ? 33.098 -31.949 46.204 1.00 61.96 74 ASN B C 1
ATOM 2705 O O . ASN B 1 75 ? 32.877 -30.968 46.918 1.00 62.55 74 ASN B O 1
ATOM 2710 N N . ILE B 1 76 ? 33.541 -31.854 44.944 1.00 61.46 75 ILE B N 1
ATOM 2711 C CA . ILE B 1 76 ? 33.786 -30.569 44.264 1.00 62.24 75 ILE B CA 1
ATOM 2712 C C . ILE B 1 76 ? 32.534 -29.724 44.256 1.00 62.19 75 ILE B C 1
ATOM 2713 O O . ILE B 1 76 ? 31.455 -30.265 44.131 1.00 63.14 75 ILE B O 1
ATOM 2718 N N . ALA B 1 77 ? 32.673 -28.409 44.418 1.00 62.06 76 ALA B N 1
ATOM 2719 C CA . ALA B 1 77 ? 31.515 -27.509 44.415 1.00 61.33 76 ALA B CA 1
ATOM 2720 C C . ALA B 1 77 ? 30.848 -27.539 43.039 1.00 61.19 76 ALA B C 1
ATOM 2721 O O . ALA B 1 77 ? 31.545 -27.547 42.023 1.00 61.61 76 ALA B O 1
ATOM 2723 N N . PRO B 1 78 ? 29.506 -27.568 42.994 1.00 60.44 77 PRO B N 1
ATOM 2724 C CA . PRO B 1 78 ? 28.857 -27.607 41.694 1.00 60.58 77 PRO B CA 1
ATOM 2725 C C . PRO B 1 78 ? 28.666 -26.223 41.100 1.00 60.47 77 PRO B C 1
ATOM 2726 O O . PRO B 1 78 ? 28.730 -25.225 41.816 1.00 60.12 77 PRO B O 1
ATOM 2730 N N . GLY B 1 79 ? 28.438 -26.186 39.795 1.00 60.88 78 GLY B N 1
ATOM 2731 C CA . GLY B 1 79 ? 28.181 -24.943 39.069 1.00 61.67 78 GLY B CA 1
ATOM 2732 C C . GLY B 1 79 ? 26.769 -25.058 38.532 1.00 61.84 78 GLY B C 1
ATOM 2733 O O . GLY B 1 79 ? 26.042 -25.994 38.893 1.00 62.07 78 GLY B O 1
ATOM 2734 N N . SER B 1 80 ? 26.371 -24.093 37.710 1.00 61.18 79 SER B N 1
ATOM 2735 C CA . SER B 1 80 ? 25.063 -24.113 37.083 1.00 61.29 79 SER B CA 1
ATOM 2736 C C . SER B 1 80 ? 25.357 -24.147 35.600 1.00 62.25 79 SER B C 1
ATOM 2737 O O . SER B 1 80 ? 26.482 -23.843 35.194 1.00 62.00 79 SER B O 1
ATOM 2740 N N . ARG B 1 81 ? 24.368 -24.531 34.796 1.00 63.04 80 ARG B N 1
ATOM 2741 C CA . ARG B 1 81 ? 24.549 -24.574 33.347 1.00 63.73 80 ARG B CA 1
ATOM 2742 C C . ARG B 1 81 ? 23.269 -24.250 32.580 1.00 62.83 80 ARG B C 1
ATOM 2743 O O . ARG B 1 81 ? 22.180 -24.699 32.938 1.00 63.86 80 ARG B O 1
ATOM 2751 N N . ARG B 1 82 ? 23.444 -23.447 31.535 1.00 62.39 81 ARG B N 1
ATOM 2752 C CA . ARG B 1 82 ? 22.414 -23.065 30.593 1.00 61.94 81 ARG B CA 1
ATOM 2753 C C . ARG B 1 82 ? 22.928 -23.649 29.294 1.00 60.60 81 ARG B C 1
ATOM 2754 O O . ARG B 1 82 ? 23.905 -23.164 28.742 1.00 59.52 81 ARG B O 1
ATOM 2762 N N . LEU B 1 83 ? 22.298 -24.733 28.852 1.00 60.43 82 LEU B N 1
ATOM 2763 C CA . LEU B 1 83 ? 22.692 -25.443 27.649 1.00 60.61 82 LEU B CA 1
ATOM 2764 C C . LEU B 1 83 ? 22.121 -24.751 26.397 1.00 60.19 82 LEU B C 1
ATOM 2765 O O . LEU B 1 83 ? 20.933 -24.835 26.114 1.00 60.03 82 LEU B O 1
ATOM 2770 N N . LEU B 1 84 ? 22.991 -24.067 25.658 1.00 60.53 83 LEU B N 1
ATOM 2771 C CA . LEU B 1 84 ? 22.606 -23.311 24.445 1.00 60.67 83 LEU B CA 1
ATOM 2772 C C . LEU B 1 84 ? 22.329 -24.163 23.207 1.00 60.46 83 LEU B C 1
ATOM 2773 O O . LEU B 1 84 ? 21.255 -24.073 22.600 1.00 59.09 83 LEU B O 1
ATOM 2778 N N . THR B 1 85 ? 23.325 -24.946 22.815 1.00 60.33 84 THR B N 1
ATOM 2779 C CA . THR B 1 85 ? 23.188 -25.802 21.664 1.00 59.63 84 THR B CA 1
ATOM 2780 C C . THR B 1 85 ? 23.992 -27.080 21.932 1.00 59.04 84 THR B C 1
ATOM 2781 O O . THR B 1 85 ? 24.948 -27.063 22.702 1.00 57.10 84 THR B O 1
ATOM 2785 N N . TRP B 1 86 ? 23.560 -28.192 21.343 1.00 60.32 85 TRP B N 1
ATOM 2786 C CA . TRP B 1 86 ? 24.245 -29.470 21.532 1.00 60.42 85 TRP B CA 1
ATOM 2787 C C . TRP B 1 86 ? 23.911 -30.465 20.428 1.00 60.97 85 TRP B C 1
ATOM 2788 O O . TRP B 1 86 ? 22.953 -30.268 19.672 1.00 59.51 85 TRP B O 1
ATOM 2799 N N . HIS B 1 87 ? 24.730 -31.515 20.362 1.00 62.62 86 HIS B N 1
ATOM 2800 C CA . HIS B 1 87 ? 24.618 -32.612 19.413 1.00 63.64 86 HIS B CA 1
ATOM 2801 C C . HIS B 1 87 ? 24.631 -33.885 20.250 1.00 63.96 86 HIS B C 1
ATOM 2802 O O . HIS B 1 87 ? 25.252 -33.906 21.312 1.00 63.79 86 HIS B O 1
ATOM 2809 N N . ASP B 1 88 ? 23.940 -34.930 19.801 1.00 65.29 87 ASP B N 1
ATOM 2810 C CA . ASP B 1 88 ? 23.887 -36.202 20.563 1.00 66.62 87 ASP B CA 1
ATOM 2811 C C . ASP B 1 88 ? 25.244 -36.905 20.717 1.00 65.71 87 ASP B C 1
ATOM 2812 O O . ASP B 1 88 ? 25.407 -37.706 21.637 1.00 65.86 87 ASP B O 1
ATOM 2817 N N . SER B 1 89 ? 26.189 -36.623 19.819 1.00 64.97 88 SER B N 1
ATOM 2818 C CA . SER B 1 89 ? 27.547 -37.180 19.906 1.00 64.58 88 SER B CA 1
ATOM 2819 C C . SER B 1 89 ? 28.290 -36.710 21.157 1.00 64.11 88 SER B C 1
ATOM 2820 O O . SER B 1 89 ? 29.209 -37.388 21.614 1.00 64.85 88 SER B O 1
ATOM 2822 N N . GLY B 1 90 ? 27.910 -35.550 21.689 1.00 63.25 89 GLY B N 1
ATOM 2823 C CA . GLY B 1 90 ? 28.513 -35.010 22.897 1.00 63.11 89 GLY B CA 1
ATOM 2824 C C . GLY B 1 90 ? 28.784 -33.526 22.811 1.00 63.78 89 GLY B C 1
ATOM 2825 O O . GLY B 1 90 ? 28.612 -32.806 23.798 1.00 64.99 89 GLY B O 1
ATOM 2826 N N . ALA B 1 91 ? 29.198 -33.059 21.635 1.00 63.05 90 ALA B N 1
ATOM 2827 C CA . ALA B 1 91 ? 29.541 -31.649 21.440 1.00 62.77 90 ALA B CA 1
ATOM 2828 C C . ALA B 1 91 ? 28.447 -30.674 21.936 1.00 62.67 90 ALA B C 1
ATOM 2829 O O . ALA B 1 91 ? 27.247 -30.965 21.795 1.00 63.05 90 ALA B O 1
ATOM 2831 N N . SER B 1 92 ? 28.867 -29.561 22.552 1.00 60.79 91 SER B N 1
ATOM 2832 C CA . SER B 1 92 ? 27.923 -28.566 23.076 1.00 60.65 91 SER B CA 1
ATOM 2833 C C . SER B 1 92 ? 28.530 -27.194 23.388 1.00 60.01 91 SER B C 1
ATOM 2834 O O . SER B 1 92 ? 29.747 -27.045 23.482 1.00 61.22 91 SER B O 1
ATOM 2837 N N . THR B 1 93 ? 27.649 -26.200 23.503 1.00 59.57 92 THR B N 1
ATOM 2838 C CA . THR B 1 93 ? 28.002 -24.819 23.858 1.00 60.82 92 THR B CA 1
ATOM 2839 C C . THR B 1 93 ? 27.094 -24.477 25.017 1.00 61.11 92 THR B C 1
ATOM 2840 O O . THR B 1 93 ? 25.899 -24.766 24.961 1.00 62.30 92 THR B O 1
ATOM 2844 N N . SER B 1 94 ? 27.648 -23.876 26.066 1.00 61.42 93 SER B N 1
ATOM 2845 C CA . SER B 1 94 ? 26.875 -23.538 27.250 1.00 62.68 93 SER B CA 1
ATOM 2846 C C . SER B 1 94 ? 27.405 -22.341 27.988 1.00 62.44 93 SER B C 1
ATOM 2847 O O . SER B 1 94 ? 28.565 -21.981 27.849 1.00 63.58 93 SER B O 1
ATOM 2850 N N . ARG B 1 95 ? 26.536 -21.766 28.806 1.00 62.23 94 ARG B N 1
ATOM 2851 C CA . ARG B 1 95 ? 26.858 -20.657 29.668 1.00 62.05 94 ARG B CA 1
ATOM 2852 C C . ARG B 1 95 ? 26.821 -21.289 31.063 1.00 60.87 94 ARG B C 1
ATOM 2853 O O . ARG B 1 95 ? 25.744 -21.674 31.535 1.00 60.34 94 ARG B O 1
ATOM 2861 N N . VAL B 1 96 ? 27.991 -21.445 31.686 1.00 60.03 95 VAL B N 1
ATOM 2862 C CA . VAL B 1 96 ? 28.089 -22.022 33.035 1.00 60.85 95 VAL B CA 1
ATOM 2863 C C . VAL B 1 96 ? 28.426 -20.923 34.025 1.00 60.83 95 VAL B C 1
ATOM 2864 O O . VAL B 1 96 ? 28.974 -19.899 33.637 1.00 61.55 95 VAL B O 1
ATOM 2868 N N . VAL B 1 97 ? 28.088 -21.152 35.293 1.00 59.98 96 VAL B N 1
ATOM 2869 C CA . VAL B 1 97 ? 28.367 -20.219 36.375 1.00 59.48 96 VAL B CA 1
ATOM 2870 C C . VAL B 1 97 ? 29.018 -21.008 37.502 1.00 59.38 96 VAL B C 1
ATOM 2871 O O . VAL B 1 97 ? 28.369 -21.860 38.105 1.00 59.57 96 VAL B O 1
ATOM 2875 N N . LEU B 1 98 ? 30.295 -20.722 37.769 1.00 59.72 97 LEU B N 1
ATOM 2876 C CA . LEU B 1 98 ? 31.056 -21.383 38.830 1.00 59.54 97 LEU B CA 1
ATOM 2877 C C . LEU B 1 98 ? 30.995 -20.509 40.095 1.00 59.03 97 LEU B C 1
ATOM 2878 O O . LEU B 1 98 ? 31.166 -19.292 39.991 1.00 59.29 97 LEU B O 1
ATOM 2883 N N . PRO B 1 99 ? 30.710 -21.108 41.282 1.00 58.44 98 PRO B N 1
ATOM 2884 C CA . PRO B 1 99 ? 30.610 -20.294 42.516 1.00 59.00 98 PRO B CA 1
ATOM 2885 C C . PRO B 1 99 ? 31.965 -19.801 43.109 1.00 58.95 98 PRO B C 1
ATOM 2886 O O . PRO B 1 99 ? 32.993 -20.385 42.815 1.00 57.82 98 PRO B O 1
ATOM 2890 N N . PRO B 1 100 ? 31.938 -18.747 43.964 1.00 60.54 99 PRO B N 1
ATOM 2891 C CA . PRO B 1 100 ? 33.114 -18.096 44.588 1.00 60.34 99 PRO B CA 1
ATOM 2892 C C . PRO B 1 100 ? 34.236 -18.996 45.079 1.00 61.21 99 PRO B C 1
ATOM 2893 O O . PRO B 1 100 ? 35.404 -18.704 44.817 1.00 61.02 99 PRO B O 1
ATOM 2897 N N . LYS B 1 101 ? 33.872 -20.069 45.784 1.00 62.20 100 LYS B N 1
ATOM 2898 C CA . LYS B 1 101 ? 34.825 -21.035 46.341 1.00 62.31 100 LYS B CA 1
ATOM 2899 C C . LYS B 1 101 ? 35.125 -22.242 45.427 1.00 62.14 100 LYS B C 1
ATOM 2900 O O . LYS B 1 101 ? 35.711 -23.208 45.901 1.00 61.84 100 LYS B O 1
ATOM 2906 N N . PHE B 1 102 ? 34.746 -22.209 44.141 1.00 62.41 101 PHE B N 1
ATOM 2907 C CA . PHE B 1 102 ? 34.982 -23.357 43.237 1.00 62.17 101 PHE B CA 1
ATOM 2908 C C . PHE B 1 102 ? 36.463 -23.643 43.171 1.00 62.48 101 PHE B C 1
ATOM 2909 O O . PHE B 1 102 ? 37.282 -22.732 43.044 1.00 63.02 101 PHE B O 1
ATOM 2917 N N . GLU B 1 103 ? 36.782 -24.925 43.236 1.00 62.58 102 GLU B N 1
ATOM 2918 C CA . GLU B 1 103 ? 38.143 -25.388 43.292 1.00 62.82 102 GLU B CA 1
ATOM 2919 C C . GLU B 1 103 ? 38.156 -26.824 42.785 1.00 61.43 102 GLU B C 1
ATOM 2920 O O . GLU B 1 103 ? 37.481 -27.664 43.350 1.00 62.25 102 GLU B O 1
ATOM 2926 N N . ALA B 1 104 ? 38.860 -27.077 41.681 1.00 60.64 103 ALA B N 1
ATOM 2927 C CA . ALA B 1 104 ? 38.935 -28.402 41.056 1.00 60.95 103 ALA B CA 1
ATOM 2928 C C . ALA B 1 104 ? 40.370 -28.912 40.956 1.00 61.49 103 ALA B C 1
ATOM 2929 O O . ALA B 1 104 ? 41.308 -28.112 40.924 1.00 60.77 103 ALA B O 1
ATOM 2931 N N . PRO B 1 105 ? 40.543 -30.248 40.869 1.00 61.82 104 PRO B N 1
ATOM 2932 C CA . PRO B 1 105 ? 41.867 -30.830 40.787 1.00 62.09 104 PRO B CA 1
ATOM 2933 C C . PRO B 1 105 ? 42.406 -30.830 39.383 1.00 61.92 104 PRO B C 1
ATOM 2934 O O . PRO B 1 105 ? 41.657 -30.633 38.437 1.00 61.35 104 PRO B O 1
ATOM 2938 N N . SER B 1 106 ? 43.702 -31.107 39.269 1.00 62.22 105 SER B N 1
ATOM 2939 C CA . SER B 1 106 ? 44.381 -31.183 37.988 1.00 61.41 105 SER B CA 1
ATOM 2940 C C . SER B 1 106 ? 43.957 -32.471 37.285 1.00 60.79 105 SER B C 1
ATOM 2941 O O . SER B 1 106 ? 43.398 -33.366 37.905 1.00 60.63 105 SER B O 1
ATOM 2944 N N . GLY B 1 107 ? 44.218 -32.545 35.988 1.00 60.48 106 GLY B N 1
ATOM 2945 C CA . GLY B 1 107 ? 43.889 -33.721 35.183 1.00 60.82 106 GLY B CA 1
ATOM 2946 C C . GLY B 1 107 ? 43.686 -33.354 33.734 1.00 60.92 106 GLY B C 1
ATOM 2947 O O . GLY B 1 107 ? 44.105 -32.283 33.304 1.00 62.87 106 GLY B O 1
ATOM 2948 N N . ILE B 1 108 ? 43.044 -34.248 32.991 1.00 60.58 107 ILE B N 1
ATOM 2949 C CA . ILE B 1 108 ? 42.756 -34.049 31.579 1.00 60.62 107 ILE B CA 1
ATOM 2950 C C . ILE B 1 108 ? 41.270 -34.179 31.356 1.00 61.29 107 ILE B C 1
ATOM 2951 O O . ILE B 1 108 ? 40.523 -34.529 32.273 1.00 61.94 107 ILE B O 1
ATOM 2956 N N . PHE B 1 109 ? 40.861 -33.886 30.127 1.00 61.75 108 PHE B N 1
ATOM 2957 C CA . PHE B 1 109 ? 39.479 -34.008 29.690 1.00 61.61 108 PHE B CA 1
ATOM 2958 C C . PHE B 1 109 ? 39.487 -34.864 28.424 1.00 61.27 108 PHE B C 1
ATOM 2959 O O . PHE B 1 109 ? 40.373 -34.700 27.589 1.00 61.95 108 PHE B O 1
ATOM 2967 N N . THR B 1 110 ? 38.502 -35.757 28.273 1.00 60.58 109 THR B N 1
ATOM 2968 C CA . THR B 1 110 ? 38.436 -36.660 27.109 1.00 59.81 109 THR B CA 1
ATOM 2969 C C . THR B 1 110 ? 37.971 -36.006 25.791 1.00 60.16 109 THR B C 1
ATOM 2970 O O . THR B 1 110 ? 37.803 -36.709 24.803 1.00 60.97 109 THR B O 1
ATOM 2974 N N . ALA B 1 111 ? 37.777 -34.691 25.757 1.00 59.95 110 ALA B N 1
ATOM 2975 C CA . ALA B 1 111 ? 37.350 -33.996 24.550 1.00 60.50 110 ALA B CA 1
ATOM 2976 C C . ALA B 1 111 ? 37.932 -32.585 24.503 1.00 60.32 110 ALA B C 1
ATOM 2977 O O . ALA B 1 111 ? 38.282 -32.029 25.546 1.00 60.48 110 ALA B O 1
ATOM 2979 N N . ASP B 1 112 ? 38.060 -32.031 23.296 1.00 60.24 111 ASP B N 1
ATOM 2980 C CA . ASP B 1 112 ? 38.587 -30.665 23.116 1.00 60.72 111 ASP B CA 1
ATOM 2981 C C . ASP B 1 112 ? 37.667 -29.710 23.868 1.00 60.54 111 ASP B C 1
ATOM 2982 O O . ASP B 1 112 ? 36.442 -29.844 23.760 1.00 60.79 111 ASP B O 1
ATOM 2987 N N . LEU B 1 113 ? 38.247 -28.778 24.632 1.00 59.03 112 LEU B N 1
ATOM 2988 C CA . LEU B 1 113 ? 37.483 -27.828 25.441 1.00 58.97 112 LEU B CA 1
ATOM 2989 C C . LEU B 1 113 ? 37.915 -26.382 25.241 1.00 59.82 112 LEU B C 1
ATOM 2990 O O . LEU B 1 113 ? 39.105 -26.090 25.349 1.00 60.27 112 LEU B O 1
ATOM 2995 N N . GLU B 1 114 ? 36.953 -25.496 24.951 1.00 60.13 113 GLU B N 1
ATOM 2996 C CA . GLU B 1 114 ? 37.219 -24.071 24.760 1.00 61.89 113 GLU B CA 1
ATOM 2997 C C . GLU B 1 114 ? 36.516 -23.334 25.889 1.00 61.91 113 GLU B C 1
ATOM 2998 O O . GLU B 1 114 ? 35.363 -23.651 26.226 1.00 60.60 113 GLU B O 1
ATOM 3004 N N . ILE B 1 115 ? 37.204 -22.335 26.437 1.00 62.06 114 ILE B N 1
ATOM 3005 C CA . ILE B 1 115 ? 36.714 -21.536 27.543 1.00 62.12 114 ILE B CA 1
ATOM 3006 C C . ILE B 1 115 ? 36.880 -20.069 27.201 1.00 61.55 114 ILE B C 1
ATOM 3007 O O . ILE B 1 115 ? 37.929 -19.670 26.688 1.00 61.99 114 ILE B O 1
ATOM 3012 N N . PHE B 1 116 ? 35.838 -19.284 27.468 1.00 61.14 115 PHE B N 1
ATOM 3013 C CA . PHE B 1 116 ? 35.857 -17.843 27.260 1.00 60.42 115 PHE B CA 1
ATOM 3014 C C . PHE B 1 116 ? 35.132 -17.205 28.438 1.00 59.93 115 PHE B C 1
ATOM 3015 O O . PHE B 1 116 ? 33.951 -17.433 28.624 1.00 60.51 115 PHE B O 1
ATOM 3023 N N . VAL B 1 117 ? 35.836 -16.375 29.197 1.00 61.04 116 VAL B N 1
ATOM 3024 C CA . VAL B 1 117 ? 35.294 -15.723 30.398 1.00 61.64 116 VAL B CA 1
ATOM 3025 C C . VAL B 1 117 ? 34.410 -14.512 30.085 1.00 62.43 116 VAL B C 1
ATOM 3026 O O . VAL B 1 117 ? 34.873 -13.520 29.507 1.00 61.75 116 VAL B O 1
ATOM 3030 N N . ILE B 1 118 ? 33.148 -14.592 30.511 1.00 64.22 117 ILE B N 1
ATOM 3031 C CA . ILE B 1 118 ? 32.166 -13.528 30.304 1.00 65.27 117 ILE B CA 1
ATOM 3032 C C . ILE B 1 118 ? 32.219 -12.534 31.448 1.00 64.86 117 ILE B C 1
ATOM 3033 O O . ILE B 1 118 ? 32.239 -11.335 31.211 1.00 66.67 117 ILE B O 1
ATOM 3038 N N . LYS B 1 119 ? 32.171 -13.045 32.678 1.00 64.65 118 LYS B N 1
ATOM 3039 C CA . LYS B 1 119 ? 32.175 -12.250 33.905 1.00 64.72 118 LYS B CA 1
ATOM 3040 C C . LYS B 1 119 ? 33.090 -12.911 34.935 1.00 63.88 118 LYS B C 1
ATOM 3041 O O . LYS B 1 119 ? 33.290 -14.127 34.920 1.00 63.64 118 LYS B O 1
ATOM 3046 N N . GLY B 1 120 ? 33.640 -12.094 35.826 1.00 63.04 119 GLY B N 1
ATOM 3047 C CA . GLY B 1 120 ? 34.514 -12.570 36.878 1.00 63.23 119 GLY B CA 1
ATOM 3048 C C . GLY B 1 120 ? 35.881 -12.981 36.373 1.00 64.00 119 GLY B C 1
ATOM 3049 O O . GLY B 1 120 ? 36.330 -12.515 35.328 1.00 65.86 119 GLY B O 1
ATOM 3050 N N . ALA B 1 121 ? 36.531 -13.862 37.128 1.00 63.34 120 ALA B N 1
ATOM 3051 C CA . ALA B 1 121 ? 37.868 -14.356 36.804 1.00 62.67 120 ALA B CA 1
ATOM 3052 C C . ALA B 1 121 ? 38.075 -15.776 37.337 1.00 62.22 120 ALA B C 1
ATOM 3053 O O . ALA B 1 121 ? 37.565 -16.142 38.400 1.00 61.50 120 ALA B O 1
ATOM 3055 N N . ILE B 1 122 ? 38.847 -16.549 36.584 1.00 62.22 121 ILE B N 1
ATOM 3056 C CA . ILE B 1 122 ? 39.120 -17.925 36.893 1.00 62.87 121 ILE B CA 1
ATOM 3057 C C . ILE B 1 122 ? 40.637 -18.093 36.816 1.00 62.48 121 ILE B C 1
ATOM 3058 O O . ILE B 1 122 ? 41.337 -17.202 36.341 1.00 62.02 121 ILE B O 1
ATOM 3063 N N . GLN B 1 123 ? 41.155 -19.216 37.290 1.00 62.66 122 GLN B N 1
ATOM 3064 C CA . GLN B 1 123 ? 42.596 -19.484 37.191 1.00 62.39 122 GLN B CA 1
ATOM 3065 C C . GLN B 1 123 ? 42.817 -20.945 36.844 1.00 61.72 122 GLN B C 1
ATOM 3066 O O . GLN B 1 123 ? 42.437 -21.785 37.619 1.00 60.50 122 GLN B O 1
ATOM 3072 N N . LEU B 1 124 ? 43.400 -21.224 35.677 1.00 62.52 123 LEU B N 1
ATOM 3073 C CA . LEU B 1 124 ? 43.709 -22.594 35.215 1.00 64.40 123 LEU B CA 1
ATOM 3074 C C . LEU B 1 124 ? 45.185 -22.860 35.393 1.00 63.38 123 LEU B C 1
ATOM 3075 O O . LEU B 1 124 ? 46.005 -22.363 34.609 1.00 63.25 123 LEU B O 1
ATOM 3080 N N . GLY B 1 125 ? 45.515 -23.660 36.402 1.00 62.65 124 GLY B N 1
ATOM 3081 C CA . GLY B 1 125 ? 46.901 -23.977 36.718 1.00 62.19 124 GLY B CA 1
ATOM 3082 C C . GLY B 1 125 ? 47.541 -22.704 37.245 1.00 62.66 124 GLY B C 1
ATOM 3083 O O . GLY B 1 125 ? 47.011 -22.067 38.163 1.00 63.02 124 GLY B O 1
ATOM 3084 N N . GLU B 1 126 ? 48.654 -22.308 36.639 1.00 63.35 125 GLU B N 1
ATOM 3085 C CA . GLU B 1 126 ? 49.371 -21.080 37.039 1.00 62.35 125 GLU B CA 1
ATOM 3086 C C . GLU B 1 126 ? 48.847 -19.785 36.387 1.00 62.06 125 GLU B C 1
ATOM 3087 O O . GLU B 1 126 ? 49.194 -18.687 36.833 1.00 62.02 125 GLU B O 1
ATOM 3093 N N . TRP B 1 127 ? 48.014 -19.910 35.355 1.00 61.73 126 TRP B N 1
ATOM 3094 C CA . TRP B 1 127 ? 47.516 -18.749 34.598 1.00 61.36 126 TRP B CA 1
ATOM 3095 C C . TRP B 1 127 ? 46.118 -18.222 34.932 1.00 61.77 126 TRP B C 1
ATOM 3096 O O . TRP B 1 127 ? 45.169 -18.984 35.011 1.00 60.91 126 TRP B O 1
ATOM 3107 N N . GLN B 1 128 ? 46.004 -16.909 35.108 1.00 63.39 127 GLN B N 1
ATOM 3108 C CA . GLN B 1 128 ? 44.720 -16.295 35.374 1.00 65.29 127 GLN B CA 1
ATOM 3109 C C . GLN B 1 128 ? 44.032 -16.032 34.066 1.00 64.75 127 GLN B C 1
ATOM 3110 O O . GLN B 1 128 ? 44.691 -15.743 33.077 1.00 65.01 127 GLN B O 1
ATOM 3116 N N . LEU B 1 129 ? 42.707 -16.125 34.079 1.00 65.49 128 LEU B N 1
ATOM 3117 C CA . LEU B 1 129 ? 41.870 -15.848 32.930 1.00 65.29 128 LEU B CA 1
ATOM 3118 C C . LEU B 1 129 ? 40.796 -14.922 33.463 1.00 64.98 128 LEU B C 1
ATOM 3119 O O . LEU B 1 129 ? 39.795 -15.378 34.014 1.00 64.88 128 LEU B O 1
ATOM 3124 N N . ASN B 1 130 ? 41.037 -13.616 33.357 1.00 65.77 129 ASN B N 1
ATOM 3125 C CA . ASN B 1 130 ? 40.068 -12.589 33.821 1.00 65.65 129 ASN B CA 1
ATOM 3126 C C . ASN B 1 130 ? 39.034 -12.295 32.695 1.00 64.23 129 ASN B C 1
ATOM 3127 O O . ASN B 1 130 ? 38.884 -13.124 31.797 1.00 62.76 129 ASN B O 1
ATOM 3132 N N . LYS B 1 131 ? 38.328 -11.159 32.750 1.00 64.30 130 LYS B N 1
ATOM 3133 C CA . LYS B 1 131 ? 37.294 -10.791 31.753 1.00 63.97 130 LYS B CA 1
ATOM 3134 C C . LYS B 1 131 ? 37.782 -10.887 30.299 1.00 63.07 130 LYS B C 1
ATOM 3135 O O . LYS B 1 131 ? 38.775 -10.269 29.928 1.00 63.23 130 LYS B O 1
ATOM 3141 N N . HIS B 1 132 ? 37.054 -11.671 29.503 1.00 62.81 131 HIS B N 1
ATOM 3142 C CA . HIS B 1 132 ? 37.328 -11.936 28.072 1.00 61.97 131 HIS B CA 1
ATOM 3143 C C . HIS B 1 132 ? 38.670 -12.687 27.798 1.00 61.55 131 HIS B C 1
ATOM 3144 O O . HIS B 1 132 ? 39.253 -12.556 26.717 1.00 59.94 131 HIS B O 1
ATOM 3151 N N . SER B 1 133 ? 39.149 -13.449 28.779 1.00 61.91 132 SER B N 1
ATOM 3152 C CA . SER B 1 133 ? 40.348 -14.256 28.596 1.00 62.67 132 SER B CA 1
ATOM 3153 C C . SER B 1 133 ? 39.837 -15.551 27.974 1.00 61.73 132 SER B C 1
ATOM 3154 O O . SER B 1 133 ? 38.700 -15.955 28.235 1.00 62.07 132 SER B O 1
ATOM 3157 N N . TYR B 1 134 ? 40.671 -16.174 27.147 1.00 60.39 133 TYR B N 1
ATOM 3158 C CA . TYR B 1 134 ? 40.331 -17.373 26.403 1.00 59.74 133 TYR B CA 1
ATOM 3159 C C . TYR B 1 134 ? 41.345 -18.461 26.560 1.00 60.26 133 TYR B C 1
ATOM 3160 O O . TYR B 1 134 ? 42.512 -18.173 26.762 1.00 60.02 133 TYR B O 1
ATOM 3169 N N . SER B 1 135 ? 40.886 -19.710 26.461 1.00 61.75 134 SER B N 1
ATOM 3170 C CA . SER B 1 135 ? 41.754 -20.878 26.514 1.00 62.54 134 SER B CA 1
ATOM 3171 C C . SER B 1 135 ? 41.182 -22.005 25.686 1.00 63.19 134 SER B C 1
ATOM 3172 O O . SER B 1 135 ? 39.965 -22.202 25.679 1.00 64.54 134 SER B O 1
ATOM 3175 N N . PHE B 1 136 ? 42.066 -22.719 24.987 1.00 63.10 135 PHE B N 1
ATOM 3176 C CA . PHE B 1 136 ? 41.704 -23.891 24.194 1.00 62.98 135 PHE B CA 1
ATOM 3177 C C . PHE B 1 136 ? 42.543 -25.003 24.774 1.00 62.08 135 PHE B C 1
ATOM 3178 O O . PHE B 1 136 ? 43.772 -24.932 24.721 1.00 60.16 135 PHE B O 1
ATOM 3186 N N . ILE B 1 137 ? 41.862 -26.017 25.310 1.00 62.13 136 ILE B N 1
ATOM 3187 C CA . ILE B 1 137 ? 42.474 -27.172 25.934 1.00 62.53 136 ILE B CA 1
ATOM 3188 C C . ILE B 1 137 ? 42.194 -28.379 25.043 1.00 61.13 136 ILE B C 1
ATOM 3189 O O . ILE B 1 137 ? 41.060 -28.876 25.028 1.00 61.08 136 ILE B O 1
ATOM 3194 N N . PRO B 1 138 ? 43.199 -28.836 24.264 1.00 59.99 137 PRO B N 1
ATOM 3195 C CA . PRO B 1 138 ? 42.970 -30.018 23.437 1.00 59.27 137 PRO B CA 1
ATOM 3196 C C . PRO B 1 138 ? 42.767 -31.242 24.319 1.00 59.01 137 PRO B C 1
ATOM 3197 O O . PRO B 1 138 ? 43.246 -31.277 25.460 1.00 59.91 137 PRO B O 1
ATOM 3201 N N . ALA B 1 139 ? 42.047 -32.222 23.792 1.00 59.17 138 ALA B N 1
ATOM 3202 C CA . ALA B 1 139 ? 41.759 -33.446 24.518 1.00 58.14 138 ALA B CA 1
ATOM 3203 C C . ALA B 1 139 ? 43.069 -34.158 24.816 1.00 57.93 138 ALA B C 1
ATOM 3204 O O . ALA B 1 139 ? 43.882 -34.342 23.919 1.00 58.41 138 ALA B O 1
ATOM 3206 N N . GLY B 1 140 ? 43.286 -34.505 26.081 1.00 58.19 139 GLY B N 1
ATOM 3207 C CA . GLY B 1 140 ? 44.509 -35.184 26.503 1.00 58.87 139 GLY B CA 1
ATOM 3208 C C . GLY B 1 140 ? 45.580 -34.300 27.121 1.00 59.42 139 GLY B C 1
ATOM 3209 O O . GLY B 1 140 ? 46.534 -34.830 27.699 1.00 59.86 139 GLY B O 1
ATOM 3210 N N . VAL B 1 141 ? 45.438 -32.975 26.999 1.00 59.08 140 VAL B N 1
ATOM 3211 C CA . VAL B 1 141 ? 46.386 -32.031 27.573 1.00 59.42 140 VAL B CA 1
ATOM 3212 C C . VAL B 1 141 ? 46.065 -31.829 29.043 1.00 59.80 140 VAL B C 1
ATOM 3213 O O . VAL B 1 141 ? 44.931 -31.488 29.375 1.00 60.14 140 VAL B O 1
ATOM 3217 N N . ARG B 1 142 ? 47.068 -31.993 29.906 1.00 60.68 141 ARG B N 1
ATOM 3218 C CA . ARG B 1 142 ? 46.913 -31.809 31.346 1.00 62.16 141 ARG B CA 1
ATOM 3219 C C . ARG B 1 142 ? 46.880 -30.335 31.750 1.00 61.84 141 ARG B C 1
ATOM 3220 O O . ARG B 1 142 ? 47.712 -29.535 31.314 1.00 60.72 141 ARG B O 1
ATOM 3228 N N . ILE B 1 143 ? 45.950 -30.049 32.657 1.00 62.69 142 ILE B N 1
ATOM 3229 C CA . ILE B 1 143 ? 45.698 -28.760 33.248 1.00 63.35 142 ILE B CA 1
ATOM 3230 C C . ILE B 1 143 ? 45.957 -28.948 34.721 1.00 64.02 142 ILE B C 1
ATOM 3231 O O . ILE B 1 143 ? 45.645 -30.012 35.256 1.00 65.23 142 ILE B O 1
ATOM 3236 N N . GLY B 1 144 ? 46.521 -27.932 35.381 1.00 63.35 143 GLY B N 1
ATOM 3237 C CA . GLY B 1 144 ? 46.792 -27.990 36.817 1.00 62.65 143 GLY B CA 1
ATOM 3238 C C . GLY B 1 144 ? 45.510 -27.708 37.570 1.00 62.65 143 GLY B C 1
ATOM 3239 O O . GLY B 1 144 ? 44.442 -27.606 36.967 1.00 61.47 143 GLY B O 1
ATOM 3240 N N . SER B 1 145 ? 45.601 -27.585 38.892 1.00 63.13 144 SER B N 1
ATOM 3241 C CA . SER B 1 145 ? 44.420 -27.290 39.701 1.00 62.85 144 SER B CA 1
ATOM 3242 C C . SER B 1 145 ? 43.840 -25.956 39.249 1.00 62.81 144 SER B C 1
ATOM 3243 O O . SER B 1 145 ? 44.586 -25.042 38.882 1.00 61.89 144 SER B O 1
ATOM 3246 N N . TRP B 1 146 ? 42.518 -25.856 39.254 1.00 62.83 145 TRP B N 1
ATOM 3247 C CA . TRP B 1 146 ? 41.875 -24.636 38.812 1.00 63.62 145 TRP B CA 1
ATOM 3248 C C . TRP B 1 146 ? 40.788 -24.200 39.788 1.00 61.97 145 TRP B C 1
ATOM 3249 O O . TRP B 1 146 ? 40.218 -25.020 40.482 1.00 62.02 145 TRP B O 1
ATOM 3260 N N . LYS B 1 147 ? 40.560 -22.888 39.838 1.00 61.21 146 LYS B N 1
ATOM 3261 C CA . LYS B 1 147 ? 39.632 -22.274 40.769 1.00 62.00 146 LYS B CA 1
ATOM 3262 C C . LYS B 1 147 ? 39.107 -20.902 40.354 1.00 61.52 146 LYS B C 1
ATOM 3263 O O . LYS B 1 147 ? 39.675 -20.263 39.471 1.00 62.99 146 LYS B O 1
ATOM 3269 N N . VAL B 1 148 ? 38.048 -20.450 41.026 1.00 59.96 147 VAL B N 1
ATOM 3270 C CA . VAL B 1 148 ? 37.456 -19.141 40.784 1.00 60.16 147 VAL B CA 1
ATOM 3271 C C . VAL B 1 148 ? 38.214 -18.126 41.625 1.00 60.60 147 VAL B C 1
ATOM 3272 O O . VAL B 1 148 ? 38.509 -18.404 42.780 1.00 60.93 147 VAL B O 1
ATOM 3276 N N . LEU B 1 149 ? 38.494 -16.950 41.059 1.00 60.77 148 LEU B N 1
ATOM 3277 C CA . LEU B 1 149 ? 39.212 -15.887 41.758 1.00 60.58 148 LEU B CA 1
ATOM 3278 C C . LEU B 1 149 ? 38.312 -14.751 42.203 1.00 61.66 148 LEU B C 1
ATOM 3279 O O . LEU B 1 149 ? 37.173 -14.616 41.744 1.00 62.26 148 LEU B O 1
ATOM 3284 N N . GLY B 1 150 ? 38.851 -13.947 43.120 1.00 62.44 149 GLY B N 1
ATOM 3285 C CA . GLY B 1 150 ? 38.191 -12.756 43.645 1.00 63.24 149 GLY B CA 1
ATOM 3286 C C . GLY B 1 150 ? 36.978 -12.865 44.543 1.00 63.25 149 GLY B C 1
ATOM 3287 O O . GLY B 1 150 ? 36.326 -11.839 44.815 1.00 63.57 149 GLY B O 1
ATOM 3288 N N . GLY B 1 151 ? 36.646 -14.075 44.988 1.00 62.90 150 GLY B N 1
ATOM 3289 C CA . GLY B 1 151 ? 35.489 -14.273 45.863 1.00 63.26 150 GLY B CA 1
ATOM 3290 C C . GLY B 1 151 ? 34.110 -13.944 45.297 1.00 63.74 150 GLY B C 1
ATOM 3291 O O . GLY B 1 151 ? 33.174 -13.723 46.056 1.00 63.48 150 GLY B O 1
ATOM 3292 N N . GLU B 1 152 ? 33.992 -13.903 43.972 1.00 65.10 151 GLU B N 1
ATOM 3293 C CA . GLU B 1 152 ? 32.742 -13.634 43.274 1.00 66.62 151 GLU B CA 1
ATOM 3294 C C . GLU B 1 152 ? 32.637 -14.705 42.219 1.00 65.00 151 GLU B C 1
ATOM 3295 O O . GLU B 1 152 ? 33.646 -15.257 41.810 1.00 64.63 151 GLU B O 1
ATOM 3301 N N . GLU B 1 153 ? 31.422 -15.024 41.798 1.00 64.83 152 GLU B N 1
ATOM 3302 C CA . GLU B 1 153 ? 31.222 -16.071 40.792 1.00 64.57 152 GLU B CA 1
ATOM 3303 C C . GLU B 1 153 ? 31.791 -15.681 39.431 1.00 63.84 152 GLU B C 1
ATOM 3304 O O . GLU B 1 153 ? 32.061 -14.517 39.171 1.00 63.99 152 GLU B O 1
ATOM 3310 N N . ALA B 1 154 ? 32.025 -16.680 38.596 1.00 63.82 153 ALA B N 1
ATOM 3311 C CA . ALA B 1 154 ? 32.566 -16.479 37.264 1.00 63.87 153 ALA B CA 1
ATOM 3312 C C . ALA B 1 154 ? 31.629 -17.100 36.256 1.00 64.09 153 ALA B C 1
ATOM 3313 O O . ALA B 1 154 ? 31.123 -18.187 36.512 1.00 64.26 153 ALA B O 1
ATOM 3315 N N . GLU B 1 155 ? 31.373 -16.401 35.143 1.00 64.43 154 GLU B N 1
ATOM 3316 C CA . GLU B 1 155 ? 30.509 -16.911 34.071 1.00 64.25 154 GLU B CA 1
ATOM 3317 C C . GLU B 1 155 ? 31.394 -17.168 32.883 1.00 63.71 154 GLU B C 1
ATOM 3318 O O . GLU B 1 155 ? 32.207 -16.316 32.518 1.00 63.60 154 GLU B O 1
ATOM 3324 N N . ILE B 1 156 ? 31.202 -18.333 32.269 1.00 63.87 155 ILE B N 1
ATOM 3325 C CA . ILE B 1 156 ? 32.014 -18.802 31.164 1.00 64.59 155 ILE B CA 1
ATOM 3326 C C . ILE B 1 156 ? 31.278 -19.480 30.019 1.00 63.47 155 ILE B C 1
ATOM 3327 O O . ILE B 1 156 ? 30.312 -20.205 30.254 1.00 63.23 155 ILE B O 1
ATOM 3332 N N . LEU B 1 157 ? 31.740 -19.245 28.786 1.00 63.55 156 LEU B N 1
ATOM 3333 C CA . LEU B 1 157 ? 31.198 -19.953 27.632 1.00 64.68 156 LEU B CA 1
ATOM 3334 C C . LEU B 1 157 ? 31.974 -21.246 27.641 1.00 64.02 156 LEU B C 1
ATOM 3335 O O . LEU B 1 157 ? 33.176 -21.229 27.344 1.00 64.34 156 LEU B O 1
ATOM 3340 N N . TRP B 1 158 ? 31.309 -22.335 28.040 1.00 62.91 157 TRP B N 1
ATOM 3341 C CA . TRP B 1 158 ? 31.914 -23.663 28.140 1.00 62.66 157 TRP B CA 1
ATOM 3342 C C . TRP B 1 158 ? 31.593 -24.402 26.858 1.00 61.38 157 TRP B C 1
ATOM 3343 O O . TRP B 1 158 ? 30.426 -24.704 26.611 1.00 62.96 157 TRP B O 1
ATOM 3362 N N . GLU B 1 160 ? 32.352 -27.796 24.756 1.00 60.00 159 GLU B N 1
ATOM 3363 C CA . GLU B 1 160 ? 32.811 -29.179 24.658 1.00 59.79 159 GLU B CA 1
ATOM 3364 C C . GLU B 1 160 ? 32.730 -29.533 23.184 1.00 60.26 159 GLU B C 1
ATOM 3365 O O . GLU B 1 160 ? 31.643 -29.488 22.633 1.00 60.52 159 GLU B O 1
ATOM 3371 N N . ASN B 1 161 ? 33.853 -29.889 22.548 1.00 61.01 160 ASN B N 1
ATOM 3372 C CA . ASN B 1 161 ? 33.903 -30.186 21.091 1.00 61.61 160 ASN B CA 1
ATOM 3373 C C . ASN B 1 161 ? 34.150 -31.626 20.593 1.00 63.53 160 ASN B C 1
ATOM 3374 O O . ASN B 1 161 ? 33.701 -31.984 19.511 1.00 63.93 160 ASN B O 1
ATOM 3379 N N . GLY B 1 162 ? 34.906 -32.417 21.343 1.00 66.30 161 GLY B N 1
ATOM 3380 C CA . GLY B 1 162 ? 35.272 -33.785 20.954 1.00 67.23 161 GLY B CA 1
ATOM 3381 C C . GLY B 1 162 ? 34.189 -34.731 20.451 1.00 68.57 161 GLY B C 1
ATOM 3382 O O . GLY B 1 162 ? 32.974 -34.483 20.627 1.00 69.03 161 GLY B O 1
ATOM 3383 N N . SER B 1 163 ? 34.658 -35.816 19.821 1.00 68.74 162 SER B N 1
ATOM 3384 C CA . SER B 1 163 ? 33.812 -36.869 19.244 1.00 68.85 162 SER B CA 1
ATOM 3385 C C . SER B 1 163 ? 32.920 -37.547 20.291 1.00 67.94 162 SER B C 1
ATOM 3386 O O . SER B 1 163 ? 31.751 -37.862 20.019 1.00 68.25 162 SER B O 1
ATOM 3388 N N . VAL B 1 164 ? 33.496 -37.753 21.475 1.00 66.48 163 VAL B N 1
ATOM 3389 C CA . VAL B 1 164 ? 32.815 -38.366 22.614 1.00 65.36 163 VAL B CA 1
ATOM 3390 C C . VAL B 1 164 ? 32.404 -37.275 23.610 1.00 64.42 163 VAL B C 1
ATOM 3391 O O . VAL B 1 164 ? 32.962 -36.163 23.561 1.00 63.59 163 VAL B O 1
ATOM 3395 N N . PRO B 1 165 ? 31.418 -37.571 24.492 1.00 63.22 164 PRO B N 1
ATOM 3396 C CA . PRO B 1 165 ? 31.045 -36.590 25.518 1.00 62.35 164 PRO B CA 1
ATOM 3397 C C . PRO B 1 165 ? 32.219 -36.328 26.463 1.00 62.35 164 PRO B C 1
ATOM 3398 O O . PRO B 1 165 ? 32.924 -37.265 26.842 1.00 63.67 164 PRO B O 1
ATOM 3402 N N . LEU B 1 166 ? 32.418 -35.073 26.845 1.00 62.77 165 LEU B N 1
ATOM 3403 C CA . LEU B 1 166 ? 33.546 -34.693 27.702 1.00 62.03 165 LEU B CA 1
ATOM 3404 C C . LEU B 1 166 ? 33.458 -35.239 29.130 1.00 61.96 165 LEU B C 1
ATOM 3405 O O . LEU B 1 166 ? 32.421 -35.174 29.773 1.00 62.03 165 LEU B O 1
ATOM 3410 N N . GLU B 1 167 ? 34.585 -35.774 29.599 1.00 62.43 166 GLU B N 1
ATOM 3411 C CA . GLU B 1 167 ? 34.718 -36.338 30.931 1.00 62.40 166 GLU B CA 1
ATOM 3412 C C . GLU B 1 167 ? 36.067 -36.005 31.525 1.00 61.88 166 GLU B C 1
ATOM 3413 O O . GLU B 1 167 ? 37.049 -35.951 30.801 1.00 61.78 166 GLU B O 1
ATOM 3419 N N . TYR B 1 168 ? 36.106 -35.808 32.841 1.00 61.18 167 TYR B N 1
ATOM 3420 C CA . TYR B 1 168 ? 37.346 -35.547 33.555 1.00 60.49 167 TYR B CA 1
ATOM 3421 C C . TYR B 1 168 ? 37.995 -36.882 33.916 1.00 61.13 167 TYR B C 1
ATOM 3422 O O . TYR B 1 168 ? 37.301 -37.863 34.174 1.00 61.11 167 TYR B O 1
ATOM 3431 N N . LYS B 1 169 ? 39.328 -36.899 33.924 1.00 61.34 168 LYS B N 1
ATOM 3432 C CA . LYS B 1 169 ? 40.142 -38.052 34.281 1.00 61.06 168 LYS B CA 1
ATOM 3433 C C . LYS B 1 169 ? 41.368 -37.520 34.991 1.00 60.96 168 LYS B C 1
ATOM 3434 O O . LYS B 1 169 ? 41.973 -36.555 34.495 1.00 61.10 168 LYS B O 1
ATOM 3440 N N . TYR B 1 170 ? 41.718 -38.074 36.156 1.00 60.37 169 TYR B N 1
ATOM 3441 C CA . TYR B 1 170 ? 42.927 -37.635 36.825 1.00 60.74 169 TYR B CA 1
ATOM 3442 C C . TYR B 1 170 ? 44.134 -38.239 36.099 1.00 60.33 169 TYR B C 1
ATOM 3443 O O . TYR B 1 170 ? 44.130 -39.433 35.775 1.00 58.58 169 TYR B O 1
ATOM 3452 N N . ALA B 1 171 ? 45.152 -37.401 35.865 1.00 60.78 170 ALA B N 1
ATOM 3453 C CA . ALA B 1 171 ? 46.405 -37.811 35.229 1.00 60.95 170 ALA B CA 1
ATOM 3454 C C . ALA B 1 171 ? 47.547 -36.894 35.682 1.00 61.59 170 ALA B C 1
ATOM 3455 O O . ALA B 1 171 ? 47.366 -35.674 35.806 1.00 60.76 170 ALA B O 1
ATOM 3457 N N . GLN B 1 172 ? 48.719 -37.478 35.917 1.00 63.37 171 GLN B N 1
ATOM 3458 C CA . GLN B 1 172 ? 49.895 -36.703 36.372 1.00 64.94 171 GLN B CA 1
ATOM 3459 C C . GLN B 1 172 ? 50.610 -35.990 35.210 1.00 65.12 171 GLN B C 1
ATOM 3460 O O . GLN B 1 172 ? 51.220 -34.936 35.424 1.00 66.05 171 GLN B O 1
ATOM 3466 N N . GLU B 1 173 ? 50.560 -36.590 34.015 1.00 64.31 172 GLU B N 1
ATOM 3467 C CA . GLU B 1 173 ? 51.167 -36.072 32.794 1.00 63.54 172 GLU B CA 1
ATOM 3468 C C . GLU B 1 173 ? 50.129 -36.063 31.678 1.00 62.78 172 GLU B C 1
ATOM 3469 O O . GLU B 1 173 ? 49.018 -36.567 31.853 1.00 62.57 172 GLU B O 1
ATOM 3472 N N . ASP B 1 174 ? 50.489 -35.459 30.541 1.00 61.53 173 ASP B N 1
ATOM 3473 C CA . ASP B 1 174 ? 49.633 -35.401 29.352 1.00 60.15 173 ASP B CA 1
ATOM 3474 C C . ASP B 1 174 ? 49.439 -36.765 28.741 1.00 59.35 173 ASP B C 1
ATOM 3475 O O . ASP B 1 174 ? 50.284 -37.645 28.916 1.00 59.79 173 ASP B O 1
ATOM 3480 N N . HIS B 1 175 ? 48.356 -36.936 27.989 1.00 58.95 174 HIS B N 1
ATOM 3481 C CA . HIS B 1 175 ? 48.105 -38.188 27.293 1.00 60.04 174 HIS B CA 1
ATOM 3482 C C . HIS B 1 175 ? 49.181 -38.253 26.211 1.00 61.53 174 HIS B C 1
ATOM 3483 O O . HIS B 1 175 ? 49.471 -37.229 25.605 1.00 63.37 174 HIS B O 1
ATOM 3490 N N . PRO B 1 176 ? 49.784 -39.436 25.955 1.00 62.68 175 PRO B N 1
ATOM 3491 C CA . PRO B 1 176 ? 50.863 -39.496 24.936 1.00 62.72 175 PRO B CA 1
ATOM 3492 C C . PRO B 1 176 ? 50.510 -38.927 23.550 1.00 63.07 175 PRO B C 1
ATOM 3493 O O . PRO B 1 176 ? 51.325 -38.215 22.960 1.00 64.70 175 PRO B O 1
ATOM 3497 N N . ASP B 1 177 ? 49.306 -39.232 23.065 1.00 62.93 176 ASP B N 1
ATOM 3498 C CA . ASP B 1 177 ? 48.817 -38.767 21.750 1.00 62.77 176 ASP B CA 1
ATOM 3499 C C . ASP B 1 177 ? 48.072 -37.420 21.768 1.00 61.74 176 ASP B C 1
ATOM 3500 O O . ASP B 1 177 ? 47.414 -37.093 20.790 1.00 61.72 176 ASP B O 1
ATOM 3505 N N . ALA B 1 178 ? 48.181 -36.624 22.833 1.00 60.82 177 ALA B N 1
ATOM 3506 C CA . ALA B 1 178 ? 47.472 -35.335 22.897 1.00 60.03 177 ALA B CA 1
ATOM 3507 C C . ALA B 1 178 ? 48.046 -34.303 21.920 1.00 60.11 177 ALA B C 1
ATOM 3508 O O . ALA B 1 178 ? 49.256 -34.183 21.806 1.00 60.29 177 ALA B O 1
ATOM 3510 N N . ARG B 1 179 ? 47.179 -33.577 21.207 1.00 61.39 178 ARG B N 1
ATOM 3511 C CA . ARG B 1 179 ? 47.594 -32.529 20.241 1.00 61.43 178 ARG B CA 1
ATOM 3512 C C . ARG B 1 179 ? 48.033 -31.291 21.027 1.00 61.78 178 ARG B C 1
ATOM 3513 O O . ARG B 1 179 ? 47.334 -30.262 21.069 1.00 60.18 178 ARG B O 1
ATOM 3516 N N . LEU B 1 180 ? 49.227 -31.401 21.612 1.00 61.89 179 LEU B N 1
ATOM 3517 C CA . LEU B 1 180 ? 49.794 -30.359 22.475 1.00 62.10 179 LEU B CA 1
ATOM 3518 C C . LEU B 1 180 ? 50.125 -29.050 21.741 1.00 62.02 179 LEU B C 1
ATOM 3519 O O . LEU B 1 180 ? 50.190 -27.998 22.374 1.00 61.68 179 LEU B O 1
ATOM 3524 N N . SER B 1 181 ? 50.342 -29.127 20.424 1.00 62.72 180 SER B N 1
ATOM 3525 C CA . SER B 1 181 ? 50.609 -27.962 19.577 1.00 62.02 180 SER B CA 1
ATOM 3526 C C . SER B 1 181 ? 49.436 -26.998 19.607 1.00 61.74 180 SER B C 1
ATOM 3527 O O . SER B 1 181 ? 49.642 -25.802 19.691 1.00 62.88 180 SER B O 1
ATOM 3530 N N . ASP B 1 182 ? 48.213 -27.523 19.579 1.00 60.71 181 ASP B N 1
ATOM 3531 C CA . ASP B 1 182 ? 47.001 -26.693 19.617 1.00 59.72 181 ASP B CA 1
ATOM 3532 C C . ASP B 1 182 ? 46.688 -26.062 20.996 1.00 59.34 181 ASP B C 1
ATOM 3533 O O . ASP B 1 182 ? 45.748 -25.275 21.091 1.00 60.82 181 ASP B O 1
ATOM 3538 N N . PHE B 1 183 ? 47.467 -26.350 22.039 1.00 57.94 182 PHE B N 1
ATOM 3539 C CA . PHE B 1 183 ? 47.197 -25.802 23.376 1.00 56.98 182 PHE B CA 1
ATOM 3540 C C . PHE B 1 183 ? 47.458 -24.296 23.525 1.00 58.04 182 PHE B C 1
ATOM 3541 O O . PHE B 1 183 ? 48.555 -23.807 23.319 1.00 57.64 182 PHE B O 1
ATOM 3549 N N . ILE B 1 184 ? 46.378 -23.579 23.837 1.00 59.81 183 ILE B N 1
ATOM 3550 C CA . ILE B 1 184 ? 46.351 -22.150 24.076 1.00 59.46 183 ILE B CA 1
ATOM 3551 C C . ILE B 1 184 ? 46.012 -22.052 25.564 1.00 60.08 183 ILE B C 1
ATOM 3552 O O . ILE B 1 184 ? 44.831 -22.041 25.918 1.00 60.80 183 ILE B O 1
ATOM 3557 N N . PRO B 1 185 ? 47.032 -22.053 26.450 1.00 60.86 184 PRO B N 1
ATOM 3558 C CA . PRO B 1 185 ? 46.741 -21.988 27.897 1.00 61.25 184 PRO B CA 1
ATOM 3559 C C . PRO B 1 185 ? 45.947 -20.783 28.383 1.00 61.00 184 PRO B C 1
ATOM 3560 O O . PRO B 1 185 ? 45.013 -20.944 29.164 1.00 61.29 184 PRO B O 1
ATOM 3564 N N . ALA B 1 186 ? 46.312 -19.595 27.921 1.00 60.21 185 ALA B N 1
ATOM 3565 C CA . ALA B 1 186 ? 45.646 -18.373 28.344 1.00 59.71 185 ALA B CA 1
ATOM 3566 C C . ALA B 1 186 ? 45.901 -17.227 27.368 1.00 59.97 185 ALA B C 1
ATOM 3567 O O . ALA B 1 186 ? 47.057 -16.825 27.166 1.00 59.34 185 ALA B O 1
ATOM 3569 N N . LEU B 1 187 ? 44.821 -16.699 26.789 1.00 59.62 186 LEU B N 1
ATOM 3570 C CA . LEU B 1 187 ? 44.897 -15.618 25.835 1.00 60.32 186 LEU B CA 1
ATOM 3571 C C . LEU B 1 187 ? 43.972 -14.493 26.310 1.00 60.10 186 LEU B C 1
ATOM 3572 O O . LEU B 1 187 ? 42.755 -14.620 26.238 1.00 59.59 186 LEU B O 1
ATOM 3577 N N . ASP B 1 188 ? 44.556 -13.400 26.803 1.00 60.10 187 ASP B N 1
ATOM 3578 C CA . ASP B 1 188 ? 43.802 -12.250 27.276 1.00 60.35 187 ASP B CA 1
ATOM 3579 C C . ASP B 1 188 ? 43.487 -11.393 26.044 1.00 61.29 187 ASP B C 1
ATOM 3580 O O . ASP B 1 188 ? 44.314 -10.553 25.631 1.00 62.47 187 ASP B O 1
ATOM 3585 N N . SER B 1 189 ? 42.284 -11.576 25.478 1.00 60.06 188 SER B N 1
ATOM 3586 C CA . SER B 1 189 ? 41.854 -10.830 24.267 1.00 59.97 188 SER B CA 1
ATOM 3587 C C . SER B 1 189 ? 41.925 -9.307 24.404 1.00 60.09 188 SER B C 1
ATOM 3588 O O . SER B 1 189 ? 42.090 -8.610 23.398 1.00 58.86 188 SER B O 1
ATOM 3591 N N . LYS B 1 190 ? 41.785 -8.799 25.633 1.00 60.35 189 LYS B N 1
ATOM 3592 C CA . LYS B 1 190 ? 41.863 -7.354 25.885 1.00 59.44 189 LYS B CA 1
ATOM 3593 C C . LYS B 1 190 ? 43.232 -6.775 25.491 1.00 59.49 189 LYS B C 1
ATOM 3594 O O . LYS B 1 190 ? 43.309 -5.657 24.994 1.00 58.35 189 LYS B O 1
ATOM 3600 N N . LEU B 1 191 ? 44.297 -7.549 25.699 1.00 61.27 190 LEU B N 1
ATOM 3601 C CA . LEU B 1 191 ? 45.668 -7.123 25.366 1.00 61.66 190 LEU B CA 1
ATOM 3602 C C . LEU B 1 191 ? 46.013 -7.236 23.880 1.00 61.84 190 LEU B C 1
ATOM 3603 O O . LEU B 1 191 ? 46.937 -6.586 23.399 1.00 61.98 190 LEU B O 1
ATOM 3608 N N . LEU B 1 192 ? 45.254 -8.056 23.164 1.00 62.75 191 LEU B N 1
ATOM 3609 C CA . LEU B 1 192 ? 45.447 -8.305 21.748 1.00 63.04 191 LEU B CA 1
ATOM 3610 C C . LEU B 1 192 ? 44.948 -7.070 20.979 1.00 62.15 191 LEU B C 1
ATOM 3611 O O . LEU B 1 192 ? 44.045 -6.397 21.469 1.00 63.15 191 LEU B O 1
ATOM 3616 N N . PRO B 1 193 ? 45.600 -6.680 19.859 1.00 61.01 192 PRO B N 1
ATOM 3617 C CA . PRO B 1 193 ? 45.107 -5.521 19.096 1.00 60.06 192 PRO B CA 1
ATOM 3618 C C . PRO B 1 193 ? 44.071 -5.882 18.031 1.00 59.46 192 PRO B C 1
ATOM 3619 O O . PRO B 1 193 ? 44.024 -7.017 17.581 1.00 60.12 192 PRO B O 1
ATOM 3623 N N . TRP B 1 194 ? 43.253 -4.912 17.642 1.00 59.31 193 TRP B N 1
ATOM 3624 C CA . TRP B 1 194 ? 42.254 -5.103 16.595 1.00 58.37 193 TRP B CA 1
ATOM 3625 C C . TRP B 1 194 ? 42.925 -5.077 15.231 1.00 58.39 193 TRP B C 1
ATOM 3626 O O . TRP B 1 194 ? 43.836 -4.282 15.006 1.00 56.92 193 TRP B O 1
ATOM 3637 N N . GLY B 1 195 ? 42.462 -5.947 14.335 1.00 59.75 194 GLY B N 1
ATOM 3638 C CA . GLY B 1 195 ? 42.987 -6.059 12.976 1.00 61.62 194 GLY B CA 1
ATOM 3639 C C . GLY B 1 195 ? 41.855 -6.057 11.974 1.00 63.83 194 GLY B C 1
ATOM 3640 O O . GLY B 1 195 ? 40.679 -6.021 12.360 1.00 63.71 194 GLY B O 1
ATOM 3641 N N . LYS B 1 196 ? 42.220 -6.098 10.688 1.00 65.85 195 LYS B N 1
ATOM 3642 C CA . LYS B 1 196 ? 41.257 -6.095 9.578 1.00 66.59 195 LYS B CA 1
ATOM 3643 C C . LYS B 1 196 ? 40.352 -7.340 9.601 1.00 67.55 195 LYS B C 1
ATOM 3644 O O . LYS B 1 196 ? 40.777 -8.422 10.037 1.00 68.13 195 LYS B O 1
ATOM 3646 N N . ALA B 1 197 ? 39.098 -7.164 9.180 1.00 68.38 196 ALA B N 1
ATOM 3647 C CA . ALA B 1 197 ? 38.130 -8.263 9.122 1.00 68.85 196 ALA B CA 1
ATOM 3648 C C . ALA B 1 197 ? 38.393 -9.071 7.848 1.00 69.68 196 ALA B C 1
ATOM 3649 O O . ALA B 1 197 ? 39.020 -8.554 6.910 1.00 70.08 196 ALA B O 1
ATOM 3651 N N . ASP B 1 198 ? 37.909 -10.319 7.806 1.00 70.03 197 ASP B N 1
ATOM 3652 C CA . ASP B 1 198 ? 38.101 -11.216 6.635 1.00 70.86 197 ASP B CA 1
ATOM 3653 C C . ASP B 1 198 ? 37.080 -11.059 5.491 1.00 70.75 197 ASP B C 1
ATOM 3654 O O . ASP B 1 198 ? 37.475 -10.827 4.338 1.00 70.32 197 ASP B O 1
ATOM 3659 N N . THR B 1 199 ? 35.791 -11.213 5.812 1.00 70.54 198 THR B N 1
ATOM 3660 C CA . THR B 1 199 ? 34.707 -11.129 4.819 1.00 70.45 198 THR B CA 1
ATOM 3661 C C . THR B 1 199 ? 34.527 -9.717 4.188 1.00 69.94 198 THR B C 1
ATOM 3662 O O . THR B 1 199 ? 34.843 -8.694 4.814 1.00 70.55 198 THR B O 1
ATOM 3664 N N . VAL B 1 200 ? 34.050 -9.694 2.936 1.00 69.26 199 VAL B N 1
ATOM 3665 C CA . VAL B 1 200 ? 33.823 -8.453 2.167 1.00 68.86 199 VAL B CA 1
ATOM 3666 C C . VAL B 1 200 ? 32.672 -7.591 2.710 1.00 69.40 199 VAL B C 1
ATOM 3667 O O . VAL B 1 200 ? 32.706 -6.356 2.591 1.00 68.95 199 VAL B O 1
ATOM 3669 N N . GLN B 1 201 ? 31.674 -8.242 3.316 1.00 69.99 200 GLN B N 1
ATOM 3670 C CA . GLN B 1 201 ? 30.503 -7.552 3.867 1.00 70.42 200 GLN B CA 1
ATOM 3671 C C . GLN B 1 201 ? 30.793 -6.811 5.189 1.00 70.20 200 GLN B C 1
ATOM 3672 O O . GLN B 1 201 ? 30.181 -5.765 5.447 1.00 71.39 200 GLN B O 1
ATOM 3678 N N . PHE B 1 202 ? 31.689 -7.358 6.022 1.00 68.66 201 PHE B N 1
ATOM 3679 C CA . PHE B 1 202 ? 32.056 -6.745 7.305 1.00 68.00 201 PHE B CA 1
ATOM 3680 C C . PHE B 1 202 ? 33.359 -5.934 7.221 1.00 67.64 201 PHE B C 1
ATOM 3681 O O . PHE B 1 202 ? 34.224 -6.073 8.079 1.00 67.74 201 PHE B O 1
ATOM 3689 N N . VAL B 1 203 ? 33.484 -5.080 6.199 1.00 68.04 202 VAL B N 1
ATOM 3690 C CA . VAL B 1 203 ? 34.682 -4.225 6.021 1.00 68.30 202 VAL B CA 1
ATOM 3691 C C . VAL B 1 203 ? 34.742 -3.128 7.125 1.00 68.19 202 VAL B C 1
ATOM 3692 O O . VAL B 1 203 ? 35.842 -2.766 7.571 1.00 68.37 202 VAL B O 1
ATOM 3696 N N . GLN B 1 204 ? 33.567 -2.624 7.550 1.00 67.62 203 GLN B N 1
ATOM 3697 C CA . GLN B 1 204 ? 33.426 -1.617 8.619 1.00 66.22 203 GLN B CA 1
ATOM 3698 C C . GLN B 1 204 ? 33.267 -2.317 9.978 1.00 65.09 203 GLN B C 1
ATOM 3699 O O . GLN B 1 204 ? 32.266 -2.165 10.701 1.00 64.74 203 GLN B O 1
ATOM 3705 N N . ALA B 1 205 ? 34.309 -3.055 10.324 1.00 63.22 204 ALA B N 1
ATOM 3706 C CA . ALA B 1 205 ? 34.367 -3.820 11.533 1.00 61.95 204 ALA B CA 1
ATOM 3707 C C . ALA B 1 205 ? 35.789 -4.295 11.666 1.00 61.20 204 ALA B C 1
ATOM 3708 O O . ALA B 1 205 ? 36.556 -4.242 10.707 1.00 60.50 204 ALA B O 1
ATOM 3710 N N . ASN B 1 206 ? 36.145 -4.736 12.859 1.00 61.12 205 ASN B N 1
ATOM 3711 C CA . ASN B 1 206 ? 37.466 -5.277 13.103 1.00 61.63 205 ASN B CA 1
ATOM 3712 C C . ASN B 1 206 ? 37.316 -6.626 13.768 1.00 61.93 205 ASN B C 1
ATOM 3713 O O . ASN B 1 206 ? 36.262 -6.938 14.335 1.00 62.30 205 ASN B O 1
ATOM 3718 N N . LYS B 1 207 ? 38.395 -7.398 13.685 1.00 62.40 206 LYS B N 1
ATOM 3719 C CA . LYS B 1 207 ? 38.431 -8.761 14.152 1.00 63.03 206 LYS B CA 1
ATOM 3720 C C . LYS B 1 207 ? 39.645 -9.051 15.024 1.00 62.05 206 LYS B C 1
ATOM 3721 O O . LYS B 1 207 ? 40.708 -8.462 14.818 1.00 61.34 206 LYS B O 1
ATOM 3727 N N . LYS B 1 208 ? 39.461 -9.932 16.010 1.00 62.15 207 LYS B N 1
ATOM 3728 C CA . LYS B 1 208 ? 40.518 -10.392 16.917 1.00 62.04 207 LYS B CA 1
ATOM 3729 C C . LYS B 1 208 ? 40.547 -11.896 16.921 1.00 62.34 207 LYS B C 1
ATOM 3730 O O . LYS B 1 208 ? 39.751 -12.526 17.622 1.00 64.08 207 LYS B O 1
ATOM 3736 N N . TRP B 1 209 ? 41.449 -12.479 16.146 1.00 61.45 208 TRP B N 1
ATOM 3737 C CA . TRP B 1 209 ? 41.559 -13.934 16.112 1.00 61.37 208 TRP B CA 1
ATOM 3738 C C . TRP B 1 209 ? 42.074 -14.524 17.430 1.00 60.80 208 TRP B C 1
ATOM 3739 O O . TRP B 1 209 ? 43.080 -14.070 17.965 1.00 60.63 208 TRP B O 1
ATOM 3750 N N . LEU B 1 210 ? 41.345 -15.517 17.943 1.00 61.01 209 LEU B N 1
ATOM 3751 C CA . LEU B 1 210 ? 41.713 -16.246 19.159 1.00 59.87 209 LEU B CA 1
ATOM 3752 C C . LEU B 1 210 ? 42.266 -17.638 18.821 1.00 59.77 209 LEU B C 1
ATOM 3753 O O . LEU B 1 210 ? 43.163 -18.136 19.513 1.00 60.34 209 LEU B O 1
ATOM 3758 N N . ARG B 1 211 ? 41.748 -18.266 17.767 1.00 59.40 210 ARG B N 1
ATOM 3759 C CA . ARG B 1 211 ? 42.203 -19.592 17.367 1.00 59.89 210 ARG B CA 1
ATOM 3760 C C . ARG B 1 211 ? 41.803 -19.877 15.928 1.00 60.28 210 ARG B C 1
ATOM 3761 O O . ARG B 1 211 ? 40.708 -19.519 15.521 1.00 60.28 210 ARG B O 1
ATOM 3769 N N . LYS B 1 212 ? 42.675 -20.563 15.191 1.00 62.26 211 LYS B N 1
ATOM 3770 C CA . LYS B 1 212 ? 42.446 -20.919 13.796 1.00 63.88 211 LYS B CA 1
ATOM 3771 C C . LYS B 1 212 ? 42.688 -22.424 13.584 1.00 63.47 211 LYS B C 1
ATOM 3772 O O . LYS B 1 212 ? 43.720 -22.945 14.013 1.00 63.92 211 LYS B O 1
ATOM 3778 N N . ASP B 1 213 ? 41.723 -23.112 12.949 1.00 64.58 212 ASP B N 1
ATOM 3779 C CA . ASP B 1 213 ? 41.798 -24.550 12.630 1.00 65.08 212 ASP B CA 1
ATOM 3780 C C . ASP B 1 213 ? 42.854 -24.802 11.589 1.00 64.45 212 ASP B C 1
ATOM 3781 O O . ASP B 1 213 ? 43.334 -23.876 10.929 1.00 64.35 212 ASP B O 1
ATOM 3786 N N . ILE B 1 214 ? 43.181 -26.073 11.395 1.00 64.65 213 ILE B N 1
ATOM 3787 C CA . ILE B 1 214 ? 44.107 -26.445 10.334 1.00 65.22 213 ILE B CA 1
ATOM 3788 C C . ILE B 1 214 ? 43.356 -26.254 8.978 1.00 65.46 213 ILE B C 1
ATOM 3789 O O . ILE B 1 214 ? 44.001 -26.086 7.945 1.00 65.89 213 ILE B O 1
ATOM 3794 N N . ASN B 1 215 ? 42.011 -26.294 9.000 1.00 65.60 214 ASN B N 1
ATOM 3795 C CA . ASN B 1 215 ? 41.159 -26.047 7.818 1.00 65.95 214 ASN B CA 1
ATOM 3796 C C . ASN B 1 215 ? 40.753 -24.563 7.609 1.00 65.82 214 ASN B C 1
ATOM 3797 O O . ASN B 1 215 ? 40.002 -24.251 6.682 1.00 66.36 214 ASN B O 1
ATOM 3802 N N . GLY B 1 216 ? 41.239 -23.651 8.452 1.00 65.66 215 GLY B N 1
ATOM 3803 C CA . GLY B 1 216 ? 40.915 -22.224 8.324 1.00 64.37 215 GLY B CA 1
ATOM 3804 C C . GLY B 1 216 ? 39.704 -21.726 9.100 1.00 63.76 215 GLY B C 1
ATOM 3805 O O . GLY B 1 216 ? 39.442 -20.524 9.113 1.00 64.47 215 GLY B O 1
ATOM 3806 N N . GLY B 1 217 ? 38.937 -22.630 9.717 1.00 62.66 216 GLY B N 1
ATOM 3807 C CA . GLY B 1 217 ? 37.800 -22.245 10.556 1.00 62.06 216 GLY B CA 1
ATOM 3808 C C . GLY B 1 217 ? 38.384 -21.728 11.865 1.00 61.89 216 GLY B C 1
ATOM 3809 O O . GLY B 1 217 ? 39.578 -21.880 12.102 1.00 62.85 216 GLY B O 1
ATOM 3810 N N . GLY B 1 218 ? 37.587 -21.111 12.730 1.00 61.62 217 GLY B N 1
ATOM 3811 C CA . GLY B 1 218 ? 38.154 -20.612 13.985 1.00 61.46 217 GLY B CA 1
ATOM 3812 C C . GLY B 1 218 ? 37.262 -19.860 14.944 1.00 60.73 217 GLY B C 1
ATOM 3813 O O . GLY B 1 218 ? 36.043 -19.884 14.830 1.00 61.54 217 GLY B O 1
ATOM 3814 N N . VAL B 1 219 ? 37.906 -19.203 15.900 1.00 59.73 218 VAL B N 1
ATOM 3815 C CA . VAL B 1 219 ? 37.239 -18.428 16.923 1.00 59.35 218 VAL B CA 1
ATOM 3816 C C . VAL B 1 219 ? 37.830 -17.033 16.908 1.00 59.01 218 VAL B C 1
ATOM 3817 O O . VAL B 1 219 ? 39.047 -16.875 16.755 1.00 57.59 218 VAL B O 1
ATOM 3821 N N . TRP B 1 220 ? 36.976 -16.033 17.084 1.00 60.01 219 TRP B N 1
ATOM 3822 C CA . TRP B 1 220 ? 37.419 -14.653 17.116 1.00 60.78 219 TRP B CA 1
ATOM 3823 C C . TRP B 1 220 ? 36.392 -13.737 17.731 1.00 60.26 219 TRP B C 1
ATOM 3824 O O . TRP B 1 220 ? 35.226 -14.101 17.858 1.00 61.56 219 TRP B O 1
ATOM 3835 N N . LEU B 1 221 ? 36.850 -12.541 18.089 1.00 60.36 220 LEU B N 1
ATOM 3836 C CA . LEU B 1 221 ? 36.002 -11.478 18.606 1.00 60.74 220 LEU B CA 1
ATOM 3837 C C . LEU B 1 221 ? 35.792 -10.532 17.438 1.00 61.11 220 LEU B C 1
ATOM 3838 O O . LEU B 1 221 ? 36.736 -10.247 16.698 1.00 61.44 220 LEU B O 1
ATOM 3843 N N . LEU B 1 222 ? 34.548 -10.089 17.268 1.00 61.30 221 LEU B N 1
ATOM 3844 C CA . LEU B 1 222 ? 34.153 -9.189 16.210 1.00 61.81 221 LEU B CA 1
ATOM 3845 C C . LEU B 1 222 ? 33.709 -7.872 16.816 1.00 62.27 221 LEU B C 1
ATOM 3846 O O . LEU B 1 222 ? 32.830 -7.874 17.678 1.00 63.23 221 LEU B O 1
ATOM 3851 N N . ALA B 1 223 ? 34.308 -6.766 16.374 1.00 61.71 222 ALA B N 1
ATOM 3852 C CA . ALA B 1 223 ? 33.938 -5.438 16.839 1.00 61.35 222 ALA B CA 1
ATOM 3853 C C . ALA B 1 223 ? 33.246 -4.776 15.670 1.00 61.45 222 ALA B C 1
ATOM 3854 O O . ALA B 1 223 ? 33.870 -4.577 14.626 1.00 61.05 222 ALA B O 1
ATOM 3856 N N . ILE B 1 224 ? 31.956 -4.492 15.822 1.00 61.09 223 ILE B N 1
ATOM 3857 C CA . ILE B 1 224 ? 31.178 -3.836 14.786 1.00 61.31 223 ILE B CA 1
ATOM 3858 C C . ILE B 1 224 ? 31.143 -2.385 15.187 1.00 61.48 223 ILE B C 1
ATOM 3859 O O . ILE B 1 224 ? 30.717 -2.063 16.294 1.00 61.52 223 ILE B O 1
ATOM 3864 N N . LEU B 1 225 ? 31.609 -1.514 14.297 1.00 61.80 224 LEU B N 1
ATOM 3865 C CA . LEU B 1 225 ? 31.619 -0.087 14.548 1.00 62.17 224 LEU B CA 1
ATOM 3866 C C . LEU B 1 225 ? 30.206 0.460 14.503 1.00 61.81 224 LEU B C 1
ATOM 3867 O O . LEU B 1 225 ? 29.323 -0.206 13.967 1.00 62.49 224 LEU B O 1
ATOM 3872 N N . PRO B 1 226 ? 29.965 1.653 15.086 1.00 61.39 225 PRO B N 1
ATOM 3873 C CA . PRO B 1 226 ? 28.631 2.273 14.998 1.00 61.31 225 PRO B CA 1
ATOM 3874 C C . PRO B 1 226 ? 28.187 2.529 13.545 1.00 61.06 225 PRO B C 1
ATOM 3875 O O . PRO B 1 226 ? 28.970 2.334 12.629 1.00 61.16 225 PRO B O 1
ATOM 3879 N N . HIS B 1 227 ? 26.940 2.956 13.348 1.00 61.25 226 HIS B N 1
ATOM 3880 C CA . HIS B 1 227 ? 26.362 3.235 12.011 1.00 60.55 226 HIS B CA 1
ATOM 3881 C C . HIS B 1 227 ? 26.632 2.139 10.957 1.00 60.58 226 HIS B C 1
ATOM 3882 O O . HIS B 1 227 ? 26.900 2.436 9.790 1.00 61.71 226 HIS B O 1
ATOM 3889 N N . PHE B 1 228 ? 26.550 0.884 11.383 1.00 60.08 227 PHE B N 1
ATOM 3890 C CA . PHE B 1 228 ? 26.792 -0.254 10.512 1.00 60.25 227 PHE B CA 1
ATOM 3891 C C . PHE B 1 228 ? 25.512 -0.689 9.804 1.00 61.28 227 PHE B C 1
ATOM 3892 O O . PHE B 1 228 ? 24.421 -0.629 10.387 1.00 60.72 227 PHE B O 1
ATOM 3900 N N . ASP B 1 229 ? 25.666 -1.106 8.542 1.00 61.76 228 ASP B N 1
ATOM 3901 C CA . ASP B 1 229 ? 24.569 -1.596 7.707 1.00 62.07 228 ASP B CA 1
ATOM 3902 C C . ASP B 1 229 ? 25.172 -2.459 6.587 1.00 61.95 228 ASP B C 1
ATOM 3903 O O . ASP B 1 229 ? 25.731 -1.918 5.631 1.00 60.47 228 ASP B O 1
ATOM 3908 N N . ASN B 1 230 ? 25.039 -3.790 6.705 1.00 62.93 229 ASN B N 1
ATOM 3909 C CA . ASN B 1 230 ? 25.587 -4.725 5.686 1.00 63.44 229 ASN B CA 1
ATOM 3910 C C . ASN B 1 230 ? 24.802 -4.704 4.358 1.00 62.96 229 ASN B C 1
ATOM 3911 O O . ASN B 1 230 ? 25.222 -5.366 3.411 1.00 62.54 229 ASN B O 1
ATOM 3916 N N . LYS B 1 231 ? 23.627 -4.052 4.340 1.00 63.27 230 LYS B N 1
ATOM 3917 C CA . LYS B 1 231 ? 22.780 -3.827 3.138 1.00 64.05 230 LYS B CA 1
ATOM 3918 C C . LYS B 1 231 ? 21.977 -5.005 2.577 1.00 63.03 230 LYS B C 1
ATOM 3919 O O . LYS B 1 231 ? 20.845 -4.812 2.160 1.00 63.59 230 LYS B O 1
ATOM 3925 N N . TYR B 1 232 ? 22.550 -6.203 2.552 1.00 62.29 231 TYR B N 1
ATOM 3926 C CA . TYR B 1 232 ? 21.891 -7.358 1.975 1.00 60.95 231 TYR B CA 1
ATOM 3927 C C . TYR B 1 232 ? 21.816 -8.522 2.930 1.00 60.92 231 TYR B C 1
ATOM 3928 O O . TYR B 1 232 ? 22.418 -8.493 4.008 1.00 60.60 231 TYR B O 1
ATOM 3937 N N . GLN B 1 233 ? 21.088 -9.561 2.507 1.00 60.69 232 GLN B N 1
ATOM 3938 C CA . GLN B 1 233 ? 20.976 -10.786 3.279 1.00 61.35 232 GLN B CA 1
ATOM 3939 C C . GLN B 1 233 ? 22.232 -11.561 2.971 1.00 61.67 232 GLN B C 1
ATOM 3940 O O . GLN B 1 233 ? 22.946 -11.214 2.042 1.00 62.04 232 GLN B O 1
ATOM 3954 N N . ILE B 1 235 ? 23.809 -15.599 2.459 1.00 60.93 234 ILE B N 1
ATOM 3955 C CA . ILE B 1 235 ? 23.717 -17.040 2.381 1.00 61.72 234 ILE B CA 1
ATOM 3956 C C . ILE B 1 235 ? 25.062 -17.483 2.963 1.00 61.80 234 ILE B C 1
ATOM 3957 O O . ILE B 1 235 ? 26.130 -17.145 2.422 1.00 61.09 234 ILE B O 1
ATOM 3962 N N . GLN B 1 236 ? 24.997 -18.208 4.078 1.00 61.19 235 GLN B N 1
ATOM 3963 C CA . GLN B 1 236 ? 26.182 -18.670 4.778 1.00 61.15 235 GLN B CA 1
ATOM 3964 C C . GLN B 1 236 ? 26.376 -20.182 4.659 1.00 61.19 235 GLN B C 1
ATOM 3965 O O . GLN B 1 236 ? 25.804 -20.925 5.458 1.00 62.81 235 GLN B O 1
ATOM 3971 N N . PRO B 1 237 ? 27.155 -20.662 3.653 1.00 60.68 236 PRO B N 1
ATOM 3972 C CA . PRO B 1 237 ? 27.429 -22.108 3.469 1.00 60.49 236 PRO B CA 1
ATOM 3973 C C . PRO B 1 237 ? 28.439 -22.656 4.477 1.00 59.77 236 PRO B C 1
ATOM 3974 O O . PRO B 1 237 ? 29.474 -23.169 4.089 1.00 59.00 236 PRO B O 1
ATOM 3978 N N . TYR B 1 238 ? 28.112 -22.568 5.762 1.00 59.82 237 TYR B N 1
ATOM 3979 C CA . TYR B 1 238 ? 28.977 -23.011 6.838 1.00 60.83 237 TYR B CA 1
ATOM 3980 C C . TYR B 1 238 ? 28.247 -22.880 8.165 1.00 61.19 237 TYR B C 1
ATOM 3981 O O . TYR B 1 238 ? 27.229 -22.181 8.242 1.00 61.48 237 TYR B O 1
ATOM 3990 N N . ASN B 1 239 ? 28.776 -23.519 9.207 1.00 61.16 238 ASN B N 1
ATOM 3991 C CA . ASN B 1 239 ? 28.185 -23.421 10.538 1.00 61.15 238 ASN B CA 1
ATOM 3992 C C . ASN B 1 239 ? 28.834 -22.259 11.303 1.00 60.95 238 ASN B C 1
ATOM 3993 O O . ASN B 1 239 ? 30.041 -22.044 11.205 1.00 59.71 238 ASN B O 1
ATOM 3998 N N . GLU B 1 240 ? 28.014 -21.524 12.050 1.00 61.78 239 GLU B N 1
ATOM 3999 C CA . GLU B 1 240 ? 28.456 -20.392 12.858 1.00 62.76 239 GLU B CA 1
ATOM 4000 C C . GLU B 1 240 ? 27.604 -20.253 14.109 1.00 63.39 239 GLU B C 1
ATOM 4001 O O . GLU B 1 240 ? 26.404 -20.513 14.081 1.00 64.11 239 GLU B O 1
ATOM 4007 N N . GLU B 1 241 ? 28.239 -19.848 15.203 1.00 63.73 240 GLU B N 1
ATOM 4008 C CA . GLU B 1 241 ? 27.540 -19.571 16.451 1.00 64.26 240 GLU B CA 1
ATOM 4009 C C . GLU B 1 241 ? 28.214 -18.352 17.024 1.00 64.04 240 GLU B C 1
ATOM 4010 O O . GLU B 1 241 ? 29.357 -18.040 16.660 1.00 64.43 240 GLU B O 1
ATOM 4016 N N . GLY B 1 242 ? 27.527 -17.674 17.932 1.00 64.04 241 GLY B N 1
ATOM 4017 C CA . GLY B 1 242 ? 28.115 -16.511 18.558 1.00 63.80 241 GLY B CA 1
ATOM 4018 C C . GLY B 1 242 ? 27.351 -16.010 19.745 1.00 63.48 241 GLY B C 1
ATOM 4019 O O . GLY B 1 242 ? 26.194 -16.350 19.911 1.00 63.82 241 GLY B O 1
ATOM 4020 N N . TYR B 1 243 ? 28.022 -15.192 20.553 1.00 63.47 242 TYR B N 1
ATOM 40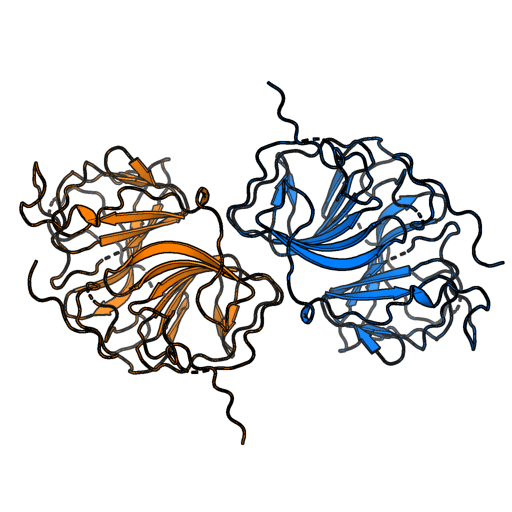21 C CA . TYR B 1 243 ? 27.464 -14.628 21.771 1.00 63.50 242 TYR B CA 1
ATOM 4022 C C . TYR B 1 243 ? 27.754 -13.129 21.793 1.00 62.94 242 TYR B C 1
ATOM 4023 O O . TYR B 1 243 ? 28.869 -12.721 21.490 1.00 62.91 242 TYR B O 1
ATOM 4032 N N . CYS B 1 244 ? 26.751 -12.323 22.138 1.00 63.24 243 CYS B N 1
ATOM 4033 C CA . CYS B 1 244 ? 26.887 -10.861 22.192 1.00 61.90 243 CYS B CA 1
ATOM 4034 C C . CYS B 1 244 ? 27.342 -10.429 23.569 1.00 60.09 243 CYS B C 1
ATOM 4035 O O . CYS B 1 244 ? 26.636 -10.643 24.551 1.00 59.11 243 CYS B O 1
ATOM 4038 N N . LEU B 1 245 ? 28.502 -9.782 23.617 1.00 59.78 244 LEU B N 1
ATOM 4039 C CA . LEU B 1 245 ? 29.117 -9.313 24.861 1.00 60.58 244 LEU B CA 1
ATOM 4040 C C . LEU B 1 245 ? 28.767 -7.872 25.234 1.00 60.89 244 LEU B C 1
ATOM 4041 O O . LEU B 1 245 ? 28.662 -7.552 26.418 1.00 60.22 244 LEU B O 1
ATOM 4046 N N . THR B 1 246 ? 28.596 -7.018 24.228 1.00 62.01 245 THR B N 1
ATOM 4047 C CA . THR B 1 246 ? 28.289 -5.600 24.408 1.00 62.12 245 THR B CA 1
ATOM 4048 C C . THR B 1 246 ? 27.573 -5.022 23.208 1.00 61.65 245 THR B C 1
ATOM 4049 O O . THR B 1 246 ? 27.722 -5.525 22.095 1.00 61.99 245 THR B O 1
ATOM 4053 N N . GLY B 1 247 ? 26.807 -3.959 23.444 1.00 61.47 246 GLY B N 1
ATOM 4054 C CA . GLY B 1 247 ? 26.092 -3.256 22.390 1.00 61.37 246 GLY B CA 1
ATOM 4055 C C . GLY B 1 247 ? 24.951 -4.057 21.804 1.00 61.69 246 GLY B C 1
ATOM 4056 O O . GLY B 1 247 ? 24.340 -4.881 22.502 1.00 60.37 246 GLY B O 1
ATOM 4057 N N . TYR B 1 248 ? 24.655 -3.815 20.524 1.00 62.31 247 TYR B N 1
ATOM 4058 C CA . TYR B 1 248 ? 23.578 -4.541 19.865 1.00 62.75 247 TYR B CA 1
ATOM 4059 C C . TYR B 1 248 ? 23.760 -4.651 18.364 1.00 62.97 247 TYR B C 1
ATOM 4060 O O . TYR B 1 248 ? 24.612 -3.988 17.769 1.00 63.47 247 TYR B O 1
ATOM 4069 N N . CYS B 1 249 ? 22.923 -5.499 17.774 1.00 63.63 248 CYS B N 1
ATOM 4070 C CA . CYS B 1 249 ? 22.870 -5.664 16.334 1.00 63.13 248 CYS B CA 1
ATOM 4071 C C . CYS B 1 249 ? 21.509 -6.191 15.907 1.00 62.48 248 CYS B C 1
ATOM 4072 O O . CYS B 1 249 ? 21.113 -7.285 16.326 1.00 62.80 248 CYS B O 1
ATOM 4075 N N . ASP B 1 250 ? 20.785 -5.388 15.123 1.00 62.92 249 ASP B N 1
ATOM 4076 C CA . ASP B 1 250 ? 19.499 -5.789 14.588 1.00 62.33 249 ASP B CA 1
ATOM 4077 C C . ASP B 1 250 ? 19.808 -6.661 13.413 1.00 62.37 249 ASP B C 1
ATOM 4078 O O . ASP B 1 250 ? 20.637 -6.303 12.589 1.00 60.72 249 ASP B O 1
ATOM 4083 N N . VAL B 1 251 ? 19.185 -7.829 13.376 1.00 63.56 250 VAL B N 1
ATOM 4084 C CA . VAL B 1 251 ? 19.322 -8.754 12.260 1.00 64.12 250 VAL B CA 1
ATOM 4085 C C . VAL B 1 251 ? 17.862 -9.076 11.911 1.00 63.82 250 VAL B C 1
ATOM 4086 O O . VAL B 1 251 ? 17.205 -9.887 12.569 1.00 64.26 250 VAL B O 1
ATOM 4090 N N . GLY B 1 252 ? 17.354 -8.386 10.893 1.00 63.50 251 GLY B N 1
ATOM 4091 C CA . GLY B 1 252 ? 15.963 -8.532 10.473 1.00 63.31 251 GLY B CA 1
ATOM 4092 C C . GLY B 1 252 ? 15.167 -7.764 11.510 1.00 63.27 251 GLY B C 1
ATOM 4093 O O . GLY B 1 252 ? 15.536 -6.645 11.860 1.00 63.67 251 GLY B O 1
ATOM 4094 N N . ASP B 1 253 ? 14.115 -8.376 12.039 1.00 64.63 252 ASP B N 1
ATOM 4095 C CA . ASP B 1 253 ? 13.286 -7.733 13.067 1.00 66.43 252 ASP B CA 1
ATOM 4096 C C . ASP B 1 253 ? 13.673 -8.147 14.516 1.00 65.58 252 ASP B C 1
ATOM 4097 O O . ASP B 1 253 ? 12.966 -7.781 15.462 1.00 66.94 252 ASP B O 1
ATOM 4102 N N . TYR B 1 254 ? 14.765 -8.908 14.678 1.00 63.61 253 TYR B N 1
ATOM 4103 C CA . TYR B 1 254 ? 15.247 -9.353 15.979 1.00 62.13 253 TYR B CA 1
ATOM 4104 C C . TYR B 1 254 ? 16.426 -8.472 16.366 1.00 62.58 253 TYR B C 1
ATOM 4105 O O . TYR B 1 254 ? 17.295 -8.212 15.533 1.00 62.58 253 TYR B O 1
ATOM 4114 N N . ARG B 1 255 ? 16.469 -8.058 17.632 1.00 62.98 254 ARG B N 1
ATOM 4115 C CA . ARG B 1 255 ? 17.551 -7.239 18.175 1.00 63.29 254 ARG B CA 1
ATOM 4116 C C . ARG B 1 255 ? 18.424 -8.068 19.114 1.00 62.49 254 ARG B C 1
ATOM 4117 O O . ARG B 1 255 ? 17.999 -8.439 20.202 1.00 61.69 254 ARG B O 1
ATOM 4125 N N . ILE B 1 256 ? 19.653 -8.332 18.693 1.00 62.53 255 ILE B N 1
ATOM 4126 C CA . ILE B 1 256 ? 20.603 -9.085 19.494 1.00 61.90 255 ILE B CA 1
ATOM 4127 C C . ILE B 1 256 ? 21.279 -8.063 20.398 1.00 61.45 255 ILE B C 1
ATOM 4128 O O . ILE B 1 256 ? 21.848 -7.118 19.882 1.00 61.06 255 ILE B O 1
ATOM 4133 N N . VAL B 1 257 ? 21.191 -8.243 21.722 1.00 60.99 256 VAL B N 1
ATOM 4134 C CA . VAL B 1 257 ? 21.830 -7.358 22.725 1.00 60.65 256 VAL B CA 1
ATOM 4135 C C . VAL B 1 257 ? 22.692 -8.235 23.626 1.00 60.91 256 VAL B C 1
ATOM 4136 O O . VAL B 1 257 ? 22.789 -9.426 23.389 1.00 60.94 256 VAL B O 1
ATOM 4140 N N . LYS B 1 258 ? 23.337 -7.644 24.627 1.00 61.90 257 LYS B N 1
ATOM 4141 C CA . LYS B 1 258 ? 24.187 -8.368 25.578 1.00 62.64 257 LYS B CA 1
ATOM 4142 C C . LYS B 1 258 ? 23.521 -9.645 26.112 1.00 62.23 257 LYS B C 1
ATOM 4143 O O . LYS B 1 258 ? 22.350 -9.630 26.483 1.00 60.92 257 LYS B O 1
ATOM 4149 N N . ASP B 1 259 ? 24.296 -10.730 26.117 1.00 62.18 258 ASP B N 1
ATOM 4150 C CA . ASP B 1 259 ? 23.893 -12.074 26.572 1.00 62.57 258 ASP B CA 1
ATOM 4151 C C . ASP B 1 259 ? 22.942 -12.849 25.613 1.00 62.14 258 ASP B C 1
ATOM 4152 O O . ASP B 1 259 ? 22.396 -13.889 25.995 1.00 60.37 258 ASP B O 1
ATOM 4157 N N . HIS B 1 260 ? 22.760 -12.361 24.384 1.00 62.51 259 HIS B N 1
ATOM 4158 C CA . HIS B 1 260 ? 21.962 -13.070 23.380 1.00 62.66 259 HIS B CA 1
ATOM 4159 C C . HIS B 1 260 ? 22.948 -13.927 22.603 1.00 62.54 259 HIS B C 1
ATOM 4160 O O . HIS B 1 260 ? 24.102 -13.530 22.396 1.00 63.49 259 HIS B O 1
ATOM 4167 N N . TYR B 1 261 ? 22.488 -15.098 22.182 1.00 62.55 260 TYR B N 1
ATOM 4168 C CA . TYR B 1 261 ? 23.282 -16.074 21.449 1.00 62.79 260 TYR B CA 1
ATOM 4169 C C . TYR B 1 261 ? 22.621 -16.469 20.144 1.00 62.93 260 TYR B C 1
ATOM 4170 O O . TYR B 1 261 ? 21.397 -16.343 20.003 1.00 64.42 260 TYR B O 1
ATOM 4179 N N . TRP B 1 262 ? 23.424 -16.937 19.189 1.00 62.31 261 TRP B N 1
ATOM 4180 C CA . TRP B 1 262 ? 22.888 -17.412 17.922 1.00 62.26 261 TRP B CA 1
ATOM 4181 C C . TRP B 1 262 ? 23.580 -18.669 17.425 1.00 61.42 261 TRP B C 1
ATOM 4182 O O . TRP B 1 262 ? 24.696 -18.971 17.824 1.00 61.40 261 TRP B O 1
ATOM 4193 N N . TYR B 1 263 ? 22.875 -19.368 16.543 1.00 60.52 262 TYR B N 1
ATOM 4194 C CA . TYR B 1 263 ? 23.334 -20.594 15.909 1.00 60.10 262 TYR B CA 1
ATOM 4195 C C . TYR B 1 263 ? 22.769 -20.604 14.492 1.00 60.23 262 TYR B C 1
ATOM 4196 O O . TYR B 1 263 ? 21.545 -20.540 14.301 1.00 61.12 262 TYR B O 1
ATOM 4205 N N . CYS B 1 264 ? 23.673 -20.650 13.513 1.00 60.64 263 CYS B N 1
ATOM 4206 C CA . CYS B 1 264 ? 23.335 -20.660 12.106 1.00 61.45 263 CYS B CA 1
ATOM 4207 C C . CYS B 1 264 ? 23.954 -21.855 11.451 1.00 61.30 263 CYS B C 1
ATOM 4208 O O . CYS B 1 264 ? 25.151 -21.825 11.180 1.00 62.42 263 CYS B O 1
ATOM 4211 N N . PRO B 1 265 ? 23.165 -22.921 11.209 1.00 61.11 264 PRO B N 1
ATOM 4212 C CA . PRO B 1 265 ? 23.760 -24.081 10.557 1.00 61.14 264 PRO B CA 1
ATOM 4213 C C . PRO B 1 265 ? 24.050 -23.791 9.089 1.00 60.78 264 PRO B C 1
ATOM 4214 O O . PRO B 1 265 ? 23.631 -22.754 8.565 1.00 60.25 264 PRO B O 1
ATOM 4218 N N . SER B 1 266 ? 24.760 -24.706 8.443 1.00 60.98 265 SER B N 1
ATOM 4219 C CA . SER B 1 266 ? 25.146 -24.548 7.041 1.00 61.84 265 SER B CA 1
ATOM 4220 C C . SER B 1 266 ? 23.976 -24.195 6.097 1.00 61.68 265 SER B C 1
ATOM 4221 O O . SER B 1 266 ? 22.909 -24.790 6.187 1.00 62.34 265 SER B O 1
ATOM 4224 N N . PHE B 1 267 ? 24.213 -23.200 5.239 1.00 61.17 266 PHE B N 1
ATOM 4225 C CA . PHE B 1 267 ? 23.270 -22.678 4.221 1.00 60.09 266 PHE B CA 1
ATOM 4226 C C . PHE B 1 267 ? 22.073 -21.882 4.768 1.00 59.20 266 PHE B C 1
ATOM 4227 O O . PHE B 1 267 ? 21.020 -21.848 4.148 1.00 59.58 266 PHE B O 1
ATOM 4235 N N . SER B 1 268 ? 22.256 -21.226 5.911 1.00 59.44 267 SER B N 1
ATOM 4236 C CA . SER B 1 268 ? 21.220 -20.382 6.485 1.00 59.73 267 SER B CA 1
ATOM 4237 C C . SER B 1 268 ? 21.259 -19.097 5.682 1.00 59.00 267 SER B C 1
ATOM 4238 O O . SER B 1 268 ? 22.283 -18.780 5.076 1.00 58.14 267 SER B O 1
ATOM 4241 N N . THR B 1 269 ? 20.144 -18.378 5.674 1.00 59.52 268 THR B N 1
ATOM 4242 C CA . THR B 1 269 ? 20.016 -17.126 4.956 1.00 60.25 268 THR B CA 1
ATOM 4243 C C . THR B 1 269 ? 19.805 -16.047 6.009 1.00 61.34 268 THR B C 1
ATOM 4244 O O . THR B 1 269 ? 18.679 -15.798 6.453 1.00 62.82 268 THR B O 1
ATOM 4248 N N . LEU B 1 270 ? 20.903 -15.408 6.405 1.00 61.12 269 LEU B N 1
ATOM 4249 C CA . LEU B 1 270 ? 20.858 -14.377 7.437 1.00 61.35 269 LEU B CA 1
ATOM 4250 C C . LEU B 1 270 ? 20.300 -13.058 6.927 1.00 61.62 269 LEU B C 1
ATOM 4251 O O . LEU B 1 270 ? 20.720 -12.605 5.882 1.00 61.94 269 LEU B O 1
ATOM 4256 N N . PRO B 1 271 ? 19.316 -12.459 7.633 1.00 62.39 270 PRO B N 1
ATOM 4257 C CA . PRO B 1 271 ? 18.797 -11.162 7.198 1.00 62.01 270 PRO B CA 1
ATOM 4258 C C . PRO B 1 271 ? 19.813 -10.019 7.289 1.00 62.09 270 PRO B C 1
ATOM 4259 O O . PRO B 1 271 ? 20.956 -10.219 7.718 1.00 62.26 270 PRO B O 1
ATOM 4263 N N . ARG B 1 272 ? 19.377 -8.830 6.874 1.00 61.74 271 ARG B N 1
ATOM 4264 C CA . ARG B 1 272 ? 20.215 -7.650 6.908 1.00 61.83 271 ARG B CA 1
ATOM 4265 C C . ARG B 1 272 ? 20.570 -7.336 8.360 1.00 61.84 271 ARG B C 1
ATOM 4266 O O . ARG B 1 272 ? 19.735 -7.504 9.235 1.00 62.25 271 ARG B O 1
ATOM 4274 N N . HIS B 1 273 ? 21.809 -6.885 8.581 1.00 62.27 272 HIS B N 1
ATOM 4275 C CA . HIS B 1 273 ? 22.362 -6.495 9.882 1.00 62.71 272 HIS B CA 1
ATOM 4276 C C . HIS B 1 273 ? 22.467 -4.969 9.991 1.00 61.60 272 HIS B C 1
ATOM 4277 O O . HIS B 1 273 ? 23.085 -4.338 9.137 1.00 61.33 272 HIS B O 1
ATOM 4284 N N . ILE B 1 274 ? 21.868 -4.384 11.022 1.00 61.21 273 ILE B N 1
ATOM 4285 C CA . ILE B 1 274 ? 21.924 -2.943 11.242 1.00 61.92 273 ILE B CA 1
ATOM 4286 C C . ILE B 1 274 ? 22.167 -2.647 12.720 1.00 61.70 273 ILE B C 1
ATOM 4287 O O . ILE B 1 274 ? 21.601 -3.312 13.580 1.00 60.24 273 ILE B O 1
ATOM 4292 N N . THR B 1 275 ? 23.008 -1.644 12.999 1.00 62.15 274 THR B N 1
ATOM 4293 C CA . THR B 1 275 ? 23.281 -1.190 14.365 1.00 61.87 274 THR B CA 1
ATOM 4294 C C . THR B 1 275 ? 23.875 0.201 14.354 1.00 62.45 274 THR B C 1
ATOM 4295 O O . THR B 1 275 ? 24.910 0.454 13.725 1.00 63.74 274 THR B O 1
ATOM 4299 N N . ASP B 1 276 ? 23.184 1.114 15.030 1.00 62.33 275 ASP B N 1
ATOM 4300 C CA . ASP B 1 276 ? 23.609 2.494 15.141 1.00 62.12 275 ASP B CA 1
ATOM 4301 C C . ASP B 1 276 ? 24.675 2.662 16.224 1.00 62.48 275 ASP B C 1
ATOM 4302 O O . ASP B 1 276 ? 25.458 3.618 16.159 1.00 62.80 275 ASP B O 1
ATOM 4307 N N . ASP B 1 277 ? 24.695 1.754 17.208 1.00 62.00 276 ASP B N 1
ATOM 4308 C CA . ASP B 1 277 ? 25.634 1.798 18.338 1.00 62.34 276 ASP B CA 1
ATOM 4309 C C . ASP B 1 277 ? 26.887 0.942 18.169 1.00 63.28 276 ASP B C 1
ATOM 4310 O O . ASP B 1 277 ? 27.949 1.301 18.680 1.00 64.57 276 ASP B O 1
ATOM 4315 N N . GLY B 1 278 ? 26.763 -0.187 17.475 1.00 63.22 277 GLY B N 1
ATOM 4316 C CA . GLY B 1 278 ? 27.879 -1.104 17.280 1.00 63.28 277 GLY B CA 1
ATOM 4317 C C . GLY B 1 278 ? 27.856 -2.130 18.390 1.00 63.77 277 GLY B C 1
ATOM 4318 O O . GLY B 1 278 ? 26.880 -2.210 19.141 1.00 64.61 277 GLY B O 1
ATOM 4319 N N . GLY B 1 279 ? 28.914 -2.928 18.498 1.00 63.05 278 GLY B N 1
ATOM 4320 C CA . GLY B 1 279 ? 28.991 -3.950 19.547 1.00 62.46 278 GLY B CA 1
ATOM 4321 C C . GLY B 1 279 ? 30.197 -4.875 19.470 1.00 62.21 278 GLY B C 1
ATOM 4322 O O . GLY B 1 279 ? 30.961 -4.835 18.515 1.00 61.73 278 GLY B O 1
ATOM 4323 N N . LEU B 1 280 ? 30.350 -5.699 20.504 1.00 62.29 279 LEU B N 1
ATOM 4324 C CA . LEU B 1 280 ? 31.423 -6.677 20.630 1.00 62.39 279 LEU B CA 1
ATOM 4325 C C . LEU B 1 280 ? 30.746 -8.029 20.635 1.00 62.58 279 LEU B C 1
ATOM 4326 O O . LEU B 1 280 ? 29.749 -8.184 21.333 1.00 62.83 279 LEU B O 1
ATOM 4331 N N . PHE B 1 281 ? 31.276 -8.986 19.859 1.00 62.72 280 PHE B N 1
ATOM 4332 C CA . PHE B 1 281 ? 30.692 -10.324 19.715 1.00 63.11 280 PHE B CA 1
ATOM 4333 C C . PHE B 1 281 ? 31.686 -11.478 19.663 1.00 63.20 280 PHE B C 1
ATOM 4334 O O . PHE B 1 281 ? 32.673 -11.401 18.937 1.00 64.27 280 PHE B O 1
ATOM 4342 N N . PHE B 1 282 ? 31.417 -12.544 20.420 1.00 62.52 281 PHE B N 1
ATOM 4343 C CA . PHE B 1 282 ? 32.244 -13.740 20.407 1.00 62.53 281 PHE B CA 1
ATOM 4344 C C . PHE B 1 282 ? 31.672 -14.546 19.260 1.00 63.14 281 PHE B C 1
ATOM 4345 O O . PHE B 1 282 ? 30.475 -14.808 19.257 1.00 63.46 281 PHE B O 1
ATOM 4353 N N . VAL B 1 283 ? 32.510 -14.923 18.293 1.00 62.47 282 VAL B N 1
ATOM 4354 C CA . VAL B 1 283 ? 32.067 -15.673 17.115 1.00 62.16 282 VAL B CA 1
ATOM 4355 C C . VAL B 1 283 ? 32.940 -16.894 16.879 1.00 61.57 282 VAL B C 1
ATOM 4356 O O . VAL B 1 283 ? 34.152 -16.839 17.084 1.00 61.61 282 VAL B O 1
ATOM 4360 N N . ARG B 1 284 ? 32.309 -17.977 16.430 1.00 60.24 283 ARG B N 1
ATOM 4361 C CA . ARG B 1 284 ? 32.992 -19.216 16.148 1.00 61.26 283 ARG B CA 1
ATOM 4362 C C . ARG B 1 284 ? 32.424 -19.806 14.846 1.00 61.06 283 ARG B C 1
ATOM 4363 O O . ARG B 1 284 ? 31.215 -19.976 14.734 1.00 61.39 283 ARG B O 1
ATOM 4371 N N . VAL B 1 285 ? 33.303 -20.056 13.865 1.00 60.70 284 VAL B N 1
ATOM 4372 C CA . VAL B 1 285 ? 32.940 -20.561 12.529 1.00 60.18 284 VAL B CA 1
ATOM 4373 C C . VAL B 1 285 ? 33.824 -21.739 12.123 1.00 58.86 284 VAL B C 1
ATOM 4374 O O . VAL B 1 285 ? 35.040 -21.684 12.302 1.00 56.45 284 VAL B O 1
ATOM 4378 N N . ASP B 1 286 ? 33.220 -22.778 11.533 1.00 59.83 285 ASP B N 1
ATOM 4379 C CA . ASP B 1 286 ? 33.963 -24.009 11.141 1.00 59.64 285 ASP B CA 1
ATOM 4380 C C . ASP B 1 286 ? 34.397 -24.096 9.665 1.00 60.26 285 ASP B C 1
ATOM 4381 O O . ASP B 1 286 ? 34.580 -25.198 9.144 1.00 60.09 285 ASP B O 1
ATOM 4386 N N . ARG B 1 287 ? 34.606 -22.953 9.015 1.00 60.99 286 ARG B N 1
ATOM 4387 C CA . ARG B 1 287 ? 35.010 -22.930 7.619 1.00 61.09 286 ARG B CA 1
ATOM 4388 C C . ARG B 1 287 ? 35.814 -21.682 7.325 1.00 61.33 286 ARG B C 1
ATOM 4389 O O . ARG B 1 287 ? 35.569 -20.645 7.934 1.00 62.40 286 ARG B O 1
ATOM 4397 N N . ASP B 1 288 ? 36.754 -21.791 6.382 1.00 61.94 287 ASP B N 1
ATOM 4398 C CA . ASP B 1 288 ? 37.588 -20.673 5.962 1.00 62.21 287 ASP B CA 1
ATOM 4399 C C . ASP B 1 288 ? 36.777 -19.768 5.044 1.00 62.73 287 ASP B C 1
ATOM 4400 O O . ASP B 1 288 ? 36.444 -20.175 3.920 1.00 64.08 287 ASP B O 1
ATOM 4405 N N . LEU B 1 289 ? 36.516 -18.535 5.493 1.00 62.05 288 LEU B N 1
ATOM 4406 C CA . LEU B 1 289 ? 35.741 -17.560 4.709 1.00 62.07 288 LEU B CA 1
ATOM 4407 C C . LEU B 1 289 ? 36.580 -16.629 3.821 1.00 63.13 288 LEU B C 1
ATOM 4408 O O . LEU B 1 289 ? 36.077 -15.596 3.380 1.00 64.78 288 LEU B O 1
ATOM 4413 N N . SER B 1 290 ? 37.852 -16.951 3.583 1.00 64.53 289 SER B N 1
ATOM 4414 C CA . SER B 1 290 ? 38.712 -16.139 2.703 1.00 65.20 289 SER B CA 1
ATOM 4415 C C . SER B 1 290 ? 38.482 -16.526 1.229 1.00 65.59 289 SER B C 1
ATOM 4416 O O . SER B 1 290 ? 38.691 -15.712 0.331 1.00 65.93 289 SER B O 1
ATOM 4419 N N . LYS B 1 291 ? 38.067 -17.774 0.993 1.00 66.20 290 LYS B N 1
ATOM 4420 C CA . LYS B 1 291 ? 37.794 -18.297 -0.358 1.00 65.87 290 LYS B CA 1
ATOM 4421 C C . LYS B 1 291 ? 36.609 -17.636 -1.069 1.00 64.72 290 LYS B C 1
ATOM 4422 O O . LYS B 1 291 ? 35.697 -17.095 -0.436 1.00 64.72 290 LYS B O 1
ATOM 4428 N N . VAL B 1 292 ? 36.656 -17.713 -2.397 1.00 63.38 291 VAL B N 1
ATOM 4429 C CA . VAL B 1 292 ? 35.631 -17.154 -3.268 1.00 63.09 291 VAL B CA 1
ATOM 4430 C C . VAL B 1 292 ? 34.310 -17.907 -3.102 1.00 64.46 291 VAL B C 1
ATOM 4431 O O . VAL B 1 292 ? 34.292 -19.144 -3.015 1.00 65.25 291 VAL B O 1
ATOM 4435 N N . ALA B 1 293 ? 33.221 -17.142 -3.063 1.00 65.06 292 ALA B N 1
ATOM 4436 C CA . ALA B 1 293 ? 31.855 -17.662 -2.934 1.00 64.84 292 ALA B CA 1
ATOM 4437 C C . ALA B 1 293 ? 31.548 -18.386 -1.603 1.00 65.14 292 ALA B C 1
ATOM 4438 O O . ALA B 1 293 ? 30.719 -19.308 -1.575 1.00 64.71 292 ALA B O 1
ATOM 4440 N N . THR B 1 294 ? 32.187 -17.935 -0.514 1.00 65.81 293 THR B N 1
ATOM 4441 C CA . THR B 1 294 ? 31.972 -18.509 0.826 1.00 65.84 293 THR B CA 1
ATOM 4442 C C . THR B 1 294 ? 30.950 -17.704 1.642 1.00 66.22 293 THR B C 1
ATOM 4443 O O . THR B 1 294 ? 30.396 -18.254 2.575 1.00 68.57 293 THR B O 1
ATOM 4447 N N . VAL B 1 295 ? 30.751 -16.411 1.341 1.00 65.00 294 VAL B N 1
ATOM 4448 C CA . VAL B 1 295 ? 29.756 -15.558 2.013 1.00 64.37 294 VAL B CA 1
ATOM 4449 C C . VAL B 1 295 ? 29.103 -14.851 0.833 1.00 63.90 294 VAL B C 1
ATOM 4450 O O . VAL B 1 295 ? 29.712 -13.979 0.205 1.00 65.83 294 VAL B O 1
ATOM 4454 N N . LEU B 1 296 ? 27.861 -15.214 0.549 1.00 62.41 295 LEU B N 1
ATOM 4455 C CA . LEU B 1 296 ? 27.143 -14.724 -0.612 1.00 60.97 295 LEU B CA 1
ATOM 4456 C C . LEU B 1 296 ? 26.070 -13.688 -0.301 1.00 60.69 295 LEU B C 1
ATOM 4457 O O . LEU B 1 296 ? 25.056 -14.027 0.306 1.00 60.52 295 LEU B O 1
ATOM 4462 N N . SER B 1 297 ? 26.294 -12.432 -0.703 1.00 60.52 296 SER B N 1
ATOM 4463 C CA . SER B 1 297 ? 25.307 -11.372 -0.487 1.00 60.79 296 SER B CA 1
ATOM 4464 C C . SER B 1 297 ? 24.077 -11.678 -1.339 1.00 60.62 296 SER B C 1
ATOM 4465 O O . SER B 1 297 ? 24.221 -11.977 -2.518 1.00 60.67 296 SER B O 1
ATOM 4468 N N . TYR B 1 298 ? 22.891 -11.587 -0.731 1.00 60.68 297 TYR B N 1
ATOM 4469 C CA . TYR B 1 298 ? 21.606 -11.906 -1.363 1.00 60.85 297 TYR B CA 1
ATOM 4470 C C . TYR B 1 298 ? 20.567 -10.799 -1.115 1.00 60.97 297 TYR B C 1
ATOM 4471 O O . TYR B 1 298 ? 20.409 -10.348 0.014 1.00 60.34 297 TYR B O 1
ATOM 4480 N N . ALA B 1 299 ? 19.887 -10.350 -2.177 1.00 61.63 298 ALA B N 1
ATOM 4481 C CA . ALA B 1 299 ? 18.896 -9.267 -2.100 1.00 61.41 298 ALA B CA 1
ATOM 4482 C C . ALA B 1 299 ? 17.758 -9.479 -3.103 1.00 61.95 298 ALA B C 1
ATOM 4483 O O . ALA B 1 299 ? 17.748 -8.875 -4.158 1.00 61.68 298 ALA B O 1
ATOM 4485 N N . PRO B 1 300 ? 16.799 -10.358 -2.782 1.00 65.01 299 PRO B N 1
ATOM 4486 C CA . PRO B 1 300 ? 15.682 -10.625 -3.702 1.00 66.04 299 PRO B CA 1
ATOM 4487 C C . PRO B 1 300 ? 14.655 -9.496 -3.864 1.00 67.46 299 PRO B C 1
ATOM 4488 O O . PRO B 1 300 ? 14.400 -8.755 -2.915 1.00 67.77 299 PRO B O 1
ATOM 4492 N N . GLN B 1 301 ? 14.071 -9.413 -5.063 1.00 69.17 300 GLN B N 1
ATOM 4493 C CA . GLN B 1 301 ? 13.053 -8.423 -5.444 1.00 71.06 300 GLN B CA 1
ATOM 4494 C C . GLN B 1 301 ? 11.687 -9.128 -5.400 1.00 71.24 300 GLN B C 1
ATOM 4495 O O . GLN B 1 301 ? 11.609 -10.238 -4.873 1.00 70.93 300 GLN B O 1
ATOM 4501 N N . ASP B 1 302 ? 10.620 -8.514 -5.925 1.00 74.22 301 ASP B N 1
ATOM 4502 C CA . ASP B 1 302 ? 9.259 -9.127 -5.942 1.00 75.95 301 ASP B CA 1
ATOM 4503 C C . ASP B 1 302 ? 8.535 -8.916 -7.272 1.00 76.95 301 ASP B C 1
ATOM 4504 O O . ASP B 1 302 ? 8.977 -8.130 -8.113 1.00 78.28 301 ASP B O 1
#

Organism: Nostoc punctiforme (strain ATCC 29133 / PCC 73102) (NCBI:txid63737)

Nearest PDB structures (foldseek):
  2qdr-assembly1_A  TM=1.003E+00  e=6.106E-53  Nostoc punctiforme PCC 73102
  3o14-assembly2_B  TM=7.577E-01  e=3.204E-11  Marinobacter nauticus VT8
  6d0g-assembly1_A  TM=5.385E-01  e=1.882E-07  Acinetobacter baumannii
  2q1z-assembly2_D  TM=7.809E-01  e=1.339E-02  Cereibacter sphaeroides 2.4.1
  2q1z-assembly1_B  TM=7.638E-01  e=5.412E-02  Cereibacter sphaeroides 2.4.1

Sequence (559 aa):
FLHIASVKEDWGGDGRGRNLSGRRTAIAKEYLPRQYQFFDTNTVEKQGWRVRGPDNIAPGSRRLLTWHDSGASTSRVVLPPKFEAPSGIFTADLEIFVIKGAIQLGEWQLNKHSYSFIPAGVRIGSWKVLGGEEAEILWENGSSVPLEYKYAQEDHPDARLSDFIPALDSKLLPWGKADTVQFVQANKKWLRKDINGGGVWLLAILPHFDNKYQIQPYNEEGYCLTGYCDVGDYRIVKDHYWYCPSFSTLPRHITDDGGLFFVRVDRDLSKVATVLSYAPQHIASVKEDWGGDGRGRNLSGRRTAIAKEYLPRQYQFFDTNTVEKQGWRVRGPDNIAPGSRRLLTWHDSGASTSRVVLPPKFEAPSGIFTADLEIFVIKGAIQLGEWQLNKHSYSFIPAGVRIGSWKVLGGEEAEILWENGSVPLEYKYAQEDHPDARLSDFIPALDSKLLPWGKADTVQFVQANKKWLRKDINGGGVWLLAILPHFDNKYQIQPYNEEGYCLTGYCDVGDYRIVKDHYWYCPSFSTLPRHITDDGGLFFVRVDRDLSKVATVLSYAPQD

CATH classification: 2.60.120.10

InterPro domains:
  IPR011051 RmlC-like cupin domain superfamily [SSF51182] (71-162)
  IPR014710 RmlC-like jelly roll fold [G3DSA:2.60.120.10] (23-302)
  IPR028013 Protein of unknown function DUF4437 [PF14499] (56-290)

Radius of gyration: 27.81 Å; Cα contacts (8 Å, |Δi|>4): 1584; chains: 2; bounding box: 52×85×53 Å

Foldseek 3Di:
DLADDQDAAPLGHDSLQFDLAFKDFLPGPGRDPQAKDKFFLVPQWAWQDDFAEDSVFHTKIWRWGIDDPLADGKIKIKAAQWGKFAKFFKSFKKKKFWQAAWKAWAPRIAGHGKIWIGGGQAIIGIMGGPDSGMTIMTIGRHRHHMHTDHDPGGDPPTPCVQTDGIGRQVPFDWDADQDPLQRQKTKAFPHAGPQGWGKIKIWHAAFHKSPFKWAQWKKKKAFNAFWKCWDPDIHGHNMMMIGHGGHITGIIGHRHIGMMIMGIDHRCNDPPRDDGDDDD/DDQQDAAPLGHPRQQFDLAFKDFLPGPGRDPQAKDKFFLVPQWAWQDDFAADPVFHTKIWRWGIDDPLADGKIKIKAALWGKFAKFFKQFKKKKFWQAAWKAWAPRIAGHGKIWIGGGQAIIGIMGGPDSGMTIMTIGGHRHHMHTDHDPGGDPPTPCVQTDGIGHQVPFDWAADQDPLQRQKTKAFDHAGPQGWGKIKIWHAAFDKSPFKWAQWKKKKAFNAFWKDWDPDIHGHNMMMIGHGGHITGIIGHRHIGMMIMGIDHRPNDPPRDDGDDDDD

Secondary structure (DSSP, 8-state):
------PPBTTTB-STT---TTPEETT-SS--TT--EEEEGGG--EEEE-----TTSPPEEEEEEEE-TTS-EEEEEEE-TT-EE--BEESS-EEEEEEESEEEETTEEE-TTEEEEE-TT--B--EEEETTS-EEEE---SSSPP-EE--SS--TT--GGG-EEEEEGGGSPPEE-SSSTT-SEEEEEEEE-TTS-EEEEEEEPSSEE-----B-S-EEEEEEEEEEEETTEEEETTEEEEE-TTB----EEESS-EEEEEEESS-TTSTTSS------/----PPBTTTB-STT---TTPEETT-SS--TT--EEEEGGG--EEEE-----TTSPPEEEEEEEE-TTS-EEEEEEE-TT-EE--BEESS-EEEEEEES-EEETTEEE-TTEEEEE-TT--B--EEE-TTS-EEEE---SSSPP-EE--SS--TT--GGG-EEEEETTTSPPEE-SSSTT-SEEEEEEEE-TTS-EEEEEEEPSSEE-----B-S-EEEEEEEEEEEETTEEEETTEEEEE-TTB----EEESS-EEEEEEESS-TTSTTSS-------

Solvent-accessible surface area: 24252 Å² total

B-factor: mean 63.35, std 5.69, range [34.54, 108.7]